Protein AF-A0A1H2ECU5-F1 (afdb_monomer)

Solvent-accessible surface area (backbone atoms only — not comparable to full-atom values): 37007 Å² total; per-residue (Å²): 142,79,72,76,72,62,63,66,62,56,58,60,58,54,51,55,52,51,52,49,53,51,48,54,66,55,61,69,63,60,72,66,75,79,54,65,67,27,40,42,68,57,74,74,51,46,44,54,81,42,39,74,17,26,77,71,38,53,72,56,41,82,29,71,22,31,43,32,40,62,42,49,86,51,71,43,67,41,26,45,33,47,90,32,25,88,60,22,19,24,17,19,42,37,40,35,34,55,68,22,41,36,36,39,34,51,31,79,77,41,73,38,37,34,35,29,55,62,21,39,37,32,43,59,38,61,36,54,33,35,38,32,34,26,38,34,42,80,36,46,24,48,32,35,26,20,53,63,14,34,41,33,34,60,22,81,25,38,39,35,50,73,85,25,34,45,32,35,29,39,61,8,33,39,32,50,33,36,88,50,55,43,49,23,39,35,52,36,38,63,31,32,37,64,43,70,46,84,85,67,99,54,104,76,81,50,71,74,51,73,36,95,52,68,52,51,54,48,57,79,49,76,45,65,68,84,69,72,61,44,44,66,40,82,52,54,34,44,46,50,39,58,59,34,71,75,81,94,58,97,63,84,70,76,61,48,58,28,59,32,33,39,34,70,85,24,40,47,35,43,31,34,50,50,50,80,81,80,77,87,55,94,81,65,82,75,54,64,30,66,37,64,62,74,98,56,99,67,84,64,51,43,82,48,22,42,49,37,54,38,29,49,44,61,61,56,54,70,75,27,47,41,56,41,46,33,22,49,38,40,45,41,58,54,37,44,42,32,84,77,32,30,44,34,39,33,41,42,31,89,61,73,81,74,90,51,61,29,31,48,33,46,31,45,66,29,51,43,45,21,42,34,38,36,41,42,43,39,65,61,53,85,64,66,47,41,43,34,40,46,32,78,35,62,29,42,34,51,18,33,38,36,43,30,75,34,98,68,50,94,72,51,54,38,40,35,43,30,4,28,66,85,6,32,31,35,34,50,22,32,44,30,58,51,75,100,64,95,65,44,35,28,39,37,36,27,44,33,10,32,32,34,26,29,14,53,16,57,17,53,14,38,27,36,26,21,56,53,7,31,42,24,24,55,8,92,51,66,13,26,54,13,29,17,31,34,34,28,22,41,60,62,44,76,39,61,66,20,38,37,37,51,78,30,36,58,29,41,39,77,66,57,81,77,66,56,72,60,36,44,41,41,39,83,41,44,51,88,88,21,22,31,68,34,72,26,75,91,74,21,33,34,30,38,73,49,47,20,72,34,64,46,73,34,57,34,42,32,50,55,28,28,10,32,42,28,11,53,13,28,42,33,26,32,46,73,24,24,35,38,30,34,51,67,8,36,42,23,22,26,49,92,59,92,59,64,24,45,23,34,41,34,28,78,52,30,77,37,48,41,36,37,39,36,61,62,13,34,39,42,35,37,43,40,80,90,46,36,32,14,25,40,37,34,18,28,50,55,86,69,27,67,42,45,62,56,20,32,41,29,43,38,67,68,63,69,42,56,28,53,40,36,40,32,9,57,33,94,68,78,46,74,30,72,62,86,58,86,75,37,68,36,88,52,52,50,51,86,67,42,48,75,46,81,44,68,51,60,40,35,35,32,40,38,30,43,67,51,78,68,79,48,66,62,59,57,45,50,53,50,47,47,52,51,49,54,56,49,51,58,57,52,57,61,54,57,66,65,69,77,76,76,84,86,88,131

Nearest PDB structures (foldseek):
  6bea-assembly1_A  TM=2.864E-01  e=2.144E+00  Escherichia coli CFT073

Sequence (746 aa):
MKTQRKTYRTMHRTGLRLSVLLALAVSTVLSSPGQAQTTWTGTASSGWSTASNWSNGVPLTDGSEAVTITGTTSAMTSTIDAAWSATGAVSGLTLNPSTAALTVTAGTGVTSFTIGAGGITVGASGVTTTLSAPLLLSASQTWNIGTGSTFAIGGASFSYGSGVTMTKSGSGTLTLNSSSPTMSGGVVLNQGTIGFGLTGGSAGQLIQQFGTAAFTWQNNGQTNLQLGAFGNINTNSTFSNNIQFYDQGSGGGLYSLLTGSIASGTTLTFGGTWSSANSTSATGAIAQQILLNTSGTVPNSFTSGTAVITGNNSGLTSTSKVVIREGLWVLGNANAFGTNNNLAVQIGETSSSAPGLAALLATNGNNVTGTLSTIFNNTAVAGAAEFGLSGTGSVTFSGNLGLQKGASNGMAPVVFLNAGTNGIANFTGVISDSGSNTLTSAVVARGGGKVGLGGANTYAGGTTVGGGTALVVTNTAGSGVGTGAVNVGTAAVTLTGAGTTASSVAVTVTSTAGLMIGQTVTGTGIPAGTTILSINTGTNTVNLSQKATATGTVTLSVAAETGILGGSGIIAPTGTNGITVLSGSSVYPGVGGTAVQTLTLNGGSTTGTLLTMQGGASFTFNLGAGNTSDAIKLFNYVSGDLALNGNALNFSNAQAGTFTLFQFYSDAGTTLTADSLSSGLVLGTGLTGYTATLNYDANDISLTLVAVPEPSRALLLLFAGGLFAVARERRSSSLSLSASNQNQTT

Secondary structure (DSSP, 8-state):
--STTTTHHHHHHHHHHHHHHHHHHHTT--------EEEE--SS-SBTT-GGGBBTBSPPTBS-SEEEEE--SS-EEEEE-GGGTTT-EESEEEEE-SSS-EEEEEPTT---EEE-TT-EEE-S-SSEEEE-S-EEE-S-EEEEE-TT-EEEE-SS-EEE-TT-EEEEESSSEEEE--SSEEE-SEEEE-SSEEEE---SS-TT-----B-SS--B--BSS--B--------B-S-EEEES--B----SSS---------PBPTT-EEEEES---------TT--------S--S-SS----SS-EEEEES--TT--TTPEEEE-SEEEEE-TT----TT---EEEES-SSSS----EEEEEPTT-EE-S-EEEEE--SS-----EEEEEESSEEEE-S-EEEEE-TT--S--EEEEEE-TT-EEEE-S-EEEESS-S---EEEEESSSEEEE-S-----SPEEE-TT-EEEE--SSS-TT-SS-EEESB--EEEEEEEE-TT-SEEE-S--TT--TT-BEEETT--TT-BEEEEETTTTEEEESS--SS-EEEEEEE--B--EEEESSEE---BT--EEE-TT-EEETTTT-SS--EEEEE-TTB-S-SEEEPTT-EEEEEEETTTEE-EEEEET--TTSEE-TTEEEEEES--SEEEEEEEEBSSSSSSB-----S--EEE-SS-TTEEEEEEE-SSEEEEEEEEPPP--HHHHHHHHHHHHHHHHHHHHHHHHTTGGGS----

Mean predicted aligned error: 14.37 Å

pLDDT: mean 76.77, std 21.21, range [29.47, 98.62]

Structure (mmCIF, N/CA/C/O backbone):
data_AF-A0A1H2ECU5-F1
#
_entry.id   AF-A0A1H2ECU5-F1
#
loop_
_atom_site.group_PDB
_atom_site.id
_atom_site.type_symbol
_atom_site.label_atom_id
_atom_site.label_alt_id
_atom_site.label_comp_id
_atom_site.label_asym_id
_atom_site.label_entity_id
_atom_site.label_seq_id
_atom_site.pdbx_PDB_ins_code
_atom_site.Cartn_x
_atom_site.Cartn_y
_atom_site.Cartn_z
_atom_site.occupancy
_atom_site.B_iso_or_equiv
_atom_site.auth_seq_id
_atom_site.auth_comp_id
_atom_site.auth_asym_id
_atom_site.auth_atom_id
_atom_site.pdbx_PDB_model_num
ATOM 1 N N . MET A 1 1 ? -65.274 -13.993 -26.482 1.00 51.34 1 MET A N 1
ATOM 2 C CA . MET A 1 1 ? -66.050 -14.211 -25.232 1.00 51.34 1 MET A CA 1
ATOM 3 C C . MET A 1 1 ? -65.525 -15.331 -24.301 1.00 51.34 1 MET A C 1
ATOM 5 O O . MET A 1 1 ? -66.204 -15.652 -23.335 1.00 51.34 1 MET A O 1
ATOM 9 N N . LYS A 1 2 ? -64.315 -15.897 -24.495 1.00 43.62 2 LYS A N 1
ATOM 10 C CA . LYS A 1 2 ? -63.732 -16.922 -23.587 1.00 43.62 2 LYS A CA 1
ATOM 11 C C . LYS A 1 2 ? -62.474 -16.484 -22.812 1.00 43.62 2 LYS A C 1
ATOM 13 O O . LYS A 1 2 ? -62.052 -17.200 -21.913 1.00 43.62 2 LYS A O 1
ATOM 18 N N . THR A 1 3 ? -61.931 -15.293 -23.070 1.00 44.69 3 THR A N 1
ATOM 19 C CA . THR A 1 3 ? -60.649 -14.853 -22.475 1.00 44.69 3 THR A CA 1
ATOM 20 C C . THR A 1 3 ? -60.803 -13.903 -21.279 1.00 44.69 3 THR A C 1
ATOM 22 O O . THR A 1 3 ? -59.902 -13.817 -20.456 1.00 44.69 3 THR A O 1
ATOM 25 N N . GLN A 1 4 ? -61.965 -13.265 -21.087 1.00 40.50 4 GLN A N 1
ATOM 26 C CA . GLN A 1 4 ? -62.192 -12.359 -19.945 1.00 40.50 4 GLN A CA 1
ATOM 27 C C . GLN A 1 4 ? -62.635 -13.045 -18.639 1.00 40.50 4 GLN A C 1
ATOM 29 O O . GLN A 1 4 ? -62.650 -12.418 -17.585 1.00 40.50 4 GLN A O 1
ATOM 34 N N . ARG A 1 5 ? -62.932 -14.352 -18.653 1.00 45.03 5 ARG A N 1
ATOM 35 C CA . ARG A 1 5 ? -63.323 -15.089 -17.433 1.00 45.03 5 ARG A CA 1
ATOM 36 C C . ARG A 1 5 ? -62.149 -15.626 -16.605 1.00 45.03 5 ARG A C 1
ATOM 38 O O . ARG A 1 5 ? -62.380 -16.128 -15.508 1.00 45.03 5 ARG A O 1
ATOM 45 N N . LYS A 1 6 ? -60.903 -15.525 -17.090 1.00 41.84 6 LYS A N 1
ATOM 46 C CA . LYS A 1 6 ? -59.727 -16.073 -16.384 1.00 41.84 6 LYS A CA 1
ATOM 47 C C . LYS A 1 6 ? -59.024 -15.053 -15.477 1.00 41.84 6 LYS A C 1
ATOM 49 O O . LYS A 1 6 ? -58.485 -15.454 -14.453 1.00 41.84 6 LYS A O 1
ATOM 54 N N . THR A 1 7 ? -59.122 -13.754 -15.765 1.00 44.81 7 THR A N 1
ATOM 55 C CA . THR A 1 7 ? -58.482 -12.698 -14.952 1.00 44.81 7 THR A CA 1
ATOM 56 C C . THR A 1 7 ? -59.263 -12.374 -13.671 1.00 44.81 7 THR A C 1
ATOM 58 O O . THR A 1 7 ? -58.664 -12.099 -12.635 1.00 44.81 7 THR A O 1
ATOM 61 N N . TYR A 1 8 ? -60.592 -12.532 -13.676 1.00 43.47 8 TYR A N 1
ATOM 62 C CA . TYR A 1 8 ? -61.426 -12.267 -12.492 1.00 43.47 8 TYR A CA 1
ATOM 63 C C . TYR A 1 8 ? -61.288 -13.307 -11.366 1.00 43.47 8 TYR A C 1
ATOM 65 O O . TYR A 1 8 ? -61.608 -13.020 -10.215 1.00 43.47 8 TYR A O 1
ATOM 73 N N . ARG A 1 9 ? -60.784 -14.516 -11.656 1.00 45.22 9 ARG A N 1
ATOM 74 C CA . ARG A 1 9 ? -60.607 -15.564 -10.632 1.00 45.22 9 ARG A CA 1
ATOM 75 C C . ARG A 1 9 ? -59.274 -15.492 -9.886 1.00 45.22 9 ARG A C 1
ATOM 77 O O . ARG A 1 9 ? -59.174 -16.069 -8.806 1.00 45.22 9 ARG A O 1
ATOM 84 N N . THR A 1 10 ? -58.285 -14.764 -10.402 1.00 44.06 10 THR A N 1
ATOM 85 C CA . THR A 1 10 ? -56.980 -14.627 -9.732 1.00 44.06 10 THR A CA 1
ATOM 86 C C . THR A 1 10 ? -56.968 -13.461 -8.740 1.00 44.06 10 THR A C 1
ATOM 88 O O . THR A 1 10 ? -56.399 -13.606 -7.664 1.00 44.06 10 THR A O 1
ATOM 91 N N . MET A 1 11 ? -57.690 -12.365 -9.012 1.00 43.78 11 MET A N 1
ATOM 92 C CA . MET A 1 11 ? -57.769 -11.221 -8.085 1.00 43.78 11 MET A CA 1
ATOM 93 C C . MET A 1 11 ? -58.594 -11.502 -6.814 1.00 43.78 11 MET A C 1
ATOM 95 O O . MET A 1 11 ? -58.296 -10.955 -5.756 1.00 43.78 11 MET A O 1
ATOM 99 N N . HIS A 1 12 ? -59.565 -12.423 -6.857 1.00 43.50 12 HIS A N 1
ATOM 100 C CA . HIS A 1 12 ? -60.332 -12.787 -5.657 1.00 43.50 12 HIS A CA 1
ATOM 101 C C . HIS A 1 12 ? -59.586 -13.714 -4.684 1.00 43.50 12 HIS A C 1
ATOM 103 O O . HIS A 1 12 ? -59.944 -13.777 -3.510 1.00 43.50 12 HIS A O 1
ATOM 109 N N . ARG A 1 13 ? -58.536 -14.419 -5.130 1.00 46.12 13 ARG A N 1
ATOM 110 C CA . ARG A 1 13 ? -57.742 -15.302 -4.256 1.00 46.12 13 ARG A CA 1
ATOM 111 C C . ARG A 1 13 ? -56.564 -14.594 -3.584 1.00 46.12 13 ARG A C 1
ATOM 113 O O . ARG A 1 13 ? -56.163 -15.018 -2.503 1.00 46.12 13 ARG A O 1
ATOM 120 N N . THR A 1 14 ? -56.051 -13.509 -4.163 1.00 44.81 14 THR A N 1
ATOM 121 C CA . THR A 1 14 ? -55.051 -12.643 -3.518 1.00 44.81 14 THR A CA 1
ATOM 122 C C . THR A 1 14 ? -55.685 -11.639 -2.555 1.00 44.81 14 THR A C 1
ATOM 124 O O . THR A 1 14 ? -55.136 -11.441 -1.475 1.00 44.81 14 THR A O 1
ATOM 127 N N . GLY A 1 15 ? -56.876 -11.105 -2.856 1.00 46.25 15 GLY A N 1
ATOM 128 C CA . GLY A 1 15 ? -57.612 -10.237 -1.924 1.00 46.25 15 GLY A CA 1
ATOM 129 C C . GLY A 1 15 ? -57.996 -10.942 -0.618 1.00 46.25 15 GLY A C 1
ATOM 130 O O . GLY A 1 15 ? -57.742 -10.420 0.460 1.00 46.25 15 GLY A O 1
ATOM 131 N N . LEU A 1 16 ? -58.505 -12.180 -0.689 1.00 44.50 16 LEU A N 1
ATOM 132 C CA . LEU A 1 16 ? -58.936 -12.914 0.509 1.00 44.50 16 LEU A CA 1
ATOM 133 C C . LEU A 1 16 ? -57.760 -13.361 1.399 1.00 44.50 16 LEU A C 1
ATOM 135 O O . LEU A 1 16 ? -57.891 -13.404 2.617 1.00 44.50 16 LEU A O 1
ATOM 139 N N . ARG A 1 17 ? -56.590 -13.663 0.816 1.00 47.06 17 ARG A N 1
ATOM 140 C CA . ARG A 1 17 ? -55.390 -14.013 1.597 1.00 47.06 17 ARG A CA 1
ATOM 141 C C . ARG A 1 17 ? -54.734 -12.791 2.232 1.00 47.06 17 ARG A C 1
ATOM 143 O O . ARG A 1 17 ? -54.233 -12.920 3.341 1.00 47.06 17 ARG A O 1
ATOM 150 N N . LEU A 1 18 ? -54.794 -11.621 1.591 1.00 47.09 18 LEU A N 1
ATOM 151 C CA . LEU A 1 18 ? -54.295 -10.377 2.180 1.00 47.09 18 LEU A CA 1
ATOM 152 C C . LEU A 1 18 ? -55.221 -9.869 3.296 1.00 47.09 18 LEU A C 1
ATOM 154 O O . LEU A 1 18 ? -54.725 -9.437 4.327 1.00 47.09 18 LEU A O 1
ATOM 158 N N . SER A 1 19 ? -56.544 -10.013 3.163 1.00 48.38 19 SER A N 1
ATOM 159 C CA . SER A 1 19 ? -57.491 -9.665 4.234 1.00 48.38 19 SER A CA 1
ATOM 160 C C . SER A 1 19 ? -57.434 -10.621 5.428 1.00 48.38 19 SER A C 1
ATOM 162 O O . SER A 1 19 ? -57.589 -10.169 6.554 1.00 48.38 19 SER A O 1
ATOM 164 N N . VAL A 1 20 ? -57.167 -11.918 5.220 1.00 51.19 20 VAL A N 1
ATOM 165 C CA . VAL A 1 20 ? -57.019 -12.882 6.328 1.00 51.19 20 VAL A CA 1
ATOM 166 C C . VAL A 1 20 ? -55.656 -12.761 7.011 1.00 51.19 20 VAL A C 1
ATOM 168 O O . VAL A 1 20 ? -55.604 -12.872 8.226 1.00 51.19 20 VAL A O 1
ATOM 171 N N . LEU A 1 21 ? -54.569 -12.451 6.293 1.00 46.41 21 LEU A N 1
ATOM 172 C CA . LEU A 1 21 ? -53.275 -12.145 6.926 1.00 46.41 21 LEU A CA 1
ATOM 173 C C . LEU A 1 21 ? -53.276 -10.789 7.644 1.00 46.41 21 LEU A C 1
ATOM 175 O O . LEU A 1 21 ? -52.677 -10.683 8.709 1.00 46.41 21 LEU A O 1
ATOM 179 N N . LEU A 1 22 ? -53.988 -9.782 7.125 1.00 44.22 22 LEU A N 1
ATOM 180 C CA . LEU A 1 22 ? -54.152 -8.500 7.816 1.00 44.22 22 LEU A CA 1
ATOM 181 C C . LEU A 1 22 ? -55.111 -8.625 9.012 1.00 44.22 22 LEU A C 1
ATOM 183 O O . LEU A 1 22 ? -54.865 -8.013 10.042 1.00 44.22 22 LEU A O 1
ATOM 187 N N . ALA A 1 23 ? -56.139 -9.478 8.937 1.00 44.69 23 ALA A N 1
ATOM 188 C CA . ALA A 1 23 ? -57.000 -9.782 10.080 1.00 44.69 23 ALA A CA 1
ATOM 189 C C . ALA A 1 23 ? -56.297 -10.645 11.144 1.00 44.69 23 ALA A C 1
ATOM 191 O O . ALA A 1 23 ? -56.518 -10.397 12.322 1.00 44.69 23 ALA A O 1
ATOM 192 N N . LEU A 1 24 ? -55.412 -11.585 10.772 1.00 42.28 24 LEU A N 1
ATOM 193 C CA . LEU A 1 24 ? -54.633 -12.370 11.744 1.00 42.28 24 LEU A CA 1
ATOM 194 C C . LEU A 1 24 ? -53.495 -11.561 12.390 1.00 42.28 24 LEU A C 1
ATOM 196 O O . LEU A 1 24 ? -53.195 -11.772 13.559 1.00 42.28 24 LEU A O 1
ATOM 200 N N . ALA A 1 25 ? -52.888 -10.617 11.659 1.00 43.62 25 ALA A N 1
ATOM 201 C CA . ALA A 1 25 ? -51.888 -9.698 12.212 1.00 43.62 25 ALA A CA 1
ATOM 202 C C . ALA A 1 25 ? -52.516 -8.593 13.085 1.00 43.62 25 ALA A C 1
ATOM 204 O O . ALA A 1 25 ? -51.863 -8.084 13.992 1.00 43.62 25 ALA A O 1
ATOM 205 N N . VAL A 1 26 ? -53.789 -8.249 12.854 1.00 41.75 26 VAL A N 1
ATOM 206 C CA . VAL A 1 26 ? -54.553 -7.324 13.710 1.00 41.75 26 VAL A CA 1
ATOM 207 C C . VAL A 1 26 ? -55.220 -8.055 14.888 1.00 41.75 26 VAL A C 1
ATOM 209 O O . VAL A 1 26 ? -55.407 -7.449 15.938 1.00 41.75 26 VAL A O 1
ATOM 212 N N . SER A 1 27 ? -55.499 -9.363 14.797 1.00 36.50 27 SER A N 1
ATOM 213 C CA . SER A 1 27 ? -56.121 -10.134 15.888 1.00 36.50 27 SER A CA 1
ATOM 214 C C . SER A 1 27 ? -55.150 -10.690 16.937 1.00 36.50 27 SER A C 1
ATOM 216 O O . SER A 1 27 ? -55.604 -11.278 17.914 1.00 36.50 27 SER A O 1
ATOM 218 N N . THR A 1 28 ? -53.833 -10.522 16.777 1.00 39.19 28 THR A N 1
ATOM 219 C CA . THR A 1 28 ? -52.864 -10.774 17.864 1.00 39.19 28 THR A CA 1
ATOM 220 C C . THR A 1 28 ? -52.483 -9.517 18.637 1.00 39.19 28 THR A C 1
ATOM 222 O O . THR A 1 28 ? -51.718 -9.614 19.593 1.00 39.19 28 THR A O 1
ATOM 225 N N . VAL A 1 29 ? -53.100 -8.365 18.343 1.00 40.91 29 VAL A N 1
ATOM 226 C CA . VAL A 1 29 ? -53.351 -7.362 19.387 1.00 40.91 29 VAL A CA 1
ATOM 227 C C . VAL A 1 29 ? -54.531 -7.878 20.212 1.00 40.91 29 VAL A C 1
ATOM 229 O O . VAL A 1 29 ? -55.614 -7.300 20.240 1.00 40.91 29 VAL A O 1
ATOM 232 N N . LEU A 1 30 ? -54.334 -9.026 20.866 1.00 39.72 30 LEU A N 1
ATOM 233 C CA . LEU A 1 30 ? -55.058 -9.292 22.093 1.00 39.72 30 LEU A CA 1
ATOM 234 C C . LEU A 1 30 ? -54.682 -8.107 22.970 1.00 39.72 30 LEU A C 1
ATOM 236 O O . LEU A 1 30 ? -53.529 -7.998 23.387 1.00 39.72 30 LEU A O 1
ATOM 240 N N . SER A 1 31 ? -55.614 -7.168 23.145 1.00 39.34 31 SER A N 1
ATOM 241 C CA . SER A 1 31 ? -55.543 -6.211 24.235 1.00 39.34 31 SER A CA 1
ATOM 242 C C . SER A 1 31 ? -55.158 -7.038 25.447 1.00 39.34 31 SER A C 1
ATOM 244 O O . SER A 1 31 ? -55.929 -7.920 25.845 1.00 39.34 31 SER A O 1
ATOM 246 N N . SER A 1 32 ? -53.938 -6.843 25.953 1.00 46.75 32 SER A N 1
ATOM 247 C CA . SER A 1 32 ? -53.572 -7.409 27.238 1.00 46.75 32 SER A CA 1
ATOM 248 C C . SER A 1 32 ? -54.732 -7.068 28.172 1.00 46.75 32 SER A C 1
ATOM 250 O O . SER A 1 32 ? -55.238 -5.941 28.084 1.00 46.75 32 SER A O 1
ATOM 252 N N . PRO A 1 33 ? -55.250 -8.030 28.961 1.00 47.06 33 PRO A N 1
ATOM 253 C CA . PRO A 1 33 ? -56.278 -7.718 29.945 1.00 47.06 33 PRO A CA 1
ATOM 254 C C . PRO A 1 33 ? -55.803 -6.459 30.654 1.00 47.06 33 PRO A C 1
ATOM 256 O O . PRO A 1 33 ? -54.654 -6.443 31.101 1.00 47.06 33 PRO A O 1
ATOM 259 N N . GLY A 1 34 ? -56.602 -5.385 30.577 1.00 50.97 34 GLY A N 1
ATOM 260 C CA . GLY A 1 34 ? -56.190 -4.066 31.037 1.00 50.97 34 GLY A CA 1
ATOM 261 C C . GLY A 1 34 ? -55.638 -4.245 32.436 1.00 50.97 34 GLY A C 1
ATOM 262 O O . GLY A 1 34 ? -56.391 -4.617 33.333 1.00 50.97 34 GLY A O 1
ATOM 263 N N . GLN A 1 35 ? -54.315 -4.137 32.572 1.00 58.75 35 GLN A N 1
ATOM 264 C CA . GLN A 1 35 ? -53.675 -4.424 33.844 1.00 58.75 35 GLN A CA 1
ATOM 265 C C . GLN A 1 35 ? -54.291 -3.469 34.849 1.00 58.75 35 GLN A C 1
ATOM 267 O O . GLN A 1 35 ? -54.488 -2.293 34.527 1.00 58.75 35 GLN A O 1
ATOM 272 N N . ALA A 1 36 ? -54.663 -3.984 36.018 1.00 62.09 36 ALA A N 1
ATOM 273 C CA . ALA A 1 36 ? -55.210 -3.146 37.064 1.00 62.09 36 ALA A CA 1
ATOM 274 C C . ALA A 1 36 ? -54.180 -2.046 37.350 1.00 62.09 36 ALA A C 1
ATOM 276 O O . ALA A 1 36 ? -53.067 -2.304 37.803 1.00 62.09 36 ALA A O 1
ATOM 277 N N . GLN A 1 37 ? -54.516 -0.823 36.948 1.00 77.12 37 GLN A N 1
ATOM 278 C CA . GLN A 1 37 ? -53.671 0.340 37.139 1.00 77.12 37 GLN A CA 1
ATOM 279 C C . GLN A 1 37 ? -54.053 0.928 38.488 1.00 77.12 37 GLN A C 1
ATOM 281 O O . GLN A 1 37 ? -55.201 1.328 38.715 1.00 77.12 37 GLN A O 1
ATOM 286 N N . THR A 1 38 ? -53.096 0.966 39.402 1.00 90.06 38 THR A N 1
ATOM 287 C CA . THR A 1 38 ? -53.277 1.617 40.696 1.00 90.06 38 THR A CA 1
ATOM 288 C C . THR A 1 38 ? -52.640 2.998 40.629 1.00 90.06 38 THR A C 1
ATOM 290 O O . THR A 1 38 ? -51.455 3.133 40.295 1.00 90.06 38 THR A O 1
ATOM 293 N N . THR A 1 39 ? -53.412 4.032 40.950 1.00 93.94 39 THR A N 1
ATOM 294 C CA . THR A 1 39 ? -52.909 5.406 40.973 1.00 93.94 39 THR A CA 1
ATOM 295 C C . THR A 1 39 ? -52.516 5.777 42.393 1.00 93.94 39 THR A C 1
ATOM 297 O O . THR A 1 39 ? -53.334 5.680 43.309 1.00 93.94 39 THR A O 1
ATOM 300 N N . TRP A 1 40 ? -51.272 6.212 42.574 1.00 93.38 40 TRP A N 1
ATOM 301 C CA . TRP A 1 40 ? -50.776 6.753 43.831 1.00 93.38 40 TRP A CA 1
ATOM 302 C C . TRP A 1 40 ? -51.344 8.160 44.040 1.00 93.38 40 TRP A C 1
ATOM 304 O O . TRP A 1 40 ? -51.099 9.065 43.239 1.00 93.38 40 TRP A O 1
ATOM 314 N N . THR A 1 41 ? -52.112 8.339 45.110 1.00 88.44 41 THR A N 1
ATOM 315 C CA . THR A 1 41 ? -52.733 9.607 45.517 1.00 88.44 41 THR A CA 1
ATOM 316 C C . THR A 1 41 ? -51.939 10.319 46.611 1.00 88.44 41 THR A C 1
ATOM 318 O O . THR A 1 41 ? -52.062 11.534 46.750 1.00 88.44 41 THR A O 1
ATOM 321 N N . GLY A 1 42 ? -51.139 9.581 47.393 1.00 86.25 42 GLY A N 1
ATOM 322 C CA . GLY A 1 42 ? -50.284 10.138 48.449 1.00 86.25 42 GLY A CA 1
ATOM 323 C C . GLY A 1 42 ? -51.026 10.796 49.610 1.00 86.25 42 GLY A C 1
ATOM 324 O O . GLY A 1 42 ? -50.482 11.679 50.267 1.00 86.25 42 GLY A O 1
ATOM 325 N N . THR A 1 43 ? -52.287 10.427 49.836 1.00 85.69 43 THR A N 1
ATOM 326 C CA . THR A 1 43 ? -53.195 11.145 50.742 1.00 85.69 43 THR A CA 1
ATOM 327 C C . THR A 1 43 ? -52.966 10.885 52.233 1.00 85.69 43 THR A C 1
ATOM 329 O O . THR A 1 43 ? -53.452 11.666 53.045 1.00 85.69 43 THR A O 1
ATOM 332 N N . ALA A 1 44 ? -52.251 9.821 52.617 1.00 88.38 44 ALA A N 1
ATOM 333 C CA . ALA A 1 44 ? -52.069 9.434 54.021 1.00 88.38 44 ALA A CA 1
ATOM 334 C C . ALA A 1 44 ? -50.603 9.404 54.484 1.00 88.38 44 ALA A C 1
ATOM 336 O O . ALA A 1 44 ? -50.312 9.756 55.625 1.00 88.38 44 ALA A O 1
ATOM 337 N N . SER A 1 45 ? -49.674 8.970 53.634 1.00 91.50 45 SER A N 1
ATOM 338 C CA . SER A 1 45 ? -48.238 8.902 53.939 1.00 91.50 45 SER A CA 1
ATOM 339 C C . SER A 1 45 ? -47.412 8.931 52.646 1.00 91.50 45 SER A C 1
ATOM 341 O O . SER A 1 45 ? -47.967 8.993 51.551 1.00 91.50 45 SER A O 1
ATOM 343 N N . SER A 1 46 ? -46.084 8.847 52.741 1.00 92.12 46 SER A N 1
ATOM 344 C CA . SER A 1 46 ? -45.224 8.666 51.563 1.00 92.12 46 SER A CA 1
ATOM 345 C C . SER A 1 46 ? -45.047 7.197 51.146 1.00 92.12 46 SER A C 1
ATOM 347 O O . SER A 1 46 ? -44.578 6.949 50.040 1.00 92.12 46 SER A O 1
ATOM 349 N N . GLY A 1 47 ? -45.411 6.223 51.990 1.00 94.12 47 GLY A N 1
ATOM 350 C CA . GLY A 1 47 ? -45.096 4.799 51.797 1.00 94.12 47 GLY A CA 1
ATOM 351 C C . GLY A 1 47 ? -46.004 4.068 50.802 1.00 94.12 47 GLY A C 1
ATOM 352 O O . GLY A 1 47 ? -47.225 4.253 50.809 1.00 94.12 47 GLY A O 1
ATOM 353 N N . TRP A 1 48 ? -45.423 3.196 49.973 1.00 94.31 48 TRP A N 1
ATOM 354 C CA . TRP A 1 48 ? -46.155 2.382 48.989 1.00 94.31 48 TRP A CA 1
ATOM 355 C C . TRP A 1 48 ? -46.979 1.249 49.620 1.00 94.31 48 TRP A C 1
ATOM 357 O O . TRP A 1 48 ? -47.977 0.843 49.041 1.00 94.31 48 TRP A O 1
ATOM 367 N N . SER A 1 49 ? -46.652 0.769 50.819 1.00 91.94 49 SER A N 1
ATOM 368 C CA . SER A 1 49 ? -47.444 -0.251 51.534 1.00 91.94 49 SER A CA 1
ATOM 369 C C . SER A 1 49 ? -48.734 0.280 52.173 1.00 91.94 49 SER A C 1
ATOM 371 O O . SER A 1 49 ? -49.551 -0.494 52.667 1.00 91.94 49 SER A O 1
ATOM 373 N N . THR A 1 50 ? -48.947 1.599 52.191 1.00 93.75 50 THR A N 1
ATOM 374 C CA . THR A 1 50 ? -50.137 2.202 52.804 1.00 93.75 50 THR A CA 1
ATOM 375 C C . THR A 1 50 ? -51.301 2.203 51.809 1.00 93.75 50 THR A C 1
ATOM 377 O O . THR A 1 50 ? -51.324 3.009 50.884 1.00 93.75 50 THR A O 1
ATOM 380 N N . ALA A 1 51 ? -52.296 1.331 52.009 1.00 93.12 51 ALA A N 1
ATOM 381 C CA . ALA A 1 51 ? -53.434 1.162 51.091 1.00 93.12 51 ALA A CA 1
ATOM 382 C C . ALA A 1 51 ? -54.197 2.461 50.777 1.00 93.12 51 ALA A C 1
ATOM 384 O O . ALA A 1 51 ? -54.634 2.653 49.648 1.00 93.12 51 ALA A O 1
ATOM 385 N N . SER A 1 52 ? -54.312 3.378 51.742 1.00 93.81 52 SER A N 1
ATOM 386 C CA . SER A 1 52 ? -54.985 4.672 51.564 1.00 93.81 52 SER A CA 1
ATOM 387 C C . SER A 1 52 ? -54.216 5.680 50.701 1.00 93.81 52 SER A C 1
ATOM 389 O O . SER A 1 52 ? -54.754 6.744 50.406 1.00 93.81 52 SER A O 1
ATOM 391 N N . ASN A 1 53 ? -52.985 5.368 50.282 1.00 93.06 53 ASN A N 1
ATOM 392 C CA . ASN A 1 53 ? -52.250 6.144 49.280 1.00 93.06 53 ASN A CA 1
ATOM 393 C C . ASN A 1 53 ? -52.572 5.718 47.845 1.00 93.06 53 ASN A C 1
ATOM 395 O O . ASN A 1 53 ? -51.965 6.256 46.922 1.00 93.06 53 ASN A O 1
ATOM 399 N N . TRP A 1 54 ? -53.473 4.755 47.645 1.00 94.19 54 TRP A N 1
ATOM 400 C CA . TRP A 1 54 ? -53.757 4.177 46.339 1.00 94.19 54 TRP A CA 1
ATOM 401 C C . TRP A 1 54 ? -55.247 4.192 46.029 1.00 94.19 54 TRP A C 1
ATOM 403 O O . TRP A 1 54 ? -56.078 3.869 46.875 1.00 94.19 54 TRP A O 1
ATOM 413 N N . SER A 1 55 ? -55.588 4.503 44.779 1.00 93.44 55 SER A N 1
ATOM 414 C CA . SER A 1 55 ? -56.980 4.534 44.317 1.00 93.44 55 SER A CA 1
ATOM 415 C C . SER A 1 55 ? -57.676 3.170 44.366 1.00 93.44 55 SER A C 1
ATOM 417 O O . SER A 1 55 ? -58.890 3.120 44.519 1.00 93.44 55 SER A O 1
ATOM 419 N N . ASN A 1 56 ? -56.913 2.079 44.231 1.00 90.94 56 ASN A N 1
ATOM 420 C CA . ASN A 1 56 ? -57.417 0.709 44.087 1.00 90.94 56 ASN A CA 1
ATOM 421 C C . ASN A 1 56 ? -56.736 -0.271 45.067 1.00 90.94 56 ASN A C 1
ATOM 423 O O . ASN A 1 56 ? -56.619 -1.456 44.777 1.00 90.94 56 ASN A O 1
ATOM 427 N N . GLY A 1 57 ? -56.284 0.220 46.227 1.00 91.81 57 GLY A N 1
ATOM 428 C CA . GLY A 1 57 ? -55.486 -0.568 47.174 1.00 91.81 57 GLY A CA 1
ATOM 429 C C . GLY A 1 57 ? -54.007 -0.659 46.784 1.00 91.81 57 GLY A C 1
ATOM 430 O O . GLY A 1 57 ? -53.594 -0.140 45.750 1.00 91.81 57 GLY A O 1
ATOM 431 N N . VAL A 1 58 ? -53.196 -1.262 47.661 1.00 92.56 58 VAL A N 1
ATOM 432 C CA . VAL A 1 58 ? -51.749 -1.420 47.432 1.00 92.56 58 VAL A CA 1
ATOM 433 C C . VAL A 1 58 ? -51.528 -2.280 46.187 1.00 92.56 58 VAL A C 1
ATOM 435 O O . VAL A 1 58 ? -52.086 -3.379 46.152 1.00 92.56 58 VAL A O 1
ATOM 438 N N . PRO A 1 59 ? -50.721 -1.830 45.209 1.00 92.25 59 PRO A N 1
ATOM 439 C CA . PRO A 1 59 ? -50.467 -2.627 44.027 1.00 92.25 59 PRO A CA 1
ATOM 440 C C . PRO A 1 59 ? -49.803 -3.964 44.349 1.00 92.25 59 PRO A C 1
ATOM 442 O O . PRO A 1 59 ? -48.996 -4.072 45.280 1.00 92.25 59 PRO A O 1
ATOM 445 N N . LEU A 1 60 ? -50.133 -4.977 43.554 1.00 91.31 60 LEU A N 1
ATOM 446 C CA . LEU A 1 60 ? -49.523 -6.295 43.633 1.00 91.31 60 LEU A CA 1
ATOM 447 C C . LEU A 1 60 ? -48.030 -6.199 43.316 1.00 91.31 60 LEU A C 1
ATOM 449 O O . LEU A 1 60 ? -47.604 -5.582 42.341 1.00 91.31 60 LEU A O 1
ATOM 453 N N . THR A 1 61 ? -47.229 -6.853 44.150 1.00 90.25 61 THR A N 1
ATOM 454 C CA . THR A 1 61 ? -45.770 -6.875 44.026 1.00 90.25 61 THR A CA 1
ATOM 455 C C . THR A 1 61 ? -45.269 -7.961 43.077 1.00 90.25 61 THR A C 1
ATOM 457 O O . THR A 1 61 ? -44.071 -8.169 42.994 1.00 90.25 61 THR A O 1
ATOM 460 N N . ASP A 1 62 ? -46.135 -8.668 42.352 1.00 89.81 62 ASP A N 1
ATOM 461 C CA . ASP A 1 62 ? -45.776 -9.814 41.502 1.00 89.81 62 ASP A CA 1
ATOM 462 C C . ASP A 1 62 ? -45.427 -9.439 40.046 1.00 89.81 62 ASP A C 1
ATOM 464 O O . ASP A 1 62 ? -45.187 -10.315 39.214 1.00 89.81 62 ASP A O 1
ATOM 468 N N . GLY A 1 63 ? -45.391 -8.143 39.722 1.00 89.12 63 GLY A N 1
ATOM 469 C CA . GLY A 1 63 ? -45.117 -7.643 38.375 1.00 89.12 63 GLY A CA 1
ATOM 470 C C . GLY A 1 63 ? -46.319 -7.659 37.435 1.00 89.12 63 GLY A C 1
ATOM 471 O O . GLY A 1 63 ? -46.146 -7.369 36.249 1.00 89.12 63 GLY A O 1
ATOM 472 N N . SER A 1 64 ? -47.521 -7.981 37.922 1.00 90.44 64 SER A N 1
ATOM 473 C CA . SER A 1 64 ? -48.741 -7.987 37.105 1.00 90.44 64 SER A CA 1
ATOM 474 C C . SER A 1 64 ? -49.390 -6.606 36.948 1.00 90.44 64 SER A C 1
ATOM 476 O O . SER A 1 64 ? -50.103 -6.384 35.966 1.00 90.44 64 SER A O 1
ATOM 478 N N . GLU A 1 65 ? -49.110 -5.670 37.859 1.00 92.88 65 GLU A N 1
ATOM 479 C CA . GLU A 1 65 ? -49.768 -4.361 37.914 1.00 92.88 65 GLU A CA 1
ATOM 480 C C . GLU A 1 65 ? -48.855 -3.196 37.525 1.00 92.88 65 GLU A C 1
ATOM 482 O O . GLU A 1 65 ? -47.659 -3.167 37.833 1.00 92.88 65 GLU A O 1
ATOM 487 N N . ALA A 1 66 ? -49.451 -2.207 36.855 1.00 92.44 66 ALA A N 1
ATOM 488 C CA . ALA A 1 66 ? -48.783 -0.972 36.472 1.00 92.44 66 ALA A CA 1
ATOM 489 C C . ALA A 1 66 ? -49.056 0.119 37.511 1.00 92.44 66 ALA A C 1
ATOM 491 O O . ALA A 1 66 ? -50.202 0.377 37.890 1.00 92.44 66 ALA A O 1
ATOM 492 N N . VAL A 1 67 ? -48.003 0.826 37.912 1.00 94.81 67 VAL A N 1
ATOM 493 C CA . VAL A 1 67 ? -48.096 1.919 38.882 1.00 94.81 67 VAL A CA 1
ATOM 494 C C . VAL A 1 67 ? -48.169 3.251 38.159 1.00 94.81 67 VAL A C 1
ATOM 496 O O . VAL A 1 67 ? -47.407 3.517 37.229 1.00 94.81 67 VAL A O 1
ATOM 499 N N . THR A 1 68 ? -49.079 4.120 38.595 1.00 95.25 68 THR A N 1
ATOM 500 C CA . THR A 1 68 ? -49.159 5.499 38.100 1.00 95.25 68 THR A CA 1
ATOM 501 C C . THR A 1 68 ? -49.078 6.494 39.233 1.00 95.25 68 THR A C 1
ATOM 503 O O . THR A 1 68 ? -49.846 6.421 40.183 1.00 95.25 68 THR A O 1
ATOM 506 N N . ILE A 1 69 ? -48.165 7.452 39.113 1.00 93.94 69 ILE A N 1
ATOM 507 C CA . ILE A 1 69 ? -48.009 8.553 40.055 1.00 93.94 69 ILE A CA 1
ATOM 508 C C . ILE A 1 69 ? -48.342 9.839 39.312 1.00 93.94 69 ILE A C 1
ATOM 510 O O . ILE A 1 69 ? -47.597 10.288 38.437 1.00 93.94 69 ILE A O 1
ATOM 514 N N . THR A 1 70 ? -49.487 10.423 39.643 1.00 88.75 70 THR A N 1
ATOM 515 C CA . THR A 1 70 ? -49.895 11.736 39.140 1.00 88.75 70 THR A CA 1
ATOM 516 C C . THR A 1 70 ? -49.443 12.801 40.127 1.00 88.75 70 THR A C 1
ATOM 518 O O . THR A 1 70 ? -49.837 12.774 41.291 1.00 88.75 70 THR A O 1
ATOM 521 N N . GLY A 1 71 ? -48.597 13.728 39.680 1.00 72.69 71 GLY A N 1
ATOM 522 C CA . GLY A 1 71 ? -48.072 14.783 40.541 1.00 72.69 71 GLY A CA 1
ATOM 523 C C . GLY A 1 71 ? -49.107 15.866 40.834 1.00 72.69 71 GLY A C 1
ATOM 524 O O . GLY A 1 71 ? -49.915 16.233 39.978 1.00 72.69 71 GLY A O 1
ATOM 525 N N . THR A 1 72 ? -49.036 16.428 42.036 1.00 75.56 72 THR A N 1
ATOM 526 C CA . THR A 1 72 ? -49.781 17.629 42.427 1.00 75.56 72 THR A CA 1
ATOM 527 C C . THR A 1 72 ? -49.019 18.891 42.011 1.00 75.56 72 THR A C 1
ATOM 529 O O . THR A 1 72 ? -47.920 18.829 41.459 1.00 75.56 72 THR A O 1
ATOM 532 N N . THR A 1 73 ? -49.587 20.061 42.295 1.00 80.69 73 THR A N 1
ATOM 533 C CA . THR A 1 73 ? -48.943 21.364 42.063 1.00 80.69 73 THR A CA 1
ATOM 534 C C . THR A 1 73 ? -47.738 21.630 42.977 1.00 80.69 73 THR A C 1
ATOM 536 O O . THR A 1 73 ? -47.100 22.674 42.855 1.00 80.69 73 THR A O 1
ATOM 539 N N . SER A 1 74 ? -47.418 20.725 43.908 1.00 86.06 74 SER A N 1
ATOM 540 C CA . SER A 1 74 ? -46.325 20.850 44.877 1.00 86.06 74 SER A CA 1
ATOM 541 C C . SER A 1 74 ? -45.358 19.674 44.768 1.00 86.06 74 SER A C 1
ATOM 543 O O . SER A 1 74 ? -45.735 18.590 44.329 1.00 86.06 74 SER A O 1
ATOM 545 N N . ALA A 1 75 ? -44.098 19.895 45.157 1.00 86.25 75 ALA A N 1
ATOM 546 C CA . ALA A 1 75 ? -43.082 18.851 45.099 1.00 86.25 75 ALA A CA 1
ATOM 547 C C . ALA A 1 75 ? -43.490 17.665 45.979 1.00 86.25 75 ALA A C 1
ATOM 549 O O . ALA A 1 75 ? -43.962 17.839 47.103 1.00 86.25 75 ALA A O 1
ATOM 550 N N . MET A 1 76 ? -43.304 16.460 45.455 1.00 90.19 76 MET A N 1
ATOM 551 C CA . MET A 1 76 ? -43.839 15.238 46.040 1.00 90.19 76 MET A CA 1
ATOM 552 C C . MET A 1 76 ? -42.730 14.205 46.182 1.00 90.19 76 MET A C 1
ATOM 554 O O . MET A 1 76 ? -41.941 14.003 45.260 1.00 90.19 76 MET A O 1
ATOM 558 N N . THR A 1 77 ? -42.687 13.538 47.337 1.00 92.00 77 THR A N 1
ATOM 559 C CA . THR A 1 77 ? -41.808 12.386 47.561 1.00 92.00 77 THR A CA 1
ATOM 560 C C . THR A 1 77 ? -42.648 11.155 47.858 1.00 92.00 77 THR A C 1
ATOM 562 O O . THR A 1 77 ? -43.442 11.150 48.797 1.00 92.00 77 THR A O 1
ATOM 565 N N . SER A 1 78 ? -42.455 10.119 47.053 1.00 93.19 78 SER A N 1
ATOM 566 C CA . SER A 1 78 ? -43.056 8.804 47.226 1.00 93.19 78 SER A CA 1
ATOM 567 C C . SER A 1 78 ? -41.961 7.810 47.612 1.00 93.19 78 SER A C 1
ATOM 569 O O . SER A 1 78 ? -40.884 7.814 47.018 1.00 93.19 78 SER A O 1
ATOM 571 N N . THR A 1 79 ? -42.207 6.988 48.625 1.00 94.25 79 THR A N 1
ATOM 572 C CA . THR A 1 79 ? -41.217 6.094 49.230 1.00 94.25 79 THR A CA 1
ATOM 573 C C . THR A 1 79 ? -41.615 4.644 48.991 1.00 94.25 79 THR A C 1
ATOM 575 O O . THR A 1 79 ? -42.607 4.166 49.543 1.00 94.25 79 THR A O 1
ATOM 578 N N . ILE A 1 80 ? -40.809 3.928 48.209 1.00 92.62 80 ILE A N 1
ATOM 579 C CA . ILE A 1 80 ? -40.883 2.469 48.095 1.00 92.62 80 ILE A CA 1
ATOM 580 C C . ILE A 1 80 ? -40.383 1.912 49.426 1.00 92.62 80 ILE A C 1
ATOM 582 O O . ILE A 1 80 ? -39.235 2.145 49.783 1.00 92.62 80 ILE A O 1
ATOM 586 N N . ASP A 1 81 ? -41.221 1.239 50.204 1.00 91.50 81 ASP A N 1
ATOM 587 C CA . ASP A 1 81 ? -40.835 0.718 51.521 1.00 91.50 81 ASP A CA 1
ATOM 588 C C . ASP A 1 81 ? -40.381 -0.750 51.466 1.00 91.50 81 ASP A C 1
ATOM 590 O O . ASP A 1 81 ? -40.415 -1.403 50.423 1.00 91.50 81 ASP A O 1
ATOM 594 N N . ALA A 1 82 ? -39.900 -1.276 52.598 1.00 84.12 82 ALA A N 1
ATOM 595 C CA . ALA A 1 82 ? -39.275 -2.597 52.677 1.00 84.12 82 ALA A CA 1
ATOM 596 C C . ALA A 1 82 ? -40.170 -3.754 52.196 1.00 84.12 82 ALA A C 1
ATOM 598 O O . ALA A 1 82 ? -39.640 -4.785 51.779 1.00 84.12 82 ALA A O 1
ATOM 599 N N . ALA A 1 83 ? -41.499 -3.586 52.191 1.00 80.88 83 ALA A N 1
ATOM 600 C CA . ALA A 1 83 ? -42.431 -4.591 51.677 1.00 80.88 83 ALA A CA 1
ATOM 601 C C . ALA A 1 83 ? -42.234 -4.876 50.173 1.00 80.88 83 ALA A C 1
ATOM 603 O O . ALA A 1 83 ? -42.655 -5.920 49.683 1.00 80.88 83 ALA A O 1
ATOM 604 N N . TRP A 1 84 ? -41.544 -3.983 49.459 1.00 83.56 84 TRP A N 1
ATOM 605 C CA . TRP A 1 84 ? -41.249 -4.082 48.030 1.00 83.56 84 TRP A CA 1
ATOM 606 C C . TRP A 1 84 ? -39.832 -4.596 47.720 1.00 83.56 84 TRP A C 1
ATOM 608 O O . TRP A 1 84 ? -39.511 -4.843 46.565 1.00 83.56 84 TRP A O 1
ATOM 618 N N . SER A 1 85 ? -38.985 -4.799 48.733 1.00 75.38 85 SER A N 1
ATOM 619 C CA . SER A 1 85 ? -37.547 -5.081 48.573 1.00 75.38 85 SER A CA 1
ATOM 620 C C . SER A 1 85 ? -37.213 -6.455 47.961 1.00 75.38 85 SER A C 1
ATOM 622 O O . SER A 1 85 ? -36.278 -6.567 47.169 1.00 75.38 85 SER A O 1
ATOM 624 N N . ALA A 1 86 ? -37.963 -7.504 48.331 1.00 65.00 86 ALA A N 1
ATOM 625 C CA . ALA A 1 86 ? -37.627 -8.898 48.008 1.00 65.00 86 ALA A CA 1
ATOM 626 C C . ALA A 1 86 ? -38.412 -9.484 46.823 1.00 65.00 86 ALA A C 1
ATOM 628 O O . ALA A 1 86 ? -37.932 -10.401 46.161 1.00 65.00 86 ALA A O 1
ATOM 629 N N . THR A 1 87 ? -39.618 -8.976 46.570 1.00 65.31 87 THR A N 1
ATOM 630 C CA . THR A 1 87 ? -40.499 -9.468 45.503 1.00 65.31 87 THR A CA 1
ATOM 631 C C . THR A 1 87 ? -41.050 -8.362 44.622 1.00 65.31 87 THR A C 1
ATOM 633 O O . THR A 1 87 ? -41.533 -8.691 43.552 1.00 65.31 87 THR A O 1
ATOM 636 N N . GLY A 1 88 ? -40.931 -7.085 45.020 1.00 72.50 88 GLY A N 1
ATOM 637 C CA . GLY A 1 88 ? -41.567 -5.934 44.382 1.00 72.50 88 GLY A CA 1
ATOM 638 C C . GLY A 1 88 ? -41.194 -5.749 42.923 1.00 72.50 88 GLY A C 1
ATOM 639 O O . GLY A 1 88 ? -40.242 -5.038 42.591 1.00 72.50 88 GLY A O 1
ATOM 640 N N . ALA A 1 89 ? -42.001 -6.351 42.059 1.00 88.00 89 ALA A N 1
ATOM 641 C CA . ALA A 1 89 ? -42.040 -6.071 40.645 1.00 88.00 89 ALA A CA 1
ATOM 642 C C . ALA A 1 89 ? -43.323 -5.306 40.319 1.00 88.00 89 ALA A C 1
ATOM 644 O O . ALA A 1 89 ? -44.403 -5.638 40.803 1.00 88.00 89 ALA A O 1
ATOM 645 N N . VAL A 1 90 ? -43.200 -4.299 39.460 1.00 93.88 90 VAL A N 1
ATOM 646 C CA . VAL A 1 90 ? -44.335 -3.694 38.750 1.00 93.88 90 VAL A CA 1
ATOM 647 C C . VAL A 1 90 ? -44.207 -4.025 37.275 1.00 93.88 90 VAL A C 1
ATOM 649 O O . VAL A 1 90 ? -43.097 -4.161 36.755 1.00 93.88 90 VAL A O 1
ATOM 652 N N . SER A 1 91 ? -45.325 -4.131 36.570 1.00 94.12 91 SER A N 1
ATOM 653 C CA . SER A 1 91 ? -45.293 -4.346 35.126 1.00 94.12 91 SER A CA 1
ATOM 654 C C . SER A 1 91 ? -44.712 -3.134 34.394 1.00 94.12 91 SER A C 1
ATOM 656 O O . SER A 1 91 ? -43.978 -3.309 33.425 1.00 94.12 91 SER A O 1
ATOM 658 N N . GLY A 1 92 ? -44.992 -1.921 34.882 1.00 95.44 92 GLY A N 1
ATOM 659 C CA . GLY A 1 92 ? -44.544 -0.645 34.335 1.00 95.44 92 GLY A CA 1
ATOM 660 C C . GLY A 1 92 ? -44.802 0.516 35.297 1.00 95.44 92 GLY A C 1
ATOM 661 O O . GLY A 1 92 ? -45.558 0.392 36.264 1.00 95.44 92 GLY A O 1
ATOM 662 N N . LEU A 1 93 ? -44.169 1.658 35.027 1.00 95.88 93 LEU A N 1
ATOM 663 C CA . LEU A 1 93 ? -44.240 2.857 35.863 1.00 95.88 93 LEU A CA 1
ATOM 664 C C . LEU A 1 93 ? -44.597 4.087 35.023 1.00 95.88 93 LEU A C 1
ATOM 666 O O . LEU A 1 93 ? -43.864 4.459 34.111 1.00 95.88 93 LEU A O 1
ATOM 670 N N . THR A 1 94 ? -45.697 4.758 35.353 1.00 96.31 94 THR A N 1
ATOM 671 C CA . THR A 1 94 ? -46.086 6.034 34.737 1.00 96.31 94 THR A CA 1
ATOM 672 C C . THR A 1 94 ? -45.945 7.171 35.742 1.00 96.31 94 THR A C 1
ATOM 674 O O . THR A 1 94 ? -46.567 7.159 36.799 1.00 96.31 94 THR A O 1
ATOM 677 N N . LEU A 1 95 ? -45.140 8.174 35.404 1.00 95.19 95 LEU A N 1
ATOM 678 C CA . LEU A 1 95 ? -44.843 9.348 36.217 1.00 95.19 95 LEU A CA 1
ATOM 679 C C . LEU A 1 95 ? -45.368 10.580 35.478 1.00 95.19 95 LEU A C 1
ATOM 681 O O . LEU A 1 95 ? -44.768 11.039 34.511 1.00 95.19 95 LEU A O 1
ATOM 685 N N . ASN A 1 96 ? -46.495 11.125 35.917 1.00 93.19 96 ASN A N 1
ATOM 686 C CA . ASN A 1 96 ? -47.127 12.286 35.291 1.00 93.19 96 ASN A CA 1
ATOM 687 C C . ASN A 1 96 ? -47.089 13.479 36.253 1.00 93.19 96 ASN A C 1
ATOM 689 O O . ASN A 1 96 ? -48.117 13.806 36.852 1.00 93.19 96 ASN A O 1
ATOM 693 N N . PRO A 1 97 ? -45.923 14.117 36.467 1.00 86.50 97 PRO A N 1
ATOM 694 C CA . PRO A 1 97 ? -45.873 15.348 37.244 1.00 86.50 97 PRO A CA 1
ATOM 695 C C . PRO A 1 97 ? -46.633 16.454 36.499 1.00 86.50 97 PRO A C 1
ATOM 697 O O . PRO A 1 97 ? -46.494 16.588 35.286 1.00 86.50 97 PRO A O 1
ATOM 700 N N . SER A 1 98 ? -47.443 17.242 37.206 1.00 85.06 98 SER A N 1
ATOM 701 C CA . SER A 1 98 ? -48.168 18.364 36.597 1.00 85.06 98 SER A CA 1
ATOM 702 C C . SER A 1 98 ? -47.260 19.585 36.437 1.00 85.06 98 SER A C 1
ATOM 704 O O . SER A 1 98 ? -46.999 20.003 35.313 1.00 85.06 98 SER A O 1
ATOM 706 N N . THR A 1 99 ? -46.740 20.132 37.543 1.00 85.44 99 THR A N 1
ATOM 707 C CA . THR A 1 99 ? -45.878 21.338 37.532 1.00 85.44 99 THR A CA 1
ATOM 708 C C . THR A 1 99 ? -44.741 21.329 38.554 1.00 85.44 99 THR A C 1
ATOM 710 O O . THR A 1 99 ? -43.973 22.287 38.617 1.00 85.44 99 THR A O 1
ATOM 713 N N . ALA A 1 100 ? -44.619 20.291 39.381 1.00 88.75 100 ALA A N 1
ATOM 714 C CA . ALA A 1 100 ? -43.617 20.217 40.440 1.00 88.75 100 ALA A CA 1
ATOM 715 C C . ALA A 1 100 ? -42.796 18.926 40.366 1.00 88.75 100 ALA A C 1
ATOM 717 O O . ALA A 1 100 ? -43.244 17.922 39.812 1.00 88.75 100 ALA A O 1
ATOM 718 N N . ALA A 1 101 ? -41.585 18.963 40.930 1.00 88.44 101 ALA A N 1
ATOM 719 C CA . ALA A 1 101 ? -40.683 17.818 40.943 1.00 88.44 101 ALA A CA 1
ATOM 720 C C . ALA A 1 101 ? -41.300 16.625 41.691 1.00 88.44 101 ALA A C 1
ATOM 722 O O . ALA A 1 101 ? -41.853 16.774 42.785 1.00 88.44 101 ALA A O 1
ATOM 723 N N . LEU A 1 102 ? -41.164 15.440 41.100 1.00 93.06 102 LEU A N 1
ATOM 724 C CA . LEU A 1 102 ? -41.571 14.172 41.692 1.00 93.06 102 LEU A CA 1
ATOM 725 C C . LEU A 1 102 ? -40.322 13.352 42.010 1.00 93.06 102 LEU A C 1
ATOM 727 O O . LEU A 1 102 ? -39.528 13.072 41.114 1.00 93.06 102 LEU A O 1
ATOM 731 N N . THR A 1 103 ? -40.175 12.934 43.262 1.00 93.62 103 THR A N 1
ATOM 732 C CA . THR A 1 103 ? -39.096 12.045 43.698 1.00 93.62 103 THR A CA 1
ATOM 733 C C . THR A 1 103 ? -39.679 10.716 44.159 1.00 93.62 103 THR A C 1
ATOM 735 O O . THR A 1 103 ? -40.483 10.675 45.086 1.00 93.62 103 THR A O 1
ATOM 738 N N . VAL A 1 104 ? -39.253 9.618 43.545 1.00 94.00 104 VAL A N 1
ATOM 739 C CA . VAL A 1 104 ? -39.501 8.256 44.025 1.00 94.00 104 VAL A CA 1
ATOM 740 C C . VAL A 1 104 ? -38.225 7.768 44.699 1.00 94.00 104 VAL A C 1
ATOM 742 O O . VAL A 1 104 ? -37.202 7.595 44.041 1.00 94.00 104 VAL A O 1
ATOM 745 N N . THR A 1 105 ? -38.256 7.581 46.015 1.00 94.38 105 THR A N 1
ATOM 746 C CA . THR A 1 105 ? -37.093 7.175 46.811 1.00 94.38 105 THR A CA 1
ATOM 747 C C . THR A 1 105 ? -37.251 5.760 47.351 1.00 94.38 105 THR A C 1
ATOM 749 O O . THR A 1 105 ? -38.362 5.302 47.613 1.00 94.38 105 THR A O 1
ATOM 752 N N . ALA A 1 106 ? -36.131 5.071 47.555 1.00 91.94 106 ALA A N 1
ATOM 753 C CA . ALA A 1 106 ? -36.103 3.864 48.368 1.00 91.94 106 ALA A CA 1
ATOM 754 C C . ALA A 1 106 ? -36.208 4.242 49.852 1.00 91.94 106 ALA A C 1
ATOM 756 O O . ALA A 1 106 ? -35.514 5.142 50.330 1.00 91.94 106 ALA A O 1
ATOM 757 N N . GLY A 1 107 ? -37.085 3.558 50.573 1.00 91.44 107 GLY A N 1
ATOM 758 C CA . GLY A 1 107 ? -37.126 3.534 52.025 1.00 91.44 107 GLY A CA 1
ATOM 759 C C . GLY A 1 107 ? -36.068 2.589 52.591 1.00 91.44 107 GLY A C 1
ATOM 760 O O . GLY A 1 107 ? -35.407 1.838 51.868 1.00 91.44 107 GLY A O 1
ATOM 761 N N . THR A 1 108 ? -35.910 2.613 53.912 1.00 89.94 108 THR A N 1
ATOM 762 C CA . THR A 1 108 ? -34.955 1.756 54.622 1.00 89.94 108 THR A CA 1
ATOM 763 C C . THR A 1 108 ? -35.203 0.279 54.306 1.00 89.94 108 THR A C 1
ATOM 765 O O . THR A 1 108 ? -36.315 -0.214 54.481 1.00 89.94 108 THR A O 1
ATOM 768 N N . GLY A 1 109 ? -34.161 -0.434 53.864 1.00 87.38 109 GLY A N 1
ATOM 769 C CA . GLY A 1 109 ? -34.211 -1.876 53.595 1.00 87.38 109 GLY A CA 1
ATOM 770 C C . GLY A 1 109 ? -34.608 -2.280 52.170 1.00 87.38 109 GLY A C 1
ATOM 771 O O . GLY A 1 109 ? -34.634 -3.476 51.884 1.00 87.38 109 GLY A O 1
ATOM 772 N N . VAL A 1 110 ? -34.882 -1.332 51.265 1.00 89.75 110 VAL A N 1
ATOM 773 C CA . VAL A 1 110 ? -35.109 -1.631 49.839 1.00 89.75 110 VAL A CA 1
ATOM 774 C C . VAL A 1 110 ? -33.781 -1.844 49.124 1.00 89.75 110 VAL A C 1
ATOM 776 O O . VAL A 1 110 ? -32.976 -0.922 49.004 1.00 89.75 110 VAL A O 1
ATOM 779 N N . THR A 1 111 ? -33.555 -3.065 48.642 1.00 88.25 111 THR A N 1
ATOM 780 C CA . THR A 1 111 ? -32.332 -3.444 47.916 1.00 88.25 111 THR A CA 1
ATOM 781 C C . THR A 1 111 ? -32.525 -3.464 46.401 1.00 88.25 111 THR A C 1
ATOM 783 O O . THR A 1 111 ? -31.555 -3.276 45.671 1.00 88.25 111 THR A O 1
ATOM 786 N N . SER A 1 112 ? -33.759 -3.654 45.922 1.00 89.00 112 SER A N 1
ATOM 787 C CA . SER A 1 112 ? -34.114 -3.632 44.500 1.00 89.00 112 SER A CA 1
ATOM 788 C C . SER A 1 112 ? -35.572 -3.215 44.287 1.00 89.00 112 SER A C 1
ATOM 790 O O . SER A 1 112 ? -36.428 -3.494 45.122 1.00 89.00 112 SER A O 1
ATOM 792 N N . PHE A 1 113 ? -35.845 -2.552 43.165 1.00 92.44 113 PHE A N 1
ATOM 793 C CA . PHE A 1 113 ? -37.173 -2.285 42.623 1.00 92.44 113 PHE A CA 1
ATOM 794 C C . PHE A 1 113 ? -37.195 -2.775 41.176 1.00 92.44 113 PHE A C 1
ATOM 796 O O . PHE A 1 113 ? -36.420 -2.289 40.348 1.00 92.44 113 PHE A O 1
ATOM 803 N N . THR A 1 114 ? -38.035 -3.766 40.875 1.00 92.94 114 THR A N 1
ATOM 804 C CA . THR A 1 114 ? -38.039 -4.413 39.558 1.00 92.94 114 THR A CA 1
ATOM 805 C C . THR A 1 114 ? -39.126 -3.827 38.663 1.00 92.94 114 THR A C 1
ATOM 807 O O . THR A 1 114 ? -40.287 -3.749 39.060 1.00 92.94 114 THR A O 1
ATOM 810 N N . ILE A 1 115 ? -38.772 -3.458 37.429 1.00 93.62 115 ILE A N 1
ATOM 811 C CA . ILE A 1 115 ? -39.747 -3.078 36.396 1.00 93.62 115 ILE A CA 1
ATOM 812 C C . ILE A 1 115 ? -39.755 -4.141 35.297 1.00 93.62 115 ILE A C 1
ATOM 814 O O . ILE A 1 115 ? -38.701 -4.520 34.772 1.00 93.62 115 ILE A O 1
ATOM 818 N N . GLY A 1 116 ? -40.957 -4.628 34.987 1.00 92.62 116 GLY A N 1
ATOM 819 C CA . GLY A 1 116 ? -41.240 -5.582 33.922 1.00 92.62 116 GLY A CA 1
ATOM 820 C C . GLY A 1 116 ? -41.203 -4.968 32.521 1.00 92.62 116 GLY A C 1
ATOM 821 O O . GLY A 1 116 ? -40.595 -3.934 32.271 1.00 92.62 116 GLY A O 1
ATOM 822 N N . ALA A 1 117 ? -41.865 -5.620 31.564 1.00 93.75 117 ALA A N 1
ATOM 823 C CA . ALA A 1 117 ? -41.814 -5.229 30.150 1.00 93.75 117 ALA A CA 1
ATOM 824 C C . ALA A 1 117 ? -42.574 -3.926 29.812 1.00 93.75 117 ALA A C 1
ATOM 826 O O . ALA A 1 117 ? -42.447 -3.409 28.702 1.00 93.75 117 ALA A O 1
ATOM 827 N N . GLY A 1 118 ? -43.378 -3.399 30.738 1.00 93.88 118 GLY A N 1
ATOM 828 C CA . GLY A 1 118 ? -44.227 -2.223 30.539 1.00 93.88 118 GLY A CA 1
ATOM 829 C C . GLY A 1 118 ? -43.472 -0.895 30.490 1.00 93.88 118 GLY A C 1
ATOM 830 O O . GLY A 1 118 ? -44.027 0.087 29.998 1.00 93.88 118 GLY A O 1
ATOM 831 N N . GLY A 1 119 ? -42.206 -0.843 30.918 1.00 95.62 119 GLY A N 1
ATOM 832 C CA . GLY A 1 119 ? -41.396 0.360 30.746 1.00 95.62 119 GLY A CA 1
ATOM 833 C C . GLY A 1 119 ? -41.647 1.464 31.762 1.00 95.62 119 GLY A C 1
ATOM 834 O O . GLY A 1 119 ? -42.325 1.293 32.777 1.00 95.62 119 GLY A O 1
ATOM 835 N N . ILE A 1 120 ? -41.072 2.628 31.458 1.00 96.81 120 ILE A N 1
ATOM 836 C CA . ILE A 1 120 ? -41.256 3.861 32.225 1.00 96.81 120 ILE A CA 1
ATOM 837 C C . ILE A 1 120 ? -41.824 4.927 31.295 1.00 96.81 120 ILE A C 1
ATOM 839 O O . ILE A 1 120 ? -41.227 5.245 30.272 1.00 96.81 120 ILE A O 1
ATOM 843 N N . THR A 1 121 ? -42.952 5.526 31.649 1.00 97.12 121 THR A N 1
ATOM 844 C CA . THR A 1 121 ? -43.483 6.695 30.942 1.00 97.12 121 THR A CA 1
ATOM 845 C C . THR A 1 121 ? -43.392 7.908 31.847 1.00 97.12 121 THR A C 1
ATOM 847 O O . THR A 1 121 ? -43.867 7.862 32.974 1.00 97.12 121 THR A O 1
ATOM 850 N N . VAL A 1 122 ? -42.805 9.000 31.361 1.00 96.56 122 VAL A N 1
ATOM 851 C CA . VAL A 1 122 ? -42.796 10.290 32.055 1.00 96.56 122 VAL A CA 1
ATOM 852 C C . VAL A 1 122 ? -43.571 11.298 31.223 1.00 96.56 122 VAL A C 1
ATOM 854 O O . VAL A 1 122 ? -43.183 11.594 30.094 1.00 96.56 122 VAL A O 1
ATOM 857 N N . GLY A 1 123 ? -44.675 11.810 31.763 1.00 95.44 123 GLY A N 1
ATOM 858 C CA . GLY A 1 123 ? -45.515 12.803 31.097 1.00 95.44 123 GLY A CA 1
ATOM 859 C C . GLY A 1 123 ? -44.762 14.100 30.790 1.00 95.44 123 GLY A C 1
ATOM 860 O O . GLY A 1 123 ? -43.788 14.443 31.463 1.00 95.44 123 GLY A O 1
ATOM 861 N N . ALA A 1 124 ? -45.208 14.825 29.763 1.00 93.94 124 ALA A N 1
ATOM 862 C CA . ALA A 1 124 ? -44.664 16.134 29.402 1.00 93.94 124 ALA A CA 1
ATOM 863 C C . ALA A 1 124 ? -45.037 17.182 30.465 1.00 93.94 124 ALA A C 1
ATOM 865 O O . ALA A 1 124 ? -46.221 17.398 30.716 1.00 93.94 124 ALA A O 1
ATOM 866 N N . SER A 1 125 ? -44.042 17.813 31.089 1.00 92.12 125 SER A N 1
ATOM 867 C CA . SER A 1 125 ? -44.266 18.682 32.256 1.00 92.12 125 SER A CA 1
ATOM 868 C C . SER A 1 125 ? -43.264 19.826 32.422 1.00 92.12 125 SER A C 1
ATOM 870 O O . SER A 1 125 ? -43.517 20.748 33.191 1.00 92.12 125 SER A O 1
ATOM 872 N N . GLY A 1 126 ? -42.114 19.787 31.742 1.00 91.06 126 GLY A N 1
ATOM 873 C CA . GLY A 1 126 ? -41.057 20.784 31.954 1.00 91.06 126 GLY A CA 1
ATOM 874 C C . GLY A 1 126 ? -40.252 20.592 33.247 1.00 91.06 126 GLY A C 1
ATOM 875 O O . GLY A 1 126 ? -39.363 21.396 33.520 1.00 91.06 126 GLY A O 1
ATOM 876 N N . VAL A 1 127 ? -40.548 19.566 34.058 1.00 92.94 127 VAL A N 1
ATOM 877 C CA . VAL A 1 127 ? -39.898 19.343 35.361 1.00 92.94 127 VAL A CA 1
ATOM 878 C C . VAL A 1 127 ? -39.022 18.092 35.392 1.00 92.94 127 VAL A C 1
ATOM 880 O O . VAL A 1 127 ? -39.157 17.176 34.574 1.00 92.94 127 VAL A O 1
ATOM 883 N N . THR A 1 128 ? -38.130 18.044 36.383 1.00 92.69 128 THR A N 1
ATOM 884 C CA . THR A 1 128 ? -37.315 16.866 36.688 1.00 92.69 128 THR A CA 1
ATOM 885 C C . THR A 1 128 ? -38.072 15.911 37.604 1.00 92.69 128 THR A C 1
ATOM 887 O O . THR A 1 128 ? -38.504 16.283 38.695 1.00 92.69 128 THR A O 1
ATOM 890 N N . THR A 1 129 ? -38.201 14.666 37.163 1.00 94.44 129 THR A N 1
ATOM 891 C CA . THR A 1 129 ? -38.653 13.531 37.968 1.00 94.44 129 THR A CA 1
ATOM 892 C C . THR A 1 129 ? -37.451 12.676 38.326 1.00 94.44 129 THR A C 1
ATOM 894 O O . THR A 1 129 ? -36.691 12.308 37.435 1.00 94.44 129 THR A O 1
ATOM 897 N N . THR A 1 130 ? -37.288 12.334 39.598 1.00 94.31 130 THR A N 1
ATOM 898 C CA . THR A 1 130 ? -36.137 11.572 40.087 1.00 94.31 130 THR A CA 1
ATOM 899 C C . THR A 1 130 ? -36.579 10.219 40.633 1.00 94.31 130 THR A C 1
ATOM 901 O O . THR A 1 130 ? -37.451 10.158 41.492 1.00 94.31 130 THR A O 1
ATOM 904 N N . LEU A 1 131 ? -35.954 9.134 40.179 1.00 94.25 131 LEU A N 1
ATOM 905 C CA . LEU A 1 131 ? -36.040 7.804 40.778 1.00 94.25 131 LEU A CA 1
ATOM 906 C C . LEU A 1 131 ? -34.716 7.495 41.486 1.00 94.25 131 LEU A C 1
ATOM 908 O O . LEU A 1 131 ? -33.704 7.224 40.847 1.00 94.25 131 LEU A O 1
ATOM 912 N N . SER A 1 132 ? -34.713 7.551 42.813 1.00 92.94 132 SER A N 1
ATOM 913 C CA . SER A 1 132 ? -33.533 7.296 43.652 1.00 92.94 132 SER A CA 1
ATOM 914 C C . SER A 1 132 ? -33.508 5.889 44.257 1.00 92.94 132 SER A C 1
ATOM 916 O O . SER A 1 132 ? -32.647 5.597 45.083 1.00 92.94 132 SER A O 1
ATOM 918 N N . ALA A 1 133 ? -34.462 5.028 43.898 1.00 90.56 133 ALA A N 1
ATOM 919 C CA . ALA A 1 133 ? -34.471 3.635 44.328 1.00 90.56 133 ALA A CA 1
ATOM 920 C C . ALA A 1 133 ? -33.561 2.763 43.438 1.00 90.56 133 ALA A C 1
ATOM 922 O O . ALA A 1 133 ? -33.501 3.016 42.231 1.00 90.56 133 ALA A O 1
ATOM 923 N N . PRO A 1 134 ? -32.910 1.719 43.996 1.00 89.50 134 PRO A N 1
ATOM 924 C CA . PRO A 1 134 ? -32.226 0.695 43.210 1.00 89.50 134 PRO A CA 1
ATOM 925 C C . PRO A 1 134 ? -33.153 0.116 42.136 1.00 89.50 134 PRO A C 1
ATOM 927 O O . PRO A 1 134 ? -34.181 -0.461 42.478 1.00 89.50 134 PRO A O 1
ATOM 930 N N . LEU A 1 135 ? -32.822 0.257 40.854 1.00 92.12 135 LEU A N 1
ATOM 931 C CA . LEU A 1 135 ? -33.692 -0.162 39.750 1.00 92.12 135 LEU A CA 1
ATOM 932 C C . LEU A 1 135 ? -33.124 -1.397 39.038 1.00 92.12 135 LEU A C 1
ATOM 934 O O . LEU A 1 135 ? -31.999 -1.354 38.539 1.00 92.12 135 LEU A O 1
ATOM 938 N N . LEU A 1 136 ? -33.924 -2.464 38.942 1.00 91.81 136 LEU A N 1
ATOM 939 C CA . LEU A 1 136 ? -33.627 -3.690 38.195 1.00 91.81 136 LEU A CA 1
ATOM 940 C C . LEU A 1 136 ? -34.594 -3.847 37.011 1.00 91.81 136 LEU A C 1
ATOM 942 O O . LEU A 1 136 ? -35.810 -3.780 37.190 1.00 91.81 136 LEU A O 1
ATOM 946 N N . LEU A 1 137 ? -34.081 -4.082 35.798 1.00 92.56 137 LEU A N 1
ATOM 947 C CA . LEU A 1 137 ? -34.933 -4.373 34.634 1.00 92.56 137 LEU A CA 1
ATOM 948 C C . LEU A 1 137 ? -34.961 -5.873 34.369 1.00 92.56 137 LEU A C 1
ATOM 950 O O . LEU A 1 137 ? -33.920 -6.470 34.086 1.00 92.56 137 LEU A O 1
ATOM 954 N N . SER A 1 138 ? -36.149 -6.472 34.436 1.00 90.12 138 SER A N 1
ATOM 955 C CA . SER A 1 138 ? -36.331 -7.914 34.222 1.00 90.12 138 SER A CA 1
ATOM 956 C C . SER A 1 138 ? -36.645 -8.281 32.771 1.00 90.12 138 SER A C 1
ATOM 958 O O . SER A 1 138 ? -36.543 -9.448 32.398 1.00 90.12 138 SER A O 1
ATOM 960 N N . ALA A 1 139 ? -36.997 -7.301 31.936 1.00 93.81 139 ALA A N 1
ATOM 961 C CA . ALA A 1 139 ? -37.324 -7.496 30.529 1.00 93.81 139 ALA A CA 1
ATOM 962 C C . ALA A 1 139 ? -36.915 -6.286 29.680 1.00 93.81 139 ALA A C 1
ATOM 964 O O . ALA A 1 139 ? -36.741 -5.174 30.184 1.00 93.81 139 ALA A O 1
ATOM 965 N N . SER A 1 140 ? -36.785 -6.504 28.369 1.00 93.75 140 SER A N 1
ATOM 966 C CA . SER A 1 140 ? -36.651 -5.413 27.401 1.00 93.75 140 SER A CA 1
ATOM 967 C C . SER A 1 140 ? -37.875 -4.507 27.456 1.00 93.75 140 SER A C 1
ATOM 969 O O . SER A 1 140 ? -39.003 -4.995 27.484 1.00 93.75 140 SER A O 1
ATOM 971 N N . GLN A 1 141 ? -37.658 -3.195 27.460 1.00 95.00 141 GLN A N 1
ATOM 972 C CA . GLN A 1 141 ? -38.724 -2.233 27.711 1.00 95.00 141 GLN A CA 1
ATOM 973 C C . GLN A 1 141 ? -38.453 -0.868 27.075 1.00 95.00 141 GLN A C 1
ATOM 975 O O . GLN A 1 141 ? -37.309 -0.500 26.807 1.00 95.00 141 GLN A O 1
ATOM 980 N N . THR A 1 142 ? -39.522 -0.097 26.864 1.00 95.50 142 THR A N 1
ATOM 981 C CA . THR A 1 142 ? -39.457 1.257 26.297 1.00 95.50 142 THR A CA 1
ATOM 982 C C . THR A 1 142 ? -39.684 2.311 27.371 1.00 95.50 142 THR A C 1
ATOM 984 O O . THR A 1 142 ? -40.631 2.231 28.145 1.00 95.50 142 THR A O 1
ATOM 987 N N . TRP A 1 143 ? -38.809 3.310 27.425 1.00 96.81 143 TRP A N 1
ATOM 988 C CA . TRP A 1 143 ? -38.907 4.454 28.318 1.00 96.81 143 TRP A CA 1
ATOM 989 C C . TRP A 1 143 ? -39.325 5.682 27.524 1.00 96.81 143 TRP A C 1
ATOM 991 O O . TRP A 1 143 ? -38.531 6.206 26.746 1.00 96.81 143 TRP A O 1
ATOM 1001 N N . ASN A 1 144 ? -40.566 6.128 27.671 1.00 96.69 144 ASN A N 1
ATOM 1002 C CA . ASN A 1 144 ? -41.100 7.272 26.942 1.00 96.69 144 ASN A CA 1
ATOM 1003 C C . ASN A 1 144 ? -41.050 8.530 27.810 1.00 96.69 144 ASN A C 1
ATOM 1005 O O . ASN A 1 144 ? -41.847 8.670 28.734 1.00 96.69 144 ASN A O 1
ATOM 1009 N N . ILE A 1 145 ? -40.121 9.443 27.523 1.00 96.94 145 ILE A N 1
ATOM 1010 C CA . ILE A 1 145 ? -39.970 10.693 28.280 1.00 96.94 145 ILE A CA 1
ATOM 1011 C C . ILE A 1 145 ? -40.540 11.843 27.452 1.00 96.94 145 ILE A C 1
ATOM 1013 O O . ILE A 1 145 ? -40.001 12.186 26.396 1.00 96.94 145 ILE A O 1
ATOM 1017 N N . GLY A 1 146 ? -41.644 12.414 27.927 1.00 95.62 146 GLY A N 1
ATOM 1018 C CA . GLY A 1 146 ? -42.387 13.480 27.268 1.00 95.62 146 GLY A CA 1
ATOM 1019 C C . GLY A 1 146 ? -41.584 14.768 27.098 1.00 95.62 146 GLY A C 1
ATOM 1020 O O . GLY A 1 146 ? -40.615 15.027 27.812 1.00 95.62 146 GLY A O 1
ATOM 1021 N N . THR A 1 147 ? -41.996 15.584 26.129 1.00 93.88 147 THR A N 1
ATOM 1022 C CA . THR A 1 147 ? -41.342 16.852 25.781 1.00 93.88 147 THR A CA 1
ATOM 1023 C C . THR A 1 147 ? -41.160 17.759 26.999 1.00 93.88 147 THR A C 1
ATOM 1025 O O . THR A 1 147 ? -42.082 17.938 27.791 1.00 93.88 147 THR A O 1
ATOM 1028 N N . GLY A 1 148 ? -39.971 18.354 27.131 1.00 92.12 148 GLY A N 1
ATOM 1029 C CA . GLY A 1 148 ? -39.629 19.281 28.215 1.00 92.12 148 GLY A CA 1
ATOM 1030 C C . GLY A 1 148 ? -39.329 18.616 29.563 1.00 92.12 148 GLY A C 1
ATOM 1031 O O . GLY A 1 148 ? -38.736 19.255 30.424 1.00 92.12 148 GLY A O 1
ATOM 1032 N N . SER A 1 149 ? -39.681 17.345 29.756 1.00 94.44 149 SER A N 1
ATOM 1033 C CA . SER A 1 149 ? -39.429 16.633 31.011 1.00 94.44 149 SER A CA 1
ATOM 1034 C C . SER A 1 149 ? -38.004 16.093 31.087 1.00 94.44 149 SER A C 1
ATOM 1036 O O . SER A 1 149 ? -37.414 15.697 30.077 1.00 94.44 149 SER A O 1
ATOM 1038 N N . THR A 1 150 ? -37.477 16.016 32.309 1.00 94.25 150 THR A N 1
ATOM 1039 C CA . THR A 1 150 ? -36.244 15.280 32.616 1.00 94.25 150 THR A CA 1
ATOM 1040 C C . THR A 1 150 ? -36.571 14.128 33.556 1.00 94.25 150 THR A C 1
ATOM 1042 O O . THR A 1 150 ? -37.212 14.334 34.581 1.00 94.25 150 THR A O 1
ATOM 1045 N N . PHE A 1 151 ? -36.132 12.916 33.238 1.00 95.38 151 PHE A N 1
ATOM 1046 C CA . PHE A 1 151 ? -36.215 11.766 34.130 1.00 95.38 151 PHE A CA 1
ATOM 1047 C C . PHE A 1 151 ? -34.815 11.387 34.595 1.00 95.38 151 PHE A C 1
ATOM 1049 O O . PHE A 1 151 ? -33.996 10.993 33.776 1.00 95.38 151 PHE A O 1
ATOM 1056 N N . ALA A 1 152 ? -34.528 11.530 35.883 1.00 93.81 152 ALA A N 1
ATOM 1057 C CA . ALA A 1 152 ? -33.228 11.261 36.476 1.00 93.81 152 ALA A CA 1
ATOM 1058 C C . ALA A 1 152 ? -33.266 9.994 37.341 1.00 93.81 152 ALA A C 1
ATOM 1060 O O . ALA A 1 152 ? -34.156 9.841 38.170 1.00 93.81 152 ALA A O 1
ATOM 1061 N N . ILE A 1 153 ? -32.277 9.112 37.212 1.00 92.62 153 ILE A N 1
ATOM 1062 C CA . ILE A 1 153 ? -32.067 7.982 38.129 1.00 92.62 153 ILE A CA 1
ATOM 1063 C C . ILE A 1 153 ? -30.926 8.337 39.075 1.00 92.62 153 ILE A C 1
ATOM 1065 O O . ILE A 1 153 ? -29.797 8.460 38.616 1.00 92.62 153 ILE A O 1
ATOM 1069 N N . GLY A 1 154 ? -31.216 8.556 40.361 1.00 80.12 154 GLY A N 1
ATOM 1070 C CA . GLY A 1 154 ? -30.352 9.329 41.266 1.00 80.12 154 GLY A CA 1
ATOM 1071 C C . GLY A 1 154 ? -29.806 8.621 42.511 1.00 80.12 154 GLY A C 1
ATOM 1072 O O . GLY A 1 154 ? -29.164 9.285 43.318 1.00 80.12 154 GLY A O 1
ATOM 1073 N N . GLY A 1 155 ? -30.036 7.318 42.720 1.00 66.75 155 GLY A N 1
ATOM 1074 C CA . GLY A 1 155 ? -29.664 6.675 43.987 1.00 66.75 155 GLY A CA 1
ATOM 1075 C C . GLY A 1 155 ? -29.398 5.171 43.906 1.00 66.75 155 GLY A C 1
ATOM 1076 O O . GLY A 1 155 ? -30.198 4.399 43.392 1.00 66.75 155 GLY A O 1
ATOM 1077 N N . ALA A 1 156 ? -28.255 4.773 44.462 1.00 64.25 156 ALA A N 1
ATOM 1078 C CA . ALA A 1 156 ? -27.844 3.421 44.851 1.00 64.25 156 ALA A CA 1
ATOM 1079 C C . ALA A 1 156 ? -27.478 2.394 43.754 1.00 64.25 156 ALA A C 1
ATOM 1081 O O . ALA A 1 156 ? -26.383 1.848 43.847 1.00 64.25 156 ALA A O 1
ATOM 1082 N N . SER A 1 157 ? -28.293 2.106 42.730 1.00 77.94 157 SER A N 1
ATOM 1083 C CA . SER A 1 157 ? -27.880 1.221 41.611 1.00 77.94 157 SER A CA 1
ATOM 1084 C C . SER A 1 157 ? -28.899 1.174 40.467 1.00 77.94 157 SER A C 1
ATOM 1086 O O . SER A 1 157 ? -30.102 1.298 40.677 1.00 77.94 157 SER A O 1
ATOM 1088 N N . PHE A 1 158 ? -28.415 0.979 39.241 1.00 85.50 158 PHE A N 1
ATOM 1089 C CA . PHE A 1 158 ? -29.237 0.689 38.064 1.00 85.50 158 PHE A CA 1
ATOM 1090 C C . PHE A 1 158 ? -28.674 -0.565 37.398 1.00 85.50 158 PHE A C 1
ATOM 1092 O O . PHE A 1 158 ? -27.514 -0.558 36.987 1.00 85.50 158 PHE A O 1
ATOM 1099 N N . SER A 1 159 ? -29.448 -1.646 37.334 1.00 83.75 159 SER A N 1
ATOM 1100 C CA . SER A 1 159 ? -28.991 -2.942 36.829 1.00 83.75 159 SER A CA 1
ATOM 1101 C C . SER A 1 159 ? -29.967 -3.545 35.829 1.00 83.75 159 SER A C 1
ATOM 1103 O O . SER A 1 159 ? -31.183 -3.427 35.977 1.00 83.75 159 SER A O 1
ATOM 1105 N N . TYR A 1 160 ? -29.447 -4.229 34.814 1.00 83.69 160 TYR A N 1
ATOM 1106 C CA . TYR A 1 160 ? -30.241 -5.146 34.001 1.00 83.69 160 TYR A CA 1
ATOM 1107 C C . TYR A 1 160 ? -29.378 -6.237 33.370 1.00 83.69 160 TYR A C 1
ATOM 1109 O O . TYR A 1 160 ? -28.207 -6.017 33.040 1.00 83.69 160 TYR A O 1
ATOM 1117 N N . GLY A 1 161 ? -29.973 -7.426 33.234 1.00 79.25 161 GLY A N 1
ATOM 1118 C CA . GLY A 1 161 ? -29.305 -8.650 32.792 1.00 79.25 161 GLY A CA 1
ATOM 1119 C C . GLY A 1 161 ? -28.989 -8.699 31.294 1.00 79.25 161 GLY A C 1
ATOM 1120 O O . GLY A 1 161 ? -29.493 -7.908 30.490 1.00 79.25 161 GLY A O 1
ATOM 1121 N N . SER A 1 162 ? -28.159 -9.669 30.908 1.00 77.69 162 SER A N 1
ATOM 1122 C CA . SER A 1 162 ? -27.827 -9.928 29.508 1.00 77.69 162 SER A CA 1
ATOM 1123 C C . SER A 1 162 ? -29.093 -10.256 28.716 1.00 77.69 162 SER A C 1
ATOM 1125 O O . SER A 1 162 ? -29.897 -11.075 29.155 1.00 77.69 162 SER A O 1
ATOM 1127 N N . GLY A 1 163 ? -29.260 -9.642 27.544 1.00 83.44 163 GLY A N 1
ATOM 1128 C CA . GLY A 1 163 ? -30.439 -9.836 26.689 1.00 83.44 163 GLY A CA 1
ATOM 1129 C C . GLY A 1 163 ? -31.601 -8.871 26.951 1.00 83.44 163 GLY A C 1
ATOM 1130 O O . GLY A 1 163 ? -32.561 -8.867 26.184 1.00 83.44 163 GLY A O 1
ATOM 1131 N N . VAL A 1 164 ? -31.509 -8.009 27.969 1.00 88.75 164 VAL A N 1
ATOM 1132 C CA . VAL A 1 164 ? -32.474 -6.923 28.195 1.00 88.75 164 VAL A CA 1
ATOM 1133 C C . VAL A 1 164 ? -32.071 -5.681 27.395 1.00 88.75 164 VAL A C 1
ATOM 1135 O O . VAL A 1 164 ? -30.918 -5.259 27.427 1.00 88.75 164 VAL A O 1
ATOM 1138 N N . THR A 1 165 ? -33.019 -5.089 26.668 1.00 88.44 165 THR A N 1
ATOM 1139 C CA . THR A 1 165 ? -32.827 -3.839 25.915 1.00 88.44 165 THR A CA 1
ATOM 1140 C C . THR A 1 165 ? -33.686 -2.720 26.495 1.00 88.44 165 THR A C 1
ATOM 1142 O O . THR A 1 165 ? -34.904 -2.859 26.582 1.00 88.44 165 THR A O 1
ATOM 1145 N N . MET A 1 166 ? -33.071 -1.590 26.848 1.00 93.44 166 MET A N 1
ATOM 1146 C CA . MET A 1 166 ? -33.785 -0.364 27.215 1.00 93.44 166 MET A CA 1
ATOM 1147 C C . MET A 1 166 ? -33.921 0.544 25.988 1.00 93.44 166 MET A C 1
ATOM 1149 O O . MET A 1 166 ? -32.922 1.017 25.451 1.00 93.44 166 MET A O 1
ATOM 1153 N N . THR A 1 167 ? -35.146 0.841 25.559 1.00 93.69 167 THR A N 1
ATOM 1154 C CA . THR A 1 167 ? -35.416 1.756 24.441 1.00 93.69 167 THR A CA 1
ATOM 1155 C C . THR A 1 167 ? -35.899 3.109 24.952 1.00 93.69 167 THR A C 1
ATOM 1157 O O . THR A 1 167 ? -37.045 3.244 25.359 1.00 93.69 167 THR A O 1
ATOM 1160 N N . LYS A 1 168 ? -35.074 4.154 24.894 1.00 92.88 168 LYS A N 1
ATOM 1161 C CA . LYS A 1 168 ? -35.495 5.532 25.178 1.00 92.88 168 LYS A CA 1
ATOM 1162 C C . LYS A 1 168 ? -36.271 6.106 23.986 1.00 92.88 168 LYS A C 1
ATOM 1164 O O . LYS A 1 168 ? -35.774 6.155 22.865 1.00 92.88 168 LYS A O 1
ATOM 1169 N N . SER A 1 169 ? -37.485 6.578 24.237 1.00 93.62 169 SER A N 1
ATOM 1170 C CA . SER A 1 169 ? -38.378 7.259 23.296 1.00 93.62 169 SER A CA 1
ATOM 1171 C C . SER A 1 169 ? -38.898 8.576 23.893 1.00 93.62 169 SER A C 1
ATOM 1173 O O . SER A 1 169 ? -38.585 8.918 25.040 1.00 93.62 169 SER A O 1
ATOM 1175 N N . GLY A 1 170 ? -39.637 9.351 23.098 1.00 93.44 170 GLY A N 1
ATOM 1176 C CA . GLY A 1 170 ? -40.064 10.705 23.457 1.00 93.44 170 GLY A CA 1
ATOM 1177 C C . GLY A 1 170 ? -38.922 11.727 23.405 1.00 93.44 170 GLY A C 1
ATOM 1178 O O . GLY A 1 170 ? -37.748 11.375 23.486 1.00 93.44 170 GLY A O 1
ATOM 1179 N N . SER A 1 171 ? -39.250 13.004 23.232 1.00 90.75 171 SER A N 1
ATOM 1180 C CA . SER A 1 171 ? -38.274 14.086 23.021 1.00 90.75 171 SER A CA 1
ATOM 1181 C C . SER A 1 171 ? -37.614 14.608 24.305 1.00 90.75 171 SER A C 1
ATOM 1183 O O . SER A 1 171 ? -36.668 15.386 24.215 1.00 90.75 171 SER A O 1
ATOM 1185 N N . GLY A 1 172 ? -38.081 14.199 25.490 1.00 92.75 172 GLY A N 1
ATOM 1186 C CA . GLY A 1 172 ? -37.511 14.607 26.775 1.00 92.75 172 GLY A CA 1
ATOM 1187 C C . GLY A 1 172 ? -36.152 13.972 27.087 1.00 92.75 172 GLY A C 1
ATOM 1188 O O . GLY A 1 172 ? -35.636 13.137 26.331 1.00 92.75 172 GLY A O 1
ATOM 1189 N N . THR A 1 173 ? -35.595 14.344 28.239 1.00 93.25 173 THR A N 1
ATOM 1190 C CA . THR A 1 173 ? -34.250 13.951 28.687 1.00 93.25 173 THR A CA 1
ATOM 1191 C C . THR A 1 173 ? -34.314 12.803 29.690 1.00 93.25 173 THR A C 1
ATOM 1193 O O . THR A 1 173 ? -35.029 12.884 30.682 1.00 93.25 173 THR A O 1
ATOM 1196 N N . LEU A 1 174 ? -33.547 11.739 29.469 1.00 93.56 174 LEU A N 1
ATOM 1197 C CA . LEU A 1 174 ? -33.256 10.706 30.466 1.00 93.56 174 LEU A CA 1
ATOM 1198 C C . LEU A 1 174 ? -31.846 10.936 31.016 1.00 93.56 174 LEU A C 1
ATOM 1200 O O . LEU A 1 174 ? -30.912 11.011 30.231 1.00 93.56 174 LEU A O 1
ATOM 1204 N N . THR A 1 175 ? -31.670 10.984 32.330 1.00 91.75 175 THR A N 1
ATOM 1205 C CA . THR A 1 175 ? -30.367 11.115 32.982 1.00 91.75 175 THR A CA 1
ATOM 1206 C C . THR A 1 175 ? -30.115 9.922 33.903 1.00 91.75 175 THR A C 1
ATOM 1208 O O . THR A 1 175 ? -30.852 9.693 34.856 1.00 91.75 175 THR A O 1
ATOM 1211 N N . LEU A 1 176 ? -29.067 9.148 33.642 1.00 90.44 176 LEU A N 1
ATOM 1212 C CA . LEU A 1 176 ? -28.652 8.008 34.455 1.00 90.44 176 LEU A CA 1
ATOM 1213 C C . LEU A 1 176 ? -27.511 8.451 35.386 1.00 90.44 176 LEU A C 1
ATOM 1215 O O . LEU A 1 176 ? -26.352 8.471 34.978 1.00 90.44 176 LEU A O 1
ATOM 1219 N N . ASN A 1 177 ? -27.851 8.820 36.625 1.00 84.69 177 ASN A N 1
ATOM 1220 C CA . ASN A 1 177 ? -26.936 9.326 37.662 1.00 84.69 177 ASN A CA 1
ATOM 1221 C C . ASN A 1 177 ? -26.739 8.311 38.800 1.00 84.69 177 ASN A C 1
ATOM 1223 O O . ASN A 1 177 ? -26.657 8.677 39.973 1.00 84.69 177 ASN A O 1
ATOM 1227 N N . SER A 1 178 ? -26.719 7.013 38.493 1.00 79.81 178 SER A N 1
ATOM 1228 C CA . SER A 1 178 ? -26.434 6.011 39.521 1.00 79.81 178 SER A CA 1
ATOM 1229 C C . SER A 1 178 ? -24.936 5.986 39.825 1.00 79.81 178 SER A C 1
ATOM 1231 O O . SER A 1 178 ? -24.128 5.999 38.899 1.00 79.81 178 SER A O 1
ATOM 1233 N N . SER A 1 179 ? -24.560 5.846 41.094 1.00 73.81 179 SER A N 1
ATOM 1234 C CA . SER A 1 179 ? -23.162 5.679 41.518 1.00 73.81 179 SER A CA 1
ATOM 1235 C C . SER A 1 179 ? -22.527 4.358 41.055 1.00 73.81 179 SER A C 1
ATOM 1237 O O . SER A 1 179 ? -21.311 4.207 41.110 1.00 73.81 179 SER A O 1
ATOM 1239 N N . SER A 1 180 ? -23.329 3.373 40.633 1.00 73.06 180 SER A N 1
ATOM 1240 C CA . SER A 1 180 ? -22.854 2.054 40.183 1.00 73.06 180 SER A CA 1
ATOM 1241 C C . SER A 1 180 ? -23.830 1.407 39.180 1.00 73.06 180 SER A C 1
ATOM 1243 O O . SER A 1 180 ? -24.550 0.472 39.541 1.00 73.06 180 SER A O 1
ATOM 1245 N N . PRO A 1 181 ? -23.921 1.903 37.930 1.00 75.69 181 PRO A N 1
ATOM 1246 C CA . PRO A 1 181 ? -24.738 1.257 36.909 1.00 75.69 181 PRO A CA 1
ATOM 1247 C C . PRO A 1 181 ? -24.076 -0.056 36.465 1.00 75.69 181 PRO A C 1
ATOM 1249 O O . PRO A 1 181 ? -22.900 -0.074 36.109 1.00 75.69 181 PRO A O 1
ATOM 1252 N N . THR A 1 182 ? -24.833 -1.152 36.443 1.00 78.31 182 THR A N 1
ATOM 1253 C CA . THR A 1 182 ? -24.423 -2.444 35.867 1.00 78.31 182 THR A CA 1
ATOM 1254 C C . THR A 1 182 ? -25.300 -2.747 34.652 1.00 78.31 182 THR A C 1
ATOM 1256 O O . THR A 1 182 ? -26.392 -3.301 34.753 1.00 78.31 182 THR A O 1
ATOM 1259 N N . MET A 1 183 ? -24.839 -2.332 33.473 1.00 80.69 183 MET A N 1
ATOM 1260 C CA . MET A 1 183 ? -25.597 -2.425 32.221 1.00 80.69 183 MET A CA 1
ATOM 1261 C C . MET A 1 183 ? -25.035 -3.569 31.369 1.00 80.69 183 MET A C 1
ATOM 1263 O O . MET A 1 183 ? -23.992 -3.421 30.732 1.00 80.69 183 MET A O 1
ATOM 1267 N N . SER A 1 184 ? -25.701 -4.729 31.369 1.00 74.69 184 SER A N 1
ATOM 1268 C CA . SER A 1 184 ? -25.221 -5.920 30.639 1.00 74.69 184 SER A CA 1
ATOM 1269 C C . SER A 1 184 ? -25.989 -6.248 29.349 1.00 74.69 184 SER A C 1
ATOM 1271 O O . SER A 1 184 ? -25.637 -7.200 28.653 1.00 74.69 184 SER A O 1
ATOM 1273 N N . GLY A 1 185 ? -26.989 -5.440 28.982 1.00 77.50 185 GLY A N 1
ATOM 1274 C CA . GLY A 1 185 ? -27.720 -5.544 27.711 1.00 77.50 185 GLY A CA 1
ATOM 1275 C C . GLY A 1 185 ? -27.747 -4.239 26.891 1.00 77.50 185 GLY A C 1
ATOM 1276 O O . GLY A 1 185 ? -27.006 -3.297 27.173 1.00 77.50 185 GLY A O 1
ATOM 1277 N N . GLY A 1 186 ? -28.623 -4.159 25.886 1.00 79.19 186 GLY A N 1
ATOM 1278 C CA . GLY A 1 186 ? -28.659 -3.057 24.912 1.00 79.19 186 GLY A CA 1
ATOM 1279 C C . GLY A 1 186 ? -29.332 -1.767 25.405 1.00 79.19 186 GLY A C 1
ATOM 1280 O O . GLY A 1 186 ? -30.241 -1.797 26.232 1.00 79.19 186 GLY A O 1
ATOM 1281 N N . VAL A 1 187 ? -28.929 -0.626 24.837 1.00 86.19 187 VAL A N 1
ATOM 1282 C CA . VAL A 1 187 ? -29.642 0.659 24.944 1.00 86.19 187 VAL A CA 1
ATOM 1283 C C . VAL A 1 187 ? -29.944 1.169 23.540 1.00 86.19 187 VAL A C 1
ATOM 1285 O O . VAL A 1 187 ? -29.035 1.295 22.727 1.00 86.19 187 VAL A O 1
ATOM 1288 N N . VAL A 1 188 ? -31.204 1.491 23.260 1.00 84.50 188 VAL A N 1
ATOM 1289 C CA . VAL A 1 188 ? -31.653 2.060 21.981 1.00 84.50 188 VAL A CA 1
ATOM 1290 C C . VAL A 1 188 ? -32.211 3.458 22.230 1.00 84.50 188 VAL A C 1
ATOM 1292 O O . VAL A 1 188 ? -33.036 3.631 23.123 1.00 84.50 188 VAL A O 1
ATOM 1295 N N . LEU A 1 189 ? -31.799 4.458 21.446 1.00 84.62 189 LEU A N 1
ATOM 1296 C CA . LEU A 1 189 ? -32.306 5.830 21.541 1.00 84.62 189 LEU A CA 1
ATOM 1297 C C . LEU A 1 189 ? -33.141 6.169 20.301 1.00 84.62 189 LEU A C 1
ATOM 1299 O O . LEU A 1 189 ? -32.620 6.568 19.264 1.00 84.62 189 LEU A O 1
ATOM 1303 N N . ASN A 1 190 ? -34.461 6.049 20.417 1.00 85.06 190 ASN A N 1
ATOM 1304 C CA . ASN A 1 190 ? -35.371 6.398 19.329 1.00 85.06 190 ASN A CA 1
ATOM 1305 C C . ASN A 1 190 ? -35.547 7.918 19.194 1.00 85.06 190 ASN A C 1
ATOM 1307 O O . ASN A 1 190 ? -35.602 8.413 18.071 1.00 85.06 190 ASN A O 1
ATOM 1311 N N . GLN A 1 191 ? -35.675 8.647 20.314 1.00 81.56 191 GLN A N 1
ATOM 1312 C CA . GLN A 1 191 ? -35.900 10.102 20.361 1.00 81.56 191 GLN A CA 1
ATOM 1313 C C . GLN A 1 191 ? -35.386 10.732 21.675 1.00 81.56 191 GLN A C 1
ATOM 1315 O O . GLN A 1 191 ? -35.269 10.053 22.703 1.00 81.56 191 GLN A O 1
ATOM 1320 N N . GLY A 1 192 ? -35.169 12.053 21.647 1.00 86.56 192 GLY A N 1
ATOM 1321 C CA . GLY A 1 192 ? -34.803 12.871 22.809 1.00 86.56 192 GLY A CA 1
ATOM 1322 C C . GLY A 1 192 ? -33.337 12.739 23.213 1.00 86.56 192 GLY A C 1
ATOM 1323 O O . GLY A 1 192 ? -32.497 12.360 22.402 1.00 86.56 192 GLY A O 1
ATOM 1324 N N . THR A 1 193 ? -33.049 13.036 24.479 1.00 83.00 193 THR A N 1
ATOM 1325 C CA . THR A 1 193 ? -31.682 13.031 25.021 1.00 83.00 193 THR A CA 1
ATOM 1326 C C . THR A 1 193 ? -31.525 11.926 26.060 1.00 83.00 193 THR A C 1
ATOM 1328 O O . THR A 1 193 ? -32.425 11.700 26.873 1.00 83.00 193 THR A O 1
ATOM 1331 N N . ILE A 1 194 ? -30.372 11.256 26.067 1.00 88.69 194 ILE A N 1
ATOM 1332 C CA . ILE A 1 194 ? -29.908 10.437 27.191 1.00 88.69 194 ILE A CA 1
ATOM 1333 C C . ILE A 1 194 ? -28.578 11.004 27.701 1.00 88.69 194 ILE A C 1
ATOM 1335 O O . ILE A 1 194 ? -27.671 11.252 26.913 1.00 88.69 194 ILE A O 1
ATOM 1339 N N . GLY A 1 195 ? -28.474 11.245 29.003 1.00 85.50 195 GLY A N 1
ATOM 1340 C CA . GLY A 1 195 ? -27.266 11.690 29.687 1.00 85.50 195 GLY A CA 1
ATOM 1341 C C . GLY A 1 195 ? -26.846 10.682 30.751 1.00 85.50 195 GLY A C 1
ATOM 1342 O O . GLY A 1 195 ? -27.690 10.069 31.399 1.00 85.50 195 GLY A O 1
ATOM 1343 N N . PHE A 1 196 ? -25.543 10.525 30.956 1.00 82.81 196 PHE A N 1
ATOM 1344 C CA . PHE A 1 196 ? -24.975 9.737 32.050 1.00 82.81 196 PHE A CA 1
ATOM 1345 C C . PHE A 1 196 ? -24.258 10.716 32.982 1.00 82.81 196 PHE A C 1
ATOM 1347 O O . PHE A 1 196 ? -23.159 11.171 32.671 1.00 82.81 196 PHE A O 1
ATOM 1354 N N . GLY A 1 197 ? -24.905 11.139 34.069 1.00 69.12 197 GLY A N 1
ATOM 1355 C CA . GLY A 1 197 ? -24.313 12.116 34.980 1.00 69.12 197 GLY A CA 1
ATOM 1356 C C . GLY A 1 197 ? -23.480 11.421 36.044 1.00 69.12 197 GLY A C 1
ATOM 1357 O O . GLY A 1 197 ? -23.997 10.850 36.999 1.00 69.12 197 GLY A O 1
ATOM 1358 N N . LEU A 1 198 ? -22.161 11.511 35.902 1.00 58.12 198 LEU A N 1
ATOM 1359 C CA . LEU A 1 198 ? -21.202 11.107 36.929 1.00 58.12 198 LEU A CA 1
ATOM 1360 C C . LEU A 1 198 ? -21.096 12.221 37.984 1.00 58.12 198 LEU A C 1
ATOM 1362 O O . LEU A 1 198 ? -20.117 12.963 38.042 1.00 58.12 198 LEU A O 1
ATOM 1366 N N . THR A 1 199 ? -22.131 12.401 38.802 1.00 49.31 199 THR A N 1
ATOM 1367 C CA . THR A 1 199 ? -22.112 13.390 39.888 1.00 49.31 199 THR A CA 1
ATOM 1368 C C . THR A 1 199 ? -21.385 12.813 41.104 1.00 49.31 199 THR A C 1
ATOM 1370 O O . THR A 1 199 ? -22.022 12.299 42.018 1.00 49.31 199 THR A O 1
ATOM 1373 N N . GLY A 1 200 ? -20.046 12.859 41.116 1.00 46.81 200 GLY A N 1
ATOM 1374 C CA . GLY A 1 200 ? -19.278 12.452 42.299 1.00 46.81 200 GLY A CA 1
ATOM 1375 C C . GLY A 1 200 ? -17.769 12.273 42.113 1.00 46.81 200 GLY A C 1
ATOM 1376 O O . GLY A 1 200 ? -17.291 11.148 42.098 1.00 46.81 200 GLY A O 1
ATOM 1377 N N . GLY A 1 201 ? -17.022 13.378 42.025 1.00 37.47 201 GLY A N 1
ATOM 1378 C CA . GLY A 1 201 ? -15.741 13.620 42.725 1.00 37.47 201 GLY A CA 1
ATOM 1379 C C . GLY A 1 201 ? -14.496 12.737 42.523 1.00 37.47 201 GLY A C 1
ATOM 1380 O O . GLY A 1 201 ? -13.415 13.185 42.891 1.00 37.47 201 GLY A O 1
ATOM 1381 N N . SER A 1 202 ? -14.576 11.551 41.928 1.00 41.84 202 SER A N 1
ATOM 1382 C CA . SER A 1 202 ? -13.418 10.672 41.727 1.00 41.84 202 SER A CA 1
ATOM 1383 C C . SER A 1 202 ? -13.352 10.278 40.261 1.00 41.84 202 SER A C 1
ATOM 1385 O O . SER A 1 202 ? -14.149 9.464 39.801 1.00 41.84 202 SER A O 1
ATOM 1387 N N . ALA A 1 203 ? -12.382 10.823 39.526 1.00 42.12 203 ALA A N 1
ATOM 1388 C CA . ALA A 1 203 ? -12.142 10.591 38.096 1.00 42.12 203 ALA A CA 1
ATOM 1389 C C . ALA A 1 203 ? -11.829 9.120 37.698 1.00 42.12 203 ALA A C 1
ATOM 1391 O O . ALA A 1 203 ? -11.298 8.875 36.621 1.00 42.12 203 ALA A O 1
ATOM 1392 N N . GLY A 1 204 ? -12.142 8.136 38.551 1.00 40.00 204 GLY A N 1
ATOM 1393 C CA . GLY A 1 204 ? -11.830 6.715 38.380 1.00 40.00 204 GLY A CA 1
ATOM 1394 C C . GLY A 1 204 ? -13.007 5.743 38.541 1.00 40.00 204 GLY A C 1
ATOM 1395 O O . GLY A 1 204 ? -12.793 4.540 38.419 1.00 40.00 204 GLY A O 1
ATOM 1396 N N . GLN A 1 205 ? -14.240 6.199 38.794 1.00 38.47 205 GLN A N 1
ATOM 1397 C CA . GLN A 1 205 ? -15.415 5.310 38.811 1.00 38.47 205 GLN A CA 1
ATOM 1398 C C . GLN A 1 205 ? -16.190 5.419 37.498 1.00 38.47 205 GLN A C 1
ATOM 1400 O O . GLN A 1 205 ? -17.243 6.039 37.396 1.00 38.47 205 GLN A O 1
ATOM 1405 N N . LEU A 1 206 ? -15.578 4.854 36.462 1.00 49.62 206 LEU A N 1
ATOM 1406 C CA . LEU A 1 206 ? -16.129 4.743 35.116 1.00 49.62 206 LEU A CA 1
ATOM 1407 C C . LEU A 1 206 ? -17.181 3.638 35.063 1.00 49.62 206 LEU A C 1
ATOM 1409 O O . LEU A 1 206 ? -17.233 2.789 35.947 1.00 49.62 206 LEU A O 1
ATOM 1413 N N . ILE A 1 207 ? -18.000 3.624 34.013 1.00 50.03 207 ILE A N 1
ATOM 1414 C CA . ILE A 1 207 ? -18.836 2.474 33.650 1.00 50.03 207 ILE A CA 1
ATOM 1415 C C . ILE A 1 207 ? -17.873 1.290 33.430 1.00 50.03 207 ILE A C 1
ATOM 1417 O O . ILE A 1 207 ? -17.325 1.123 32.344 1.00 50.03 207 ILE A O 1
ATOM 1421 N N . GLN A 1 208 ? -17.567 0.533 34.492 1.00 38.25 208 GLN A N 1
ATOM 1422 C CA . GLN A 1 208 ? -16.447 -0.420 34.503 1.00 38.25 208 GLN A CA 1
ATOM 1423 C C . GLN A 1 208 ? -16.724 -1.671 33.666 1.00 38.25 208 GLN A C 1
ATOM 1425 O O . GLN A 1 208 ? -15.813 -2.458 33.418 1.00 38.25 208 GLN A O 1
ATOM 1430 N N . GLN A 1 209 ? -17.965 -1.875 33.221 1.00 43.09 209 GLN A N 1
ATOM 1431 C CA . GLN A 1 209 ? -18.333 -3.091 32.519 1.00 43.09 209 GLN A CA 1
ATOM 1432 C C . GLN A 1 209 ? -19.555 -2.857 31.629 1.00 43.09 209 GLN A C 1
ATOM 1434 O O . GLN A 1 209 ? -20.693 -2.873 32.093 1.00 43.09 209 GLN A O 1
ATOM 1439 N N . PHE A 1 210 ? -19.321 -2.674 30.331 1.00 46.56 210 PHE A N 1
ATOM 1440 C CA . PHE A 1 210 ? -20.309 -3.113 29.352 1.00 46.56 210 PHE A CA 1
ATOM 1441 C C . PHE A 1 210 ? -20.230 -4.644 29.346 1.00 46.56 210 PHE A C 1
ATOM 1443 O O . PHE A 1 210 ? -19.136 -5.206 29.249 1.00 46.56 210 PHE A O 1
ATOM 1450 N N . GLY A 1 211 ? -21.357 -5.328 29.557 1.00 43.28 211 GLY A N 1
ATOM 1451 C CA . GLY A 1 211 ? -21.398 -6.794 29.501 1.00 43.28 211 GLY A CA 1
ATOM 1452 C C . GLY A 1 211 ? -20.877 -7.340 28.162 1.00 43.28 211 GLY A C 1
ATOM 1453 O O . GLY A 1 211 ? -20.682 -6.603 27.202 1.00 43.28 211 GLY A O 1
ATOM 1454 N N . THR A 1 212 ? -20.687 -8.655 28.055 1.00 41.47 212 THR A N 1
ATOM 1455 C CA . THR A 1 212 ? -20.182 -9.322 26.833 1.00 41.47 212 THR A CA 1
ATOM 1456 C C . THR A 1 212 ? -21.122 -9.236 25.616 1.00 41.47 212 THR A C 1
ATOM 1458 O O . THR A 1 212 ? -20.808 -9.780 24.560 1.00 41.47 212 THR A O 1
ATOM 1461 N N . ALA A 1 213 ? -22.275 -8.574 25.728 1.00 43.09 213 ALA A N 1
ATOM 1462 C CA . ALA A 1 213 ? -23.224 -8.391 24.636 1.00 43.09 213 ALA A CA 1
ATOM 1463 C C . ALA A 1 213 ? -22.826 -7.218 23.719 1.00 43.09 213 ALA A C 1
ATOM 1465 O O . ALA A 1 213 ? -22.227 -6.239 24.158 1.00 43.09 213 ALA A O 1
ATOM 1466 N N . ALA A 1 214 ? -23.183 -7.303 22.434 1.00 44.81 214 ALA A N 1
ATOM 1467 C CA . ALA A 1 214 ? -22.950 -6.227 21.473 1.00 44.81 214 ALA A CA 1
ATOM 1468 C C . ALA A 1 214 ? -23.702 -4.949 21.887 1.00 44.81 214 ALA A C 1
ATOM 1470 O O . ALA A 1 214 ? -24.929 -4.946 22.008 1.00 44.81 214 ALA A O 1
ATOM 1471 N N . PHE A 1 215 ? -22.971 -3.850 22.068 1.00 48.19 215 PHE A N 1
ATOM 1472 C CA . PHE A 1 215 ? -23.544 -2.529 22.307 1.00 48.19 215 PHE A CA 1
ATOM 1473 C C . PHE A 1 215 ? -23.788 -1.839 20.961 1.00 48.19 215 PHE A C 1
ATOM 1475 O O . PHE A 1 215 ? -22.847 -1.551 20.223 1.00 48.19 215 PHE A O 1
ATOM 1482 N N . THR A 1 216 ? -25.057 -1.608 20.618 1.00 45.41 216 THR A N 1
ATOM 1483 C CA . THR A 1 216 ? -25.451 -0.893 19.396 1.00 45.41 216 THR A CA 1
ATOM 1484 C C . THR A 1 216 ? -26.132 0.405 19.786 1.00 45.41 216 THR A C 1
ATOM 1486 O O . THR A 1 216 ? -27.258 0.388 20.274 1.00 45.41 216 THR A O 1
ATOM 1489 N N . TRP A 1 217 ? -25.475 1.534 19.530 1.00 52.88 217 TRP A N 1
ATOM 1490 C CA . TRP A 1 217 ? -26.115 2.834 19.665 1.00 52.88 217 TRP A CA 1
ATOM 1491 C C . TRP A 1 217 ? -26.746 3.251 18.337 1.00 52.88 217 TRP A C 1
ATOM 1493 O O . TRP A 1 217 ? -26.078 3.769 17.442 1.00 52.88 217 TRP A O 1
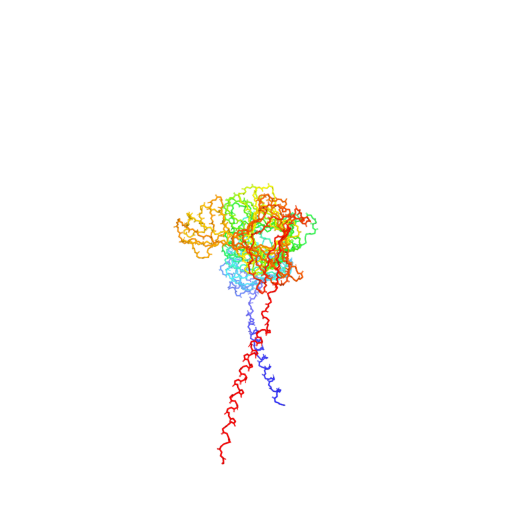ATOM 1503 N N . GLN A 1 218 ? -28.061 3.057 18.227 1.00 42.84 218 GLN A N 1
ATOM 1504 C CA . GLN A 1 218 ? -28.867 3.671 17.174 1.00 42.84 218 GLN A CA 1
ATOM 1505 C C . GLN A 1 218 ? -29.540 4.950 17.687 1.00 42.84 218 GLN A C 1
ATOM 1507 O O . GLN A 1 218 ? -30.197 4.918 18.723 1.00 42.84 218 GLN A O 1
ATOM 1512 N N . ASN A 1 219 ? -29.319 6.070 17.000 1.00 44.28 219 ASN A N 1
ATOM 1513 C CA . ASN A 1 219 ? -29.832 7.397 17.300 1.00 44.28 219 ASN A CA 1
ATOM 1514 C C . ASN A 1 219 ? -30.367 8.043 16.012 1.00 44.28 219 ASN A C 1
ATOM 1516 O O . ASN A 1 219 ? -29.594 8.317 15.095 1.00 44.28 219 ASN A O 1
ATOM 1520 N N . ASN A 1 220 ? -31.670 8.336 15.987 1.00 46.41 220 ASN A N 1
ATOM 1521 C CA . ASN A 1 220 ? -32.345 9.063 14.903 1.00 46.41 220 ASN A CA 1
ATOM 1522 C C . ASN A 1 220 ? -32.595 10.560 15.234 1.00 46.41 220 ASN A C 1
ATOM 1524 O O . ASN A 1 220 ? -33.325 11.229 14.505 1.00 46.41 220 ASN A O 1
ATOM 1528 N N . GLY A 1 221 ? -32.018 11.094 16.322 1.00 43.12 221 GLY A N 1
ATOM 1529 C CA . GLY A 1 221 ? -32.127 12.491 16.780 1.00 43.12 221 GLY A CA 1
ATOM 1530 C C . GLY A 1 221 ? -30.775 13.152 17.119 1.00 43.12 221 GLY A C 1
ATOM 1531 O O . GLY A 1 221 ? -29.712 12.613 16.818 1.00 43.12 221 GLY A O 1
ATOM 1532 N N . GLN A 1 222 ? -30.788 14.343 17.736 1.00 41.84 222 GLN A N 1
ATOM 1533 C CA . GLN A 1 222 ? -29.571 15.025 18.210 1.00 41.84 222 GLN A CA 1
ATOM 1534 C C . GLN A 1 222 ? -29.181 14.482 19.594 1.00 41.84 222 GLN A C 1
ATOM 1536 O O . GLN A 1 222 ? -29.974 14.577 20.526 1.00 41.84 222 GLN A O 1
ATOM 1541 N N . THR A 1 223 ? -27.972 13.929 19.740 1.00 46.59 223 THR A N 1
ATOM 1542 C CA . THR A 1 223 ? -27.471 13.442 21.036 1.00 46.59 223 THR A CA 1
ATOM 1543 C C . THR A 1 223 ? -26.177 14.142 21.412 1.00 46.59 223 THR A C 1
ATOM 1545 O O . THR A 1 223 ? -25.237 14.142 20.624 1.00 46.59 223 THR A O 1
ATOM 1548 N N . ASN A 1 224 ? -26.117 14.648 22.645 1.00 45.84 224 ASN A N 1
ATOM 1549 C CA . ASN A 1 224 ? -24.877 15.029 23.308 1.00 45.84 224 ASN A CA 1
ATOM 1550 C C . ASN A 1 224 ? -24.347 13.835 24.103 1.00 45.84 224 ASN A C 1
ATOM 1552 O O . ASN A 1 224 ? -24.954 13.423 25.091 1.00 45.84 224 ASN A O 1
ATOM 1556 N N . LEU A 1 225 ? -23.215 13.287 23.676 1.00 52.12 225 LEU A N 1
ATOM 1557 C CA . LEU A 1 225 ? -22.542 12.193 24.360 1.00 52.12 225 LEU A CA 1
ATOM 1558 C C . LEU A 1 225 ? -21.248 12.693 25.012 1.00 52.12 225 LEU A C 1
ATOM 1560 O O . LEU A 1 225 ? -20.305 13.065 24.319 1.00 52.12 225 LEU A O 1
ATOM 1564 N N . GLN A 1 226 ? -21.190 12.654 26.343 1.00 47.66 226 GLN A N 1
ATOM 1565 C CA . GLN A 1 226 ? -19.971 12.894 27.114 1.00 47.66 226 GLN A CA 1
ATOM 1566 C C . GLN A 1 226 ? -19.454 11.548 27.634 1.00 47.66 226 GLN A C 1
ATOM 1568 O O . GLN A 1 226 ? -20.037 10.961 28.542 1.00 47.66 226 GLN A O 1
ATOM 1573 N N . LEU A 1 227 ? -18.395 11.022 27.015 1.00 49.34 227 LEU A N 1
ATOM 1574 C CA . LEU A 1 227 ? -17.783 9.750 27.404 1.00 49.34 227 LEU A CA 1
ATOM 1575 C C . LEU A 1 227 ? -16.572 10.013 28.297 1.00 49.34 227 LEU A C 1
ATOM 1577 O O . LEU A 1 227 ? -15.642 10.706 27.893 1.00 49.34 227 LEU A O 1
ATOM 1581 N N . GLY A 1 228 ? -16.582 9.447 29.503 1.00 48.47 228 GLY A N 1
ATOM 1582 C CA . GLY A 1 228 ? -15.353 9.209 30.260 1.00 48.47 228 GLY A CA 1
ATOM 1583 C C . GLY A 1 228 ? -14.564 8.032 29.667 1.00 48.47 228 GLY A C 1
ATOM 1584 O O . GLY A 1 228 ? -15.038 7.358 28.755 1.00 48.47 228 GLY A O 1
ATOM 1585 N N . ALA A 1 229 ? -13.360 7.769 30.180 1.00 46.72 229 ALA A N 1
ATOM 1586 C CA . ALA A 1 229 ? -12.510 6.677 29.704 1.00 46.72 229 ALA A CA 1
ATOM 1587 C C . ALA A 1 229 ? -13.197 5.292 29.749 1.00 46.72 229 ALA A C 1
ATOM 1589 O O . ALA A 1 229 ? -13.728 4.868 30.768 1.00 46.72 229 ALA A O 1
ATOM 1590 N N . PHE A 1 230 ? -13.191 4.552 28.648 1.00 47.91 230 PHE A N 1
ATOM 1591 C CA . PHE A 1 230 ? -13.765 3.211 28.597 1.00 47.91 230 PHE A CA 1
ATOM 1592 C C . PHE A 1 230 ? -12.860 2.189 29.297 1.00 47.91 230 PHE A C 1
ATOM 1594 O O . PHE A 1 230 ? -11.633 2.294 29.267 1.00 47.91 230 PHE A O 1
ATOM 1601 N N . GLY A 1 231 ? -13.475 1.141 29.855 1.00 51.97 231 GLY A N 1
ATOM 1602 C CA . GLY A 1 231 ? -12.792 -0.129 30.120 1.00 51.97 231 GLY A CA 1
ATOM 1603 C C . GLY A 1 231 ? -12.397 -0.865 28.825 1.00 51.97 231 GLY A C 1
ATOM 1604 O O . GLY A 1 231 ? -12.590 -0.360 27.717 1.00 51.97 231 GLY A O 1
ATOM 1605 N N . ASN A 1 232 ? -11.828 -2.068 28.953 1.00 48.88 232 ASN A N 1
ATOM 1606 C CA . ASN A 1 232 ? -11.430 -2.908 27.812 1.00 48.88 232 ASN A CA 1
ATOM 1607 C C . ASN A 1 232 ? -12.633 -3.269 26.915 1.00 48.88 232 ASN A C 1
ATOM 1609 O O . ASN A 1 232 ? -13.697 -3.634 27.418 1.00 48.88 232 ASN A O 1
ATOM 1613 N N . ILE A 1 233 ? -12.458 -3.177 25.591 1.00 54.38 233 ILE A N 1
ATOM 1614 C CA . ILE A 1 233 ? -13.452 -3.593 24.592 1.00 54.38 233 ILE A CA 1
ATOM 1615 C C . ILE A 1 233 ? -13.145 -5.043 24.204 1.00 54.38 233 ILE A C 1
ATOM 1617 O O . ILE A 1 233 ? -12.188 -5.324 23.484 1.00 54.38 233 ILE A O 1
ATOM 1621 N N . ASN A 1 234 ? -13.977 -5.969 24.679 1.00 53.47 234 ASN A N 1
ATOM 1622 C CA . ASN A 1 234 ? -13.748 -7.412 24.530 1.00 53.47 234 ASN A CA 1
ATOM 1623 C C . ASN A 1 234 ? -14.557 -8.035 23.376 1.00 53.47 234 ASN A C 1
ATOM 1625 O O . ASN A 1 234 ? -14.454 -9.235 23.130 1.00 53.47 234 ASN A O 1
ATOM 1629 N N . THR A 1 235 ? -15.400 -7.247 22.702 1.00 54.84 235 THR A N 1
ATOM 1630 C CA . THR A 1 235 ? -16.331 -7.689 21.654 1.00 54.84 235 THR A CA 1
ATOM 1631 C C . THR A 1 235 ? -16.461 -6.640 20.550 1.00 54.84 235 THR A C 1
ATOM 1633 O O . THR A 1 235 ? -16.139 -5.467 20.743 1.00 54.84 235 THR A O 1
ATOM 1636 N N . ASN A 1 236 ? -16.951 -7.052 19.376 1.00 52.84 236 ASN A N 1
ATOM 1637 C CA . ASN A 1 236 ? -17.228 -6.128 18.275 1.00 52.84 236 ASN A CA 1
ATOM 1638 C C . ASN A 1 236 ? -18.201 -5.033 18.731 1.00 52.84 236 ASN A C 1
ATOM 1640 O O . ASN A 1 236 ? -19.324 -5.326 19.143 1.00 52.84 236 ASN A O 1
ATOM 1644 N N . SER A 1 237 ? -17.772 -3.778 18.623 1.00 56.97 237 SER A N 1
ATOM 1645 C CA . SER A 1 237 ? -18.555 -2.605 19.013 1.00 56.97 237 SER A CA 1
ATOM 1646 C C . SER A 1 237 ? -18.723 -1.694 17.804 1.00 56.97 237 SER A C 1
ATOM 1648 O O . SER A 1 237 ? -17.756 -1.364 17.117 1.00 56.97 237 SER A O 1
ATOM 1650 N N . THR A 1 238 ? -19.963 -1.302 17.515 1.00 51.97 238 THR A N 1
ATOM 1651 C CA . THR A 1 238 ? -20.278 -0.438 16.371 1.00 51.97 238 THR A CA 1
ATOM 1652 C C . THR A 1 238 ? -20.962 0.827 16.863 1.00 51.97 238 THR A C 1
ATOM 1654 O O . THR A 1 238 ? -22.075 0.787 17.385 1.00 51.97 238 THR A O 1
ATOM 1657 N N . PHE A 1 239 ? -20.298 1.959 16.657 1.00 61.47 239 PHE A N 1
ATOM 1658 C CA . PHE A 1 239 ? -20.864 3.292 16.812 1.00 61.47 239 PHE A CA 1
ATOM 1659 C C . PHE A 1 239 ? -21.248 3.795 15.425 1.00 61.47 239 PHE A C 1
ATOM 1661 O O . PHE A 1 239 ? -20.465 4.472 14.772 1.00 61.47 239 PHE A O 1
ATOM 1668 N N . SER A 1 240 ? -22.423 3.419 14.932 1.00 45.47 240 SER A N 1
ATOM 1669 C CA . SER A 1 240 ? -22.927 3.873 13.634 1.00 45.47 240 SER A CA 1
ATOM 1670 C C . SER A 1 240 ? -23.980 4.948 13.872 1.00 45.47 240 SER A C 1
ATOM 1672 O O . SER A 1 240 ? -25.059 4.528 14.257 1.00 45.47 240 SER A O 1
ATOM 1674 N N . ASN A 1 241 ? -23.693 6.259 13.726 1.00 50.88 241 ASN A N 1
ATOM 1675 C CA . ASN A 1 241 ? -24.655 7.380 13.542 1.00 50.88 241 ASN A CA 1
ATOM 1676 C C . ASN A 1 241 ? -23.989 8.778 13.535 1.00 50.88 241 ASN A C 1
ATOM 1678 O O . ASN A 1 241 ? -22.803 8.911 13.820 1.00 50.88 241 ASN A O 1
ATOM 1682 N N . ASN A 1 242 ? -24.769 9.835 13.245 1.00 45.72 242 ASN A N 1
ATOM 1683 C CA . ASN A 1 242 ? -24.399 11.249 13.453 1.00 45.72 242 ASN A CA 1
ATOM 1684 C C . ASN A 1 242 ? -24.166 11.536 14.950 1.00 45.72 242 ASN A C 1
ATOM 1686 O O . ASN A 1 242 ? -25.043 12.047 15.649 1.00 45.72 242 ASN A O 1
ATOM 1690 N N . ILE A 1 243 ? -22.994 11.170 15.460 1.00 49.38 243 ILE A N 1
ATOM 1691 C CA . ILE A 1 243 ? -22.554 11.529 16.806 1.00 49.38 243 ILE A CA 1
ATOM 1692 C C . ILE A 1 243 ? -22.038 12.967 16.736 1.00 49.38 243 ILE A C 1
ATOM 1694 O O . ILE A 1 243 ? -21.042 13.247 16.070 1.00 49.38 243 ILE A O 1
ATOM 1698 N N . GLN A 1 244 ? -22.736 13.887 17.402 1.00 48.22 244 GLN A N 1
ATOM 1699 C CA . GLN A 1 244 ? -22.261 15.253 17.602 1.00 48.22 244 GLN A CA 1
ATOM 1700 C C . GLN A 1 244 ? -21.645 15.357 18.998 1.00 48.22 244 GLN A C 1
ATOM 1702 O O . GLN A 1 244 ? -22.300 15.092 20.004 1.00 48.22 244 GLN A O 1
ATOM 1707 N N . PHE A 1 245 ? -20.372 15.741 19.062 1.00 54.38 245 PHE A N 1
ATOM 1708 C CA . PHE A 1 245 ? -19.724 16.132 20.310 1.00 54.38 245 PHE A CA 1
ATOM 1709 C C . PHE A 1 245 ? -19.940 17.640 20.495 1.00 54.38 245 PHE A C 1
ATOM 1711 O O . PHE A 1 245 ? -19.572 18.418 19.614 1.00 54.38 245 PHE A O 1
ATOM 1718 N N . TYR A 1 246 ? -20.568 18.052 21.600 1.00 42.53 246 TYR A N 1
ATOM 1719 C CA . TYR A 1 246 ? -20.848 19.460 21.902 1.00 42.53 246 TYR A CA 1
ATOM 1720 C C . TYR A 1 246 ? -20.042 19.925 23.117 1.00 42.53 246 TYR A C 1
ATOM 1722 O O . TYR A 1 246 ? -20.132 19.298 24.179 1.00 42.53 246 TYR A O 1
ATOM 1730 N N . ASP A 1 247 ? -19.296 21.025 22.961 1.00 41.47 247 ASP A N 1
ATOM 1731 C CA . ASP A 1 247 ? -18.591 21.723 24.044 1.00 41.47 247 ASP A CA 1
ATOM 1732 C C . ASP A 1 247 ? -19.506 22.746 24.701 1.00 41.47 247 ASP A C 1
ATOM 1734 O O . ASP A 1 247 ? -19.924 23.726 24.091 1.00 41.47 247 ASP A O 1
ATOM 1738 N N . GLN A 1 248 ? -19.865 22.471 25.955 1.00 36.81 248 GLN A N 1
ATOM 1739 C CA . GLN A 1 248 ? -20.625 23.394 26.798 1.00 36.81 248 GLN A CA 1
ATOM 1740 C C . GLN A 1 248 ? -19.703 24.440 27.460 1.00 36.81 248 GLN A C 1
ATOM 1742 O O . GLN A 1 248 ? -20.196 25.321 28.161 1.00 36.81 248 GLN A O 1
ATOM 1747 N N . GLY A 1 249 ? -18.377 24.348 27.289 1.00 41.16 249 GLY A N 1
ATOM 1748 C CA . GLY A 1 249 ? -17.391 25.217 27.923 1.00 41.16 249 GLY A CA 1
ATOM 1749 C C . GLY A 1 249 ? -16.734 26.212 26.964 1.00 41.16 249 GLY A C 1
ATOM 1750 O O . GLY A 1 249 ? -16.459 25.924 25.807 1.00 41.16 249 GLY A O 1
ATOM 1751 N N . SER A 1 250 ? -16.410 27.404 27.469 1.00 38.81 250 SER A N 1
ATOM 1752 C CA . SER A 1 250 ? -15.592 28.410 26.770 1.00 38.81 250 SER A CA 1
ATOM 1753 C C . SER A 1 250 ? -14.088 28.088 26.758 1.00 38.81 250 SER A C 1
ATOM 1755 O O . SER A 1 250 ? -13.303 28.839 26.181 1.00 38.81 250 SER A O 1
ATOM 1757 N N . GLY A 1 251 ? -13.669 26.991 27.395 1.00 39.38 251 GLY A N 1
ATOM 1758 C CA . GLY A 1 251 ? -12.285 26.529 27.422 1.00 39.38 251 GLY A CA 1
ATOM 1759 C C . GLY A 1 251 ? -12.164 25.250 26.613 1.00 39.38 251 GLY A C 1
ATOM 1760 O O . GLY A 1 251 ? -12.522 24.206 27.136 1.00 39.38 251 GLY A O 1
ATOM 1761 N N . GLY A 1 252 ? -11.681 25.352 25.369 1.00 40.03 252 GLY A N 1
ATOM 1762 C CA . GLY A 1 252 ? -11.635 24.261 24.389 1.00 40.03 252 GLY A CA 1
ATOM 1763 C C . GLY A 1 252 ? -11.236 22.908 24.981 1.00 40.03 252 GLY A C 1
ATOM 1764 O O . GLY A 1 252 ? -10.049 22.617 25.155 1.00 40.03 252 GLY A O 1
ATOM 1765 N N . GLY A 1 253 ? -12.243 22.091 25.288 1.00 39.59 253 GLY A N 1
ATOM 1766 C CA . GLY A 1 253 ? -12.055 20.781 25.887 1.00 39.59 253 GLY A CA 1
ATOM 1767 C C . GLY A 1 253 ? -11.535 19.786 24.854 1.00 39.59 253 GLY A C 1
ATOM 1768 O O . GLY A 1 253 ? -12.057 19.684 23.745 1.00 39.59 253 GLY A O 1
ATOM 1769 N N . LEU A 1 254 ? -10.509 19.013 25.215 1.00 41.72 254 LEU A N 1
ATOM 1770 C CA . LEU A 1 254 ? -10.130 17.822 24.457 1.00 41.72 254 LEU A CA 1
ATOM 1771 C C . LEU A 1 254 ? -11.191 16.737 24.679 1.00 41.72 254 LEU A C 1
ATOM 1773 O O . LEU A 1 254 ? -11.324 16.206 25.782 1.00 41.72 254 LEU A O 1
ATOM 1777 N N . TYR A 1 255 ? -11.912 16.369 23.621 1.00 45.56 255 TYR A N 1
ATOM 1778 C CA . TYR A 1 255 ? -12.752 15.171 23.610 1.00 45.56 255 TYR A CA 1
ATOM 1779 C C . TYR A 1 255 ? -11.875 13.956 23.354 1.00 45.56 255 TYR A C 1
ATOM 1781 O O . TYR A 1 255 ? -11.561 13.645 22.210 1.00 45.56 255 TYR A O 1
ATOM 1789 N N . SER A 1 256 ? -11.462 13.270 24.417 1.00 44.19 256 SER A N 1
ATOM 1790 C CA . SER A 1 256 ? -10.709 12.027 24.283 1.00 44.19 256 SER A CA 1
ATOM 1791 C C . SER A 1 256 ? -11.646 10.829 24.399 1.00 44.19 256 SER A C 1
ATOM 1793 O O . SER A 1 256 ? -12.262 10.602 25.440 1.00 44.19 256 SER A O 1
ATOM 1795 N N . LEU A 1 257 ? -11.737 10.040 23.332 1.00 53.31 257 LEU A N 1
ATOM 1796 C CA . LEU A 1 257 ? -12.329 8.712 23.384 1.00 53.31 257 LEU A CA 1
ATOM 1797 C C . LEU A 1 257 ? -11.247 7.721 23.831 1.00 53.31 257 LEU A C 1
ATOM 1799 O O . LEU A 1 257 ? -10.604 7.078 23.003 1.00 53.31 257 LEU A O 1
ATOM 1803 N N . LEU A 1 258 ? -11.014 7.607 25.140 1.00 48.56 258 LEU A N 1
ATOM 1804 C CA . LEU A 1 258 ? -10.073 6.606 25.642 1.00 48.56 258 LEU A CA 1
ATOM 1805 C C . LEU A 1 258 ? -10.747 5.240 25.592 1.00 48.56 258 LEU A C 1
ATOM 1807 O O . LEU A 1 258 ? -11.470 4.890 26.515 1.00 48.56 258 LEU A O 1
ATOM 1811 N N . THR A 1 259 ? -10.527 4.453 24.549 1.00 48.66 259 THR A N 1
ATOM 1812 C CA . THR A 1 259 ? -10.860 3.030 24.621 1.00 48.66 259 THR A CA 1
ATOM 1813 C C . THR A 1 259 ? -9.842 2.325 25.519 1.00 48.66 259 THR A C 1
ATOM 1815 O O . THR A 1 259 ? -8.652 2.649 25.469 1.00 48.66 259 THR A O 1
ATOM 1818 N N . GLY A 1 260 ? -10.271 1.348 26.322 1.00 52.38 260 GLY A N 1
ATOM 1819 C CA . GLY A 1 260 ? -9.340 0.361 26.873 1.00 52.38 260 GLY A CA 1
ATOM 1820 C C . GLY A 1 260 ? -8.659 -0.449 25.758 1.00 52.38 260 GLY A C 1
ATOM 1821 O O . GLY A 1 260 ? -8.769 -0.122 24.572 1.00 52.38 260 GLY A O 1
ATOM 1822 N N . SER A 1 261 ? -7.974 -1.538 26.110 1.00 51.19 261 SER A N 1
ATOM 1823 C CA . SER A 1 261 ? -7.476 -2.474 25.089 1.00 51.19 261 SER A CA 1
ATOM 1824 C C . SER A 1 261 ? -8.638 -3.020 24.244 1.00 51.19 261 SER A C 1
ATOM 1826 O O . SER A 1 261 ? -9.711 -3.323 24.772 1.00 51.19 261 SER A O 1
ATOM 1828 N N . ILE A 1 262 ? -8.440 -3.106 22.926 1.00 52.66 262 ILE A N 1
ATOM 1829 C CA . ILE A 1 262 ? -9.357 -3.783 22.001 1.00 52.66 262 ILE A CA 1
ATOM 1830 C C . ILE A 1 262 ? -8.847 -5.214 21.847 1.00 52.66 262 ILE A C 1
ATOM 1832 O O . ILE A 1 262 ? -7.721 -5.418 21.388 1.00 52.66 262 ILE A O 1
ATOM 1836 N N . ALA A 1 263 ? -9.649 -6.201 22.246 1.00 53.72 263 ALA A N 1
ATOM 1837 C CA . ALA A 1 263 ? -9.245 -7.601 22.187 1.00 53.72 263 ALA A CA 1
ATOM 1838 C C . ALA A 1 263 ? -8.935 -8.050 20.745 1.00 53.72 263 ALA A C 1
ATOM 1840 O O . ALA A 1 263 ? -9.538 -7.575 19.776 1.00 53.72 263 ALA A O 1
ATOM 1841 N N . SER A 1 264 ? -8.010 -9.001 20.603 1.00 49.72 264 SER A N 1
ATOM 1842 C CA . SER A 1 264 ? -7.672 -9.617 19.314 1.00 49.72 264 SER A CA 1
ATOM 1843 C C . SER A 1 264 ? -8.920 -10.093 18.564 1.00 49.72 264 SER A C 1
ATOM 1845 O O . SER A 1 264 ? -9.812 -10.696 19.160 1.00 49.72 264 SER A O 1
ATOM 1847 N N . GLY A 1 265 ? -8.990 -9.818 17.259 1.00 53.31 265 GLY A N 1
ATOM 1848 C CA . GLY A 1 265 ? -10.117 -10.228 16.415 1.00 53.31 265 GLY A CA 1
ATOM 1849 C C . GLY A 1 265 ? -11.405 -9.424 16.619 1.00 53.31 265 GLY A C 1
ATOM 1850 O O . GLY A 1 265 ? -12.406 -9.731 15.973 1.00 53.31 265 GLY A O 1
ATOM 1851 N N . THR A 1 266 ? -11.395 -8.393 17.472 1.00 50.09 266 THR A N 1
ATOM 1852 C CA . THR A 1 266 ? -12.540 -7.491 17.627 1.00 50.09 266 THR A CA 1
ATOM 1853 C C . THR A 1 266 ? -12.401 -6.237 16.762 1.00 50.09 266 THR A C 1
ATOM 1855 O O . THR A 1 266 ? -11.301 -5.747 16.490 1.00 50.09 266 THR A O 1
ATOM 1858 N N . THR A 1 267 ? -13.540 -5.745 16.275 1.00 54.81 267 THR A N 1
ATOM 1859 C CA . THR A 1 267 ? -13.643 -4.547 15.438 1.00 54.81 267 THR A CA 1
ATOM 1860 C C . THR A 1 267 ? -14.357 -3.448 16.206 1.00 54.81 267 THR A C 1
ATOM 1862 O O . THR A 1 267 ? -15.480 -3.642 16.679 1.00 54.81 267 THR A O 1
ATOM 1865 N N . LEU A 1 268 ? -13.724 -2.280 16.278 1.00 65.69 268 LEU A N 1
ATOM 1866 C CA . LEU A 1 268 ? -14.374 -1.041 16.680 1.00 65.69 268 LEU A CA 1
ATOM 1867 C C . LEU A 1 268 ? -14.666 -0.233 15.420 1.00 65.69 268 LEU A C 1
ATOM 1869 O O . LEU A 1 268 ? -13.748 0.236 14.743 1.00 65.69 268 LEU A O 1
ATOM 1873 N N . THR A 1 269 ? -15.949 -0.114 15.093 1.00 59.22 269 THR A N 1
ATOM 1874 C CA . THR A 1 269 ? -16.391 0.638 13.917 1.00 59.22 269 THR A CA 1
ATOM 1875 C C . THR A 1 269 ? -16.945 1.982 14.354 1.00 59.22 269 THR A C 1
ATOM 1877 O O . THR A 1 269 ? -17.920 2.031 15.107 1.00 59.22 269 THR A O 1
ATOM 1880 N N . PHE A 1 270 ? -16.359 3.062 13.844 1.00 65.06 270 PHE A N 1
ATOM 1881 C CA . PHE A 1 270 ? -16.950 4.396 13.891 1.00 65.06 270 PHE A CA 1
ATOM 1882 C C . PHE A 1 270 ? -17.601 4.674 12.537 1.00 65.06 270 PHE A C 1
ATOM 1884 O O . PHE A 1 270 ? -16.927 4.670 11.510 1.00 65.06 270 PHE A O 1
ATOM 1891 N N . GLY A 1 271 ? -18.912 4.875 12.522 1.00 53.06 271 GLY A N 1
ATOM 1892 C CA . GLY A 1 271 ? -19.709 5.188 11.341 1.00 53.06 271 GLY A CA 1
ATOM 1893 C C . GLY A 1 271 ? -20.535 6.452 11.557 1.00 53.06 271 GLY A C 1
ATOM 1894 O O . GLY A 1 271 ? -21.086 6.632 12.638 1.00 53.06 271 GLY A O 1
ATOM 1895 N N . GLY A 1 272 ? -20.669 7.307 10.540 1.00 53.47 272 GLY A N 1
ATOM 1896 C CA . GLY A 1 272 ? -21.568 8.474 10.562 1.00 53.47 272 GLY A CA 1
ATOM 1897 C C . GLY A 1 272 ? -20.939 9.762 10.030 1.00 53.47 272 GLY A C 1
ATOM 1898 O O . GLY A 1 272 ? -19.780 9.769 9.623 1.00 53.47 272 GLY A O 1
ATOM 1899 N N . THR A 1 273 ? -21.704 10.860 10.012 1.00 48.19 273 THR A N 1
ATOM 1900 C CA . THR A 1 273 ? -21.166 12.190 9.677 1.00 48.19 273 THR A CA 1
ATOM 1901 C C . THR A 1 273 ? -20.648 12.847 10.948 1.00 48.19 273 THR A C 1
ATOM 1903 O O . THR A 1 273 ? -21.417 13.081 11.882 1.00 48.19 273 THR A O 1
ATOM 1906 N N . TRP A 1 274 ? -19.357 13.165 10.980 1.00 51.00 274 TRP A N 1
ATOM 1907 C CA . TRP A 1 274 ? -18.736 13.890 12.085 1.00 51.00 274 TRP A CA 1
ATOM 1908 C C . TRP A 1 274 ? -18.762 15.379 11.744 1.00 51.00 274 TRP A C 1
ATOM 1910 O O . TRP A 1 274 ? -17.967 15.864 10.941 1.00 51.00 274 TRP A O 1
ATOM 1920 N N . SER A 1 275 ? -19.726 16.111 12.303 1.00 48.78 275 SER A N 1
ATOM 1921 C CA . SER A 1 275 ? -19.856 17.556 12.097 1.00 48.78 275 SER A CA 1
ATOM 1922 C C . SER A 1 275 ? -19.665 18.296 13.418 1.00 48.78 275 SER A C 1
ATOM 1924 O O . SER A 1 275 ? -20.436 18.067 14.352 1.00 48.78 275 SER A O 1
ATOM 1926 N N . SER A 1 276 ? -18.723 19.239 13.488 1.00 48.31 276 SER A N 1
ATOM 1927 C CA . SER A 1 276 ? -18.749 20.272 14.529 1.00 48.31 276 SER A CA 1
ATOM 1928 C C . SER A 1 276 ? -19.825 21.291 14.164 1.00 48.31 276 SER A C 1
ATOM 1930 O O . SER A 1 276 ? -19.574 22.237 13.416 1.00 48.31 276 SER A O 1
ATOM 1932 N N . ALA A 1 277 ? -21.052 21.081 14.630 1.00 41.16 277 ALA A N 1
ATOM 1933 C CA . ALA A 1 277 ? -22.087 22.086 14.473 1.00 41.16 277 ALA A CA 1
ATOM 1934 C C . ALA A 1 277 ? -21.836 23.218 15.484 1.00 41.16 277 ALA A C 1
ATOM 1936 O O . ALA A 1 277 ? -22.003 23.031 16.683 1.00 41.16 277 ALA A O 1
ATOM 1937 N N . ASN A 1 278 ? -21.487 24.398 14.963 1.00 40.19 278 ASN A N 1
ATOM 1938 C CA . ASN A 1 278 ? -21.684 25.696 15.611 1.00 40.19 278 ASN A CA 1
ATOM 1939 C C . ASN A 1 278 ? -20.734 26.071 16.775 1.00 40.19 278 ASN A C 1
ATOM 1941 O O . ASN A 1 278 ? -21.167 26.273 17.904 1.00 40.19 278 ASN A O 1
ATOM 1945 N N . SER A 1 279 ? -19.447 26.288 16.481 1.00 41.03 279 SER A N 1
ATOM 1946 C CA . SER A 1 279 ? -18.658 27.274 17.237 1.00 41.03 279 SER A CA 1
ATOM 1947 C C . SER A 1 279 ? -18.625 28.570 16.429 1.00 41.03 279 SER A C 1
ATOM 1949 O O . SER A 1 279 ? -17.825 28.724 15.511 1.00 41.03 279 SER A O 1
ATOM 1951 N N . THR A 1 280 ? -19.512 29.515 16.740 1.00 43.09 280 THR A N 1
ATOM 1952 C CA . THR A 1 280 ? -19.444 30.897 16.223 1.00 43.09 280 THR A CA 1
ATOM 1953 C C . THR A 1 280 ? -18.323 31.714 16.882 1.00 43.09 280 THR A C 1
ATOM 1955 O O . THR A 1 280 ? -18.187 32.906 16.619 1.00 43.09 280 THR A O 1
ATOM 1958 N N . SER A 1 281 ? -17.506 31.097 17.742 1.00 41.22 281 SER A N 1
ATOM 1959 C CA . SER A 1 281 ? -16.318 31.710 18.328 1.00 41.22 281 SER A CA 1
ATOM 1960 C C . SER A 1 281 ? -15.148 31.572 17.352 1.00 41.22 281 SER A C 1
ATOM 1962 O O . SER A 1 281 ? -14.495 30.532 17.267 1.00 41.22 281 SER A O 1
ATOM 1964 N N . ALA A 1 282 ? -14.892 32.641 16.598 1.00 34.03 282 ALA A N 1
ATOM 1965 C CA . ALA A 1 282 ? -13.896 32.734 15.527 1.00 34.03 282 ALA A CA 1
ATOM 1966 C C . ALA A 1 282 ? -12.417 32.550 15.958 1.00 34.03 282 ALA A C 1
ATOM 1968 O O . ALA A 1 282 ? -11.518 32.791 15.157 1.00 34.03 282 ALA A O 1
ATOM 1969 N N . THR A 1 283 ? -12.131 32.125 17.191 1.00 36.50 283 THR A N 1
ATOM 1970 C CA . THR A 1 283 ? -10.759 31.974 17.715 1.00 36.50 283 THR A CA 1
ATOM 1971 C C . THR A 1 283 ? -10.483 30.649 18.430 1.00 36.50 283 THR A C 1
ATOM 1973 O O . THR A 1 283 ? -9.339 30.389 18.794 1.00 36.50 283 THR A O 1
ATOM 1976 N N . GLY A 1 284 ? -11.477 29.769 18.586 1.00 35.78 284 GLY A N 1
ATOM 1977 C CA . GLY A 1 284 ? -11.295 28.447 19.190 1.00 35.78 284 GLY A CA 1
ATOM 1978 C C . GLY A 1 284 ? -11.391 27.341 18.148 1.00 35.78 284 GLY A C 1
ATOM 1979 O O . GLY A 1 284 ? -12.469 26.788 17.945 1.00 35.78 284 GLY A O 1
ATOM 1980 N N . ALA A 1 285 ? -10.284 27.000 17.482 1.00 37.53 285 ALA A N 1
ATOM 1981 C CA . ALA A 1 285 ? -10.232 25.772 16.696 1.00 37.53 285 ALA A CA 1
ATOM 1982 C C . ALA A 1 285 ? -10.428 24.591 17.655 1.00 37.53 285 ALA A C 1
ATOM 1984 O O . ALA A 1 285 ? -9.540 24.281 18.448 1.00 37.53 285 ALA A O 1
ATOM 1985 N N . ILE A 1 286 ? -11.598 23.952 17.611 1.00 38.78 286 ILE A N 1
ATOM 1986 C CA . ILE A 1 286 ? -11.838 22.709 18.341 1.00 38.78 286 ILE A CA 1
ATOM 1987 C C . ILE A 1 286 ? -10.881 21.681 17.734 1.00 38.78 286 ILE A C 1
ATOM 1989 O O . ILE A 1 286 ? -11.103 21.197 16.624 1.00 38.78 286 ILE A O 1
ATOM 1993 N N . ALA A 1 287 ? -9.785 21.384 18.432 1.00 39.53 287 ALA A N 1
ATOM 1994 C CA . ALA A 1 287 ? -8.918 20.276 18.078 1.00 39.53 287 ALA A CA 1
ATOM 1995 C C . ALA A 1 287 ? -9.692 18.988 18.377 1.00 39.53 287 ALA A C 1
ATOM 1997 O O . ALA A 1 287 ? -9.658 18.465 19.489 1.00 39.53 287 ALA A O 1
ATOM 1998 N N . GLN A 1 288 ? -10.438 18.492 17.389 1.00 43.69 288 GLN A N 1
ATOM 1999 C CA . GLN A 1 288 ? -11.007 17.154 17.459 1.00 43.69 288 GLN A CA 1
ATOM 2000 C C . GLN A 1 288 ? -9.852 16.170 17.339 1.00 43.69 288 GLN A C 1
ATOM 2002 O O . GLN A 1 288 ? -9.392 15.840 16.245 1.00 43.69 288 GLN A O 1
ATOM 2007 N N . GLN A 1 289 ? -9.327 15.754 18.482 1.00 40.28 289 GLN A N 1
ATOM 2008 C CA . GLN A 1 289 ? -8.350 14.692 18.552 1.00 40.28 289 GLN A CA 1
ATOM 2009 C C . GLN A 1 289 ? -9.103 13.417 18.913 1.00 40.28 289 GLN A C 1
ATOM 2011 O O . GLN A 1 289 ? -9.507 13.246 20.057 1.00 40.28 289 GLN A O 1
ATOM 2016 N N . ILE A 1 290 ? -9.273 12.498 17.959 1.00 50.09 290 ILE A N 1
ATOM 2017 C CA . ILE A 1 290 ? -9.564 11.105 18.316 1.00 50.09 290 ILE A CA 1
ATOM 2018 C C . ILE A 1 290 ? -8.265 10.557 18.906 1.00 50.09 290 ILE A C 1
ATOM 2020 O O . ILE A 1 290 ? -7.428 9.968 18.221 1.00 50.09 290 ILE A O 1
ATOM 2024 N N . LEU A 1 291 ? -8.046 10.871 20.179 1.00 43.88 291 LEU A N 1
ATOM 2025 C CA . LEU A 1 291 ? -6.873 10.460 20.914 1.00 43.88 291 LEU A CA 1
ATOM 2026 C C . LEU A 1 291 ? -7.129 9.050 21.444 1.00 43.88 291 LEU A C 1
ATOM 2028 O O . LEU A 1 291 ? -7.602 8.853 22.559 1.00 43.88 291 LEU A O 1
ATOM 2032 N N . LEU A 1 292 ? -6.830 8.053 20.614 1.00 49.00 292 LEU A N 1
ATOM 2033 C CA . LEU A 1 292 ? -6.759 6.669 21.064 1.00 49.00 292 LEU A CA 1
ATOM 2034 C C . LEU A 1 292 ? -5.512 6.557 21.955 1.00 49.00 292 LEU A C 1
ATOM 2036 O O . LEU A 1 292 ? -4.409 6.381 21.440 1.00 49.00 292 LEU A O 1
ATOM 2040 N N . ASN A 1 293 ? -5.705 6.685 23.274 1.00 40.34 293 ASN A N 1
ATOM 2041 C CA . ASN A 1 293 ? -4.713 6.554 24.355 1.00 40.34 293 ASN A CA 1
ATOM 2042 C C . ASN A 1 293 ? -4.027 7.867 24.820 1.00 40.34 293 ASN A C 1
ATOM 2044 O O . ASN A 1 293 ? -3.284 8.518 24.080 1.00 40.34 293 ASN A O 1
ATOM 2048 N N . THR A 1 294 ? -4.222 8.212 26.100 1.00 31.36 294 THR A N 1
ATOM 2049 C CA . THR A 1 294 ? -3.425 9.207 26.842 1.00 31.36 294 THR A CA 1
ATOM 2050 C C . THR A 1 294 ? -2.331 8.509 27.645 1.00 31.36 294 THR A C 1
ATOM 2052 O O . THR A 1 294 ? -2.573 7.453 28.210 1.00 31.36 294 THR A O 1
ATOM 2055 N N . SER A 1 295 ? -1.176 9.156 27.773 1.00 32.72 295 SER A N 1
ATOM 2056 C CA . SER A 1 295 ? 0.091 8.743 28.406 1.00 32.72 295 SER A CA 1
ATOM 2057 C C . SER A 1 295 ? 0.071 8.290 29.888 1.00 32.72 295 SER A C 1
ATOM 2059 O O . SER A 1 295 ? 0.961 8.661 30.652 1.00 32.72 295 SER A O 1
ATOM 2061 N N . GLY A 1 296 ? -0.906 7.500 30.327 1.00 33.84 296 GLY A N 1
ATOM 2062 C CA . GLY A 1 296 ? -0.884 6.811 31.615 1.00 33.84 296 GLY A CA 1
ATOM 2063 C C . GLY A 1 296 ? -0.018 5.552 31.550 1.00 33.84 296 GLY A C 1
ATOM 2064 O O . GLY A 1 296 ? 0.026 4.871 30.532 1.00 33.84 296 GLY A O 1
ATOM 2065 N N . THR A 1 297 ? 0.650 5.222 32.652 1.00 30.38 297 THR A N 1
ATOM 2066 C CA . THR A 1 297 ? 1.568 4.082 32.865 1.00 30.38 297 THR A CA 1
ATOM 2067 C C . THR A 1 297 ? 0.957 2.682 32.684 1.00 30.38 297 THR A C 1
ATOM 2069 O O . THR A 1 297 ? 1.604 1.688 33.006 1.00 30.38 297 THR A O 1
ATOM 2072 N N . VAL A 1 298 ? -0.262 2.576 32.151 1.00 29.47 298 VAL A N 1
ATOM 2073 C CA . VAL A 1 298 ? -0.899 1.309 31.787 1.00 29.47 298 VAL A CA 1
ATOM 2074 C C . VAL A 1 298 ? -1.000 1.265 30.259 1.00 29.47 298 VAL A C 1
ATOM 2076 O O . VAL A 1 298 ? -1.836 1.966 29.686 1.00 29.47 298 VAL A O 1
ATOM 2079 N N . PRO A 1 299 ? -0.134 0.503 29.569 1.00 31.17 299 PRO A N 1
ATOM 2080 C CA . PRO A 1 299 ? -0.150 0.425 28.118 1.00 31.17 299 PRO A CA 1
ATOM 2081 C C . PRO A 1 299 ? -1.413 -0.311 27.666 1.00 31.17 299 PRO A C 1
ATOM 2083 O O . PRO A 1 299 ? -1.481 -1.536 27.705 1.00 31.17 299 PRO A O 1
ATOM 2086 N N . ASN A 1 300 ? -2.422 0.432 27.216 1.00 34.50 300 ASN A N 1
ATOM 2087 C CA . ASN A 1 300 ? -3.484 -0.145 26.401 1.00 34.50 300 ASN A CA 1
ATOM 2088 C C . ASN A 1 300 ? -2.948 -0.275 24.973 1.00 34.50 300 ASN A C 1
ATOM 2090 O O . ASN A 1 300 ? -3.003 0.666 24.177 1.00 34.50 300 ASN A O 1
ATOM 2094 N N . SER A 1 301 ? -2.358 -1.438 24.705 1.00 34.78 301 SER A N 1
ATOM 2095 C CA . SER A 1 301 ? -1.867 -1.865 23.399 1.00 34.78 301 SER A CA 1
ATOM 2096 C C . SER A 1 301 ? -3.030 -2.268 22.492 1.00 34.78 301 SER A C 1
ATOM 2098 O O . SER A 1 301 ? -3.988 -2.922 22.916 1.00 34.78 301 SER A O 1
ATOM 2100 N N . PHE A 1 302 ? -2.939 -1.907 21.213 1.00 40.69 302 PHE A N 1
ATOM 2101 C CA . PHE A 1 302 ? -3.739 -2.539 20.167 1.00 40.69 302 PHE A CA 1
ATOM 2102 C C . PHE A 1 302 ? -3.033 -3.839 19.802 1.00 40.69 302 PHE A C 1
ATOM 2104 O O . PHE A 1 302 ? -2.255 -3.905 18.857 1.00 40.69 302 PHE A O 1
ATOM 2111 N N . THR A 1 303 ? -3.284 -4.896 20.571 1.00 41.12 303 THR A N 1
ATOM 2112 C CA . THR A 1 303 ? -2.526 -6.143 20.421 1.00 41.12 303 THR A CA 1
ATOM 2113 C C . THR A 1 303 ? -2.887 -6.922 19.148 1.00 41.12 303 THR A C 1
ATOM 2115 O O . THR A 1 303 ? -2.181 -7.874 18.832 1.00 41.12 303 THR A O 1
ATOM 2118 N N . SER A 1 304 ? -3.978 -6.576 18.433 1.00 45.03 304 SER A N 1
ATOM 2119 C CA . SER A 1 304 ? -4.347 -7.088 17.078 1.00 45.03 304 SER A CA 1
ATOM 2120 C C . SER A 1 304 ? -5.776 -6.724 16.596 1.00 45.03 304 SER A C 1
ATOM 2122 O O . SER A 1 304 ? -6.352 -7.428 15.766 1.00 45.03 304 SER A O 1
ATOM 2124 N N . GLY A 1 305 ? -6.402 -5.660 17.111 1.00 42.69 305 GLY A N 1
ATOM 2125 C CA . GLY A 1 305 ? -7.739 -5.224 16.669 1.00 42.69 305 GLY A CA 1
ATOM 2126 C C . GLY A 1 305 ? -7.713 -4.411 15.366 1.00 42.69 305 GLY A C 1
ATOM 2127 O O . GLY A 1 305 ? -6.695 -3.808 15.029 1.00 42.69 305 GLY A O 1
ATOM 2128 N N . THR A 1 306 ? -8.838 -4.360 14.643 1.00 50.62 306 THR A N 1
ATOM 2129 C CA . THR A 1 306 ? -9.015 -3.450 13.490 1.00 50.62 306 THR A CA 1
ATOM 2130 C C . THR A 1 306 ? -9.880 -2.263 13.912 1.00 50.62 306 THR A C 1
ATOM 2132 O O . THR A 1 306 ? -11.016 -2.447 14.357 1.00 50.62 306 THR A O 1
ATOM 2135 N N . ALA A 1 307 ? -9.364 -1.043 13.761 1.00 58.84 307 ALA A N 1
ATOM 2136 C CA . ALA A 1 307 ? -10.160 0.176 13.888 1.00 58.84 307 ALA A CA 1
ATOM 2137 C C . ALA A 1 307 ? -10.606 0.616 12.491 1.00 58.84 307 ALA A C 1
ATOM 2139 O O . ALA A 1 307 ? -9.772 0.973 11.654 1.00 58.84 307 ALA A O 1
ATOM 2140 N N . VAL A 1 308 ? -11.915 0.585 12.238 1.00 57.94 308 VAL A N 1
ATOM 2141 C CA . VAL A 1 308 ? -12.488 1.022 10.960 1.00 57.94 308 VAL A CA 1
ATOM 2142 C C . VAL A 1 308 ? -13.220 2.336 11.191 1.00 57.94 308 VAL A C 1
ATOM 2144 O O . VAL A 1 308 ? -14.215 2.389 11.915 1.00 57.94 308 VAL A O 1
ATOM 2147 N N . ILE A 1 309 ? -12.736 3.405 10.565 1.00 60.28 309 ILE A N 1
ATOM 2148 C CA . ILE A 1 309 ? -13.495 4.652 10.447 1.00 60.28 309 ILE A CA 1
ATOM 2149 C C . ILE A 1 309 ? -14.228 4.586 9.112 1.00 60.28 309 ILE A C 1
ATOM 2151 O O . ILE A 1 309 ? -13.632 4.253 8.090 1.00 60.28 309 ILE A O 1
ATOM 2155 N N . THR A 1 310 ? -15.526 4.855 9.118 1.00 48.88 310 THR A N 1
ATOM 2156 C CA . THR A 1 310 ? -16.373 4.942 7.928 1.00 48.88 310 THR A CA 1
ATOM 2157 C C . THR A 1 310 ? -17.207 6.219 8.004 1.00 48.88 310 THR A C 1
ATOM 2159 O O . THR A 1 310 ? -17.758 6.536 9.055 1.00 48.88 310 THR A O 1
ATOM 2162 N N . GLY A 1 311 ? -17.325 6.958 6.902 1.00 50.38 311 GLY A N 1
ATOM 2163 C CA . GLY A 1 311 ? -18.193 8.137 6.819 1.00 50.38 311 GLY A CA 1
ATOM 2164 C C . GLY A 1 311 ? -17.521 9.361 6.202 1.00 50.38 311 GLY A C 1
ATOM 2165 O O . GLY A 1 311 ? -16.331 9.358 5.889 1.00 50.38 311 GLY A O 1
ATOM 2166 N N . ASN A 1 312 ? -18.307 10.422 6.009 1.00 52.72 312 ASN A N 1
ATOM 2167 C CA . ASN A 1 312 ? -17.794 11.692 5.508 1.00 52.72 312 ASN A CA 1
ATOM 2168 C C . ASN A 1 312 ? -17.063 12.444 6.634 1.00 52.72 312 ASN A C 1
ATOM 2170 O O . ASN A 1 312 ? -17.698 12.950 7.560 1.00 52.72 312 ASN A O 1
ATOM 2174 N N . ASN A 1 313 ? -15.739 12.546 6.515 1.00 52.38 313 ASN A N 1
ATOM 2175 C CA . ASN A 1 313 ? -14.865 13.239 7.465 1.00 52.38 313 ASN A CA 1
ATOM 2176 C C . ASN A 1 313 ? -14.468 14.644 6.981 1.00 52.38 313 ASN A C 1
ATOM 2178 O O . ASN A 1 313 ? -13.470 15.200 7.440 1.00 52.38 313 ASN A O 1
ATOM 2182 N N . SER A 1 314 ? -15.218 15.238 6.044 1.00 53.88 314 SER A N 1
ATOM 2183 C CA . SER A 1 314 ? -14.880 16.535 5.448 1.00 53.88 314 SER A CA 1
ATOM 2184 C C . SER A 1 314 ? -14.808 17.701 6.447 1.00 53.88 314 SER A C 1
ATOM 2186 O O . SER A 1 314 ? -14.313 18.758 6.072 1.00 53.88 314 SER A O 1
ATOM 2188 N N . GLY A 1 315 ? -15.296 17.530 7.682 1.00 52.75 315 GLY A N 1
ATOM 2189 C CA . GLY A 1 315 ? -15.265 18.534 8.752 1.00 52.75 315 GLY A CA 1
ATOM 2190 C C . GLY A 1 315 ? -14.057 18.480 9.701 1.00 52.75 315 GLY A C 1
ATOM 2191 O O . GLY A 1 315 ? -13.981 19.321 10.594 1.00 52.75 315 GLY A O 1
ATOM 2192 N N . LEU A 1 316 ? -13.130 17.521 9.555 1.00 50.25 316 LEU A N 1
ATOM 2193 C CA . LEU A 1 316 ? -11.908 17.478 10.371 1.00 50.25 316 LEU A CA 1
ATOM 2194 C C . LEU A 1 316 ? -10.929 18.563 9.894 1.00 50.25 316 LEU A C 1
ATOM 2196 O O . LEU A 1 316 ? -10.438 18.512 8.768 1.00 50.25 316 LEU A O 1
ATOM 2200 N N . THR A 1 317 ? -10.663 19.558 10.740 1.00 51.00 317 THR A N 1
ATOM 2201 C CA . THR A 1 317 ? -9.747 20.666 10.434 1.00 51.00 317 THR A CA 1
ATOM 2202 C C . THR A 1 317 ? -8.277 20.227 10.531 1.00 51.00 317 THR A C 1
ATOM 2204 O O . THR A 1 317 ? -7.944 19.209 11.137 1.00 51.00 317 THR A O 1
ATOM 2207 N N . SER A 1 318 ? -7.369 21.010 9.935 1.00 46.19 318 SER A N 1
ATOM 2208 C CA . SER A 1 318 ? -5.938 20.696 9.740 1.00 46.19 318 SER A CA 1
ATOM 2209 C C . SER A 1 318 ? -5.099 20.461 11.008 1.00 46.19 318 SER A C 1
ATOM 2211 O O . SER A 1 318 ? -3.914 20.141 10.904 1.00 46.19 318 SER A O 1
ATOM 2213 N N . THR A 1 319 ? -5.667 20.635 12.202 1.00 49.69 319 THR A N 1
ATOM 2214 C CA . THR A 1 319 ? -4.982 20.423 13.486 1.00 49.69 319 THR A CA 1
ATOM 2215 C C . THR A 1 319 ? -5.240 19.041 14.090 1.00 49.69 319 THR A C 1
ATOM 2217 O O . THR A 1 319 ? -4.553 18.658 15.040 1.00 49.69 319 THR A O 1
ATOM 2220 N N . SER A 1 320 ? -6.182 18.267 13.546 1.00 50.59 320 SER A N 1
ATOM 2221 C CA . SER A 1 320 ? -6.491 16.920 14.026 1.00 50.59 320 SER A CA 1
ATOM 2222 C C . SER A 1 320 ? -5.355 15.942 13.702 1.00 50.59 320 SER A C 1
ATOM 2224 O O . SER A 1 320 ? -5.057 15.663 12.540 1.00 50.59 320 SER A O 1
ATOM 2226 N N . LYS A 1 321 ? -4.719 15.400 14.750 1.00 57.50 321 LYS A N 1
ATOM 2227 C CA . LYS A 1 321 ? -3.728 14.318 14.652 1.00 57.50 321 LYS A CA 1
ATOM 2228 C C . LYS A 1 321 ? -4.384 12.979 14.972 1.00 57.50 321 LYS A C 1
ATOM 2230 O O . LYS A 1 321 ? -4.937 12.827 16.061 1.00 57.50 321 LYS A O 1
ATOM 2235 N N . VAL A 1 322 ? -4.262 12.003 14.077 1.00 65.00 322 VAL A N 1
ATOM 2236 C CA . VAL A 1 322 ? -4.560 10.593 14.375 1.00 65.00 322 VAL A CA 1
ATOM 2237 C C . VAL A 1 322 ? -3.247 9.921 14.754 1.00 65.00 322 VAL A C 1
ATOM 2239 O O . VAL A 1 322 ? -2.287 9.991 13.995 1.00 65.00 322 VAL A O 1
ATOM 2242 N N . VAL A 1 323 ? -3.172 9.304 15.931 1.00 63.66 323 VAL A N 1
ATOM 2243 C CA . VAL A 1 323 ? -1.971 8.580 16.376 1.00 63.66 323 VAL A CA 1
ATOM 2244 C C . VAL A 1 323 ? -2.276 7.087 16.363 1.00 63.66 323 VAL A C 1
ATOM 2246 O O . VAL A 1 323 ? -3.128 6.627 17.118 1.00 63.66 323 VAL A O 1
ATOM 2249 N N . ILE A 1 324 ? -1.581 6.333 15.517 1.00 64.38 324 ILE A N 1
ATOM 2250 C CA . ILE A 1 324 ? -1.674 4.873 15.432 1.00 64.38 324 ILE A CA 1
ATOM 2251 C C . ILE A 1 324 ? -0.423 4.312 16.090 1.00 64.38 324 ILE A C 1
ATOM 2253 O O . ILE A 1 324 ? 0.661 4.424 15.533 1.00 64.38 324 ILE A O 1
ATOM 2257 N N . ARG A 1 325 ? -0.551 3.738 17.285 1.00 60.94 325 ARG A N 1
ATOM 2258 C CA . ARG A 1 325 ? 0.596 3.192 18.029 1.00 60.94 325 ARG A CA 1
ATOM 2259 C C . ARG A 1 325 ? 0.972 1.792 17.550 1.00 60.94 325 ARG A C 1
ATOM 2261 O O . ARG A 1 325 ? 2.135 1.552 17.246 1.00 60.94 325 ARG A O 1
ATOM 2268 N N . GLU A 1 326 ? -0.032 0.927 17.417 1.00 58.31 326 GLU A N 1
ATOM 2269 C CA . GLU A 1 326 ? 0.072 -0.462 16.961 1.00 58.31 326 GLU A CA 1
ATOM 2270 C C . GLU A 1 326 ? -1.213 -0.850 16.205 1.00 58.31 326 GLU A C 1
ATOM 2272 O O . GLU A 1 326 ? -2.282 -0.305 16.490 1.00 58.31 326 GLU A O 1
ATOM 2277 N N . GLY A 1 327 ? -1.125 -1.781 15.250 1.00 58.59 327 GLY A N 1
ATOM 2278 C CA . GLY A 1 327 ? -2.286 -2.352 14.561 1.00 58.59 327 GLY A CA 1
ATOM 2279 C C . GLY A 1 327 ? -2.516 -1.857 13.129 1.00 58.59 327 GLY A C 1
ATOM 2280 O O . GLY A 1 327 ? -1.804 -1.006 12.594 1.00 58.59 327 GLY A O 1
ATOM 2281 N N . LEU A 1 328 ? -3.527 -2.439 12.482 1.00 62.03 328 LEU A N 1
ATOM 2282 C CA . LEU A 1 328 ? -3.917 -2.111 11.113 1.00 62.03 328 LEU A CA 1
ATOM 2283 C C . LEU A 1 328 ? -5.033 -1.063 11.130 1.00 62.03 328 LEU A C 1
ATOM 2285 O O . LEU A 1 328 ? -6.143 -1.324 11.601 1.00 62.03 328 LEU A O 1
ATOM 2289 N N . TRP A 1 329 ? -4.753 0.109 10.572 1.00 68.25 329 TRP A N 1
ATOM 2290 C CA . TRP A 1 329 ? -5.754 1.129 10.308 1.00 68.25 329 TRP A CA 1
ATOM 2291 C C . TRP A 1 329 ? -6.207 1.035 8.856 1.00 68.25 329 TRP A C 1
ATOM 2293 O O . TRP A 1 329 ? -5.406 1.192 7.935 1.00 68.25 329 TRP A O 1
ATOM 2303 N N . VAL A 1 330 ? -7.495 0.766 8.647 1.00 65.00 330 VAL A N 1
ATOM 2304 C CA . VAL A 1 330 ? -8.069 0.632 7.305 1.00 65.00 330 VAL A CA 1
ATOM 2305 C C . VAL A 1 330 ? -8.972 1.822 7.017 1.00 65.00 330 VAL A C 1
ATOM 2307 O O . VAL A 1 330 ? -9.987 2.029 7.686 1.00 65.00 330 VAL A O 1
ATOM 2310 N N . LEU A 1 331 ? -8.637 2.580 5.974 1.00 65.88 331 LEU A N 1
ATOM 2311 C CA . LEU A 1 331 ? -9.540 3.571 5.401 1.00 65.88 331 LEU A CA 1
ATOM 2312 C C . LEU A 1 331 ? -10.519 2.846 4.478 1.00 65.88 331 LEU A C 1
ATOM 2314 O O . LEU A 1 331 ? -10.164 2.445 3.365 1.00 65.88 331 LEU A O 1
ATOM 2318 N N . GLY A 1 332 ? -11.744 2.645 4.967 1.00 56.62 332 GLY A N 1
ATOM 2319 C CA . GLY A 1 332 ? -12.843 2.068 4.191 1.00 56.62 332 GLY A CA 1
ATOM 2320 C C . GLY A 1 332 ? -13.319 2.987 3.060 1.00 56.62 332 GLY A C 1
ATOM 2321 O O . GLY A 1 332 ? -13.078 4.190 3.090 1.00 56.62 332 GLY A O 1
ATOM 2322 N N . ASN A 1 333 ? -14.025 2.413 2.085 1.00 51.25 333 ASN A N 1
ATOM 2323 C CA . ASN A 1 333 ? -14.407 2.989 0.780 1.00 51.25 333 ASN A CA 1
ATOM 2324 C C . ASN A 1 333 ? -15.282 4.266 0.825 1.00 51.25 333 ASN A C 1
ATOM 2326 O O . ASN A 1 333 ? -15.572 4.844 -0.217 1.00 51.25 333 ASN A O 1
ATOM 2330 N N . ALA A 1 334 ? -15.781 4.662 2.002 1.00 52.03 334 ALA A N 1
ATOM 2331 C CA . ALA A 1 334 ? -16.677 5.810 2.183 1.00 52.03 334 ALA A CA 1
ATOM 2332 C C . ALA A 1 334 ? -15.972 7.047 2.772 1.00 52.03 334 ALA A C 1
ATOM 2334 O O . ALA A 1 334 ? -16.632 8.048 3.050 1.00 52.03 334 ALA A O 1
ATOM 2335 N N . ASN A 1 335 ? -14.654 6.986 2.995 1.00 50.97 335 ASN A N 1
ATOM 2336 C CA . ASN A 1 335 ? -13.904 8.070 3.624 1.00 50.97 335 ASN A CA 1
ATOM 2337 C C . ASN A 1 335 ? -13.338 9.021 2.570 1.00 50.97 335 ASN A C 1
ATOM 2339 O O . ASN A 1 335 ? -12.162 8.959 2.212 1.00 50.97 335 ASN A O 1
ATOM 2343 N N . ALA A 1 336 ? -14.161 9.960 2.112 1.00 49.84 336 ALA A N 1
ATOM 2344 C CA . ALA A 1 336 ? -13.632 11.166 1.496 1.00 49.84 336 ALA A CA 1
ATOM 2345 C C . ALA A 1 336 ? -13.108 12.076 2.618 1.00 49.84 336 ALA A C 1
ATOM 2347 O O . ALA A 1 336 ? -13.874 12.806 3.252 1.00 49.84 336 ALA A O 1
ATOM 2348 N N . PHE A 1 337 ? -11.799 12.055 2.888 1.00 56.78 337 PHE A N 1
ATOM 2349 C CA . PHE A 1 337 ? -11.175 13.245 3.465 1.00 56.78 337 PHE A CA 1
ATOM 2350 C C . PHE A 1 337 ? -11.289 14.305 2.376 1.00 56.78 337 PHE A C 1
ATOM 2352 O O . PHE A 1 337 ? -10.570 14.229 1.385 1.00 56.78 337 PHE A O 1
ATOM 2359 N N . GLY A 1 338 ? -12.284 15.191 2.485 1.00 47.84 338 GLY A N 1
ATOM 2360 C CA . GLY A 1 338 ? -12.565 16.196 1.457 1.00 47.84 338 GLY A CA 1
ATOM 2361 C C . GLY A 1 338 ? -11.304 16.927 0.973 1.00 47.84 338 GLY A C 1
ATOM 2362 O O . GLY A 1 338 ? -10.291 16.999 1.674 1.00 47.84 338 GLY A O 1
ATOM 2363 N N . THR A 1 339 ? -11.367 17.484 -0.236 1.00 47.50 339 THR A N 1
ATOM 2364 C CA . THR A 1 339 ? -10.291 18.313 -0.798 1.00 47.50 339 THR A CA 1
ATOM 2365 C C . THR A 1 339 ? -9.852 19.370 0.219 1.00 47.50 339 THR A C 1
ATOM 2367 O O . THR A 1 339 ? -10.704 20.092 0.733 1.00 47.50 339 THR A O 1
ATOM 2370 N N . ASN A 1 340 ? -8.542 19.473 0.481 1.00 47.97 340 ASN A N 1
ATOM 2371 C CA . ASN A 1 340 ? -7.892 20.410 1.420 1.00 47.97 340 ASN A CA 1
ATOM 2372 C C . ASN A 1 340 ? -7.882 20.047 2.919 1.00 47.97 340 ASN A C 1
ATOM 2374 O O . ASN A 1 340 ? -7.374 20.835 3.717 1.00 47.97 340 ASN A O 1
ATOM 2378 N N . ASN A 1 341 ? -8.347 18.864 3.328 1.00 52.62 341 ASN A N 1
ATOM 2379 C CA . ASN A 1 341 ? -8.175 18.420 4.716 1.00 52.62 341 ASN A CA 1
ATOM 2380 C C . ASN A 1 341 ? -6.813 17.744 4.908 1.00 52.62 341 ASN A C 1
ATOM 2382 O O . ASN A 1 341 ? -6.615 16.606 4.490 1.00 52.62 341 ASN A O 1
ATOM 2386 N N . ASN A 1 342 ? -5.862 18.438 5.541 1.00 52.66 342 ASN A N 1
ATOM 2387 C CA . ASN A 1 342 ? -4.586 17.844 5.946 1.00 52.66 342 ASN A CA 1
ATOM 2388 C C . ASN A 1 342 ? -4.811 16.918 7.143 1.00 52.66 342 ASN A C 1
ATOM 2390 O O . ASN A 1 342 ? -5.097 17.391 8.241 1.00 52.66 342 ASN A O 1
ATOM 2394 N N . LEU A 1 343 ? -4.665 15.611 6.934 1.00 60.00 343 LEU A N 1
ATOM 2395 C CA . LEU A 1 343 ? -4.695 14.629 8.008 1.00 60.00 343 LEU A CA 1
ATOM 2396 C C . LEU A 1 343 ? -3.261 14.313 8.437 1.00 60.00 343 LEU A C 1
ATOM 2398 O O . LEU A 1 343 ? -2.533 13.592 7.755 1.00 60.00 343 LEU A O 1
ATOM 2402 N N . ALA A 1 344 ? -2.859 14.805 9.604 1.00 56.75 344 ALA A N 1
ATOM 2403 C CA . ALA A 1 344 ? -1.616 14.361 10.218 1.00 56.75 344 ALA A CA 1
ATOM 2404 C C . ALA A 1 344 ? -1.848 12.993 10.882 1.00 56.75 344 ALA A C 1
ATOM 2406 O O . ALA A 1 344 ? -2.513 12.912 11.916 1.00 56.75 344 ALA A O 1
ATOM 2407 N N . VAL A 1 345 ? -1.306 11.916 10.305 1.00 63.50 345 VAL A N 1
ATOM 2408 C CA . VAL A 1 345 ? -1.346 10.579 10.917 1.00 63.50 345 VAL A CA 1
ATOM 2409 C C . VAL A 1 345 ? 0.033 10.244 11.456 1.00 63.50 345 VAL A C 1
ATOM 2411 O O . VAL A 1 345 ? 0.936 9.879 10.715 1.00 63.50 345 VAL A O 1
ATOM 2414 N N . GLN A 1 346 ? 0.203 10.322 12.765 1.00 64.62 346 GLN A N 1
ATOM 2415 C CA . GLN A 1 346 ? 1.409 9.825 13.408 1.00 64.62 346 GLN A CA 1
ATOM 2416 C C . GLN A 1 346 ? 1.323 8.300 13.537 1.00 64.62 346 GLN A C 1
ATOM 2418 O O . GLN A 1 346 ? 0.358 7.785 14.095 1.00 64.62 346 GLN A O 1
ATOM 2423 N N . ILE A 1 347 ? 2.333 7.584 13.045 1.00 61.62 347 ILE A N 1
ATOM 2424 C CA . ILE A 1 347 ? 2.402 6.119 13.086 1.00 61.62 347 ILE A CA 1
ATOM 2425 C C . ILE A 1 347 ? 3.584 5.714 13.980 1.00 61.62 347 ILE A C 1
ATOM 2427 O O . ILE A 1 347 ? 4.733 6.038 13.689 1.00 61.62 347 ILE A O 1
ATOM 2431 N N . GLY A 1 348 ? 3.305 4.996 15.067 1.00 54.81 348 GLY A N 1
ATOM 2432 C CA . GLY A 1 348 ? 4.271 4.450 16.022 1.00 54.81 348 GLY A CA 1
ATOM 2433 C C . GLY A 1 348 ? 4.126 4.978 17.456 1.00 54.81 348 GLY A C 1
ATOM 2434 O O . GLY A 1 348 ? 3.519 6.020 17.718 1.00 54.81 348 GLY A O 1
ATOM 2435 N N . GLU A 1 349 ? 4.706 4.238 18.404 1.00 50.31 349 GLU A N 1
ATOM 2436 C CA . GLU A 1 349 ? 4.762 4.613 19.820 1.00 50.31 349 GLU A CA 1
ATOM 2437 C C . GLU A 1 349 ? 5.788 5.722 20.109 1.00 50.31 349 GLU A C 1
ATOM 2439 O O . GLU A 1 349 ? 6.801 5.859 19.427 1.00 50.31 349 GLU A O 1
ATOM 2444 N N . THR A 1 350 ? 5.552 6.478 21.185 1.00 51.19 350 THR A N 1
ATOM 2445 C CA . THR A 1 350 ? 6.572 7.297 21.871 1.00 51.19 350 THR A CA 1
ATOM 2446 C C . THR A 1 350 ? 7.195 6.572 23.075 1.00 51.19 350 THR A C 1
ATOM 2448 O O . THR A 1 3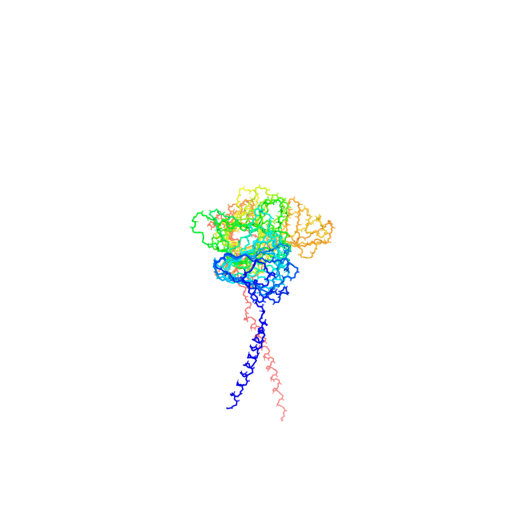50 ? 8.055 7.135 23.745 1.00 51.19 350 THR A O 1
ATOM 2451 N N . SER A 1 351 ? 6.722 5.363 23.397 1.00 51.03 351 SER A N 1
ATOM 2452 C CA . SER A 1 351 ? 7.119 4.549 24.552 1.00 51.03 351 SER A CA 1
ATOM 2453 C C . SER A 1 351 ? 7.815 3.263 24.103 1.00 51.03 351 SER A C 1
ATOM 2455 O O . SER A 1 351 ? 7.551 2.735 23.033 1.00 51.03 351 SER A O 1
ATOM 2457 N N . SER A 1 352 ? 8.763 2.785 24.902 1.00 47.00 352 SER A N 1
ATOM 2458 C CA . SER A 1 352 ? 9.858 1.908 24.478 1.00 47.00 352 SER A CA 1
ATOM 2459 C C . SER A 1 352 ? 9.595 0.395 24.572 1.00 47.00 352 SER A C 1
ATOM 2461 O O . SER A 1 352 ? 10.564 -0.351 24.700 1.00 47.00 352 SER A O 1
ATOM 2463 N N . SER A 1 353 ? 8.348 -0.095 24.600 1.00 46.69 353 SER A N 1
ATOM 2464 C CA . SER A 1 353 ? 8.101 -1.458 25.122 1.00 46.69 353 SER A CA 1
ATOM 2465 C C . SER A 1 353 ? 7.276 -2.438 24.286 1.00 46.69 353 SER A C 1
ATOM 2467 O O . SER A 1 353 ? 7.194 -3.589 24.711 1.00 46.69 353 SER A O 1
ATOM 2469 N N . ALA A 1 354 ? 6.704 -2.084 23.129 1.00 48.88 354 ALA A N 1
ATOM 2470 C CA . ALA A 1 354 ? 5.888 -3.042 22.370 1.00 48.88 354 ALA A CA 1
ATOM 2471 C C . ALA A 1 354 ? 6.197 -3.064 20.852 1.00 48.88 354 ALA A C 1
ATOM 2473 O O . ALA A 1 354 ? 6.198 -2.015 20.202 1.00 48.88 354 ALA A O 1
ATOM 2474 N N . PRO A 1 355 ? 6.538 -4.242 20.279 1.00 45.62 355 PRO A N 1
ATOM 2475 C CA . PRO A 1 355 ? 6.832 -4.402 18.862 1.00 45.62 355 PRO A CA 1
ATOM 2476 C C . PRO A 1 355 ? 5.563 -4.599 18.024 1.00 45.62 355 PRO A C 1
ATOM 2478 O O . PRO A 1 355 ? 5.244 -5.714 17.614 1.00 45.62 355 PRO A O 1
ATOM 2481 N N . GLY A 1 356 ? 4.843 -3.517 17.741 1.00 50.94 356 GLY A N 1
ATOM 2482 C CA . GLY A 1 356 ? 3.704 -3.526 16.822 1.00 50.94 356 GLY A CA 1
ATOM 2483 C C . GLY A 1 356 ? 4.055 -3.039 15.413 1.00 50.94 356 GLY A C 1
ATOM 2484 O O . GLY A 1 356 ? 4.649 -1.975 15.241 1.00 50.94 356 GLY A O 1
ATOM 2485 N N . LEU A 1 357 ? 3.631 -3.785 14.387 1.00 54.66 357 LEU A N 1
ATOM 2486 C CA . LEU A 1 357 ? 3.459 -3.250 13.033 1.00 54.66 357 LEU A CA 1
ATOM 2487 C C . LEU A 1 357 ? 2.254 -2.307 13.061 1.00 54.66 357 LEU A C 1
ATOM 2489 O O . LEU A 1 357 ? 1.143 -2.724 13.393 1.00 54.66 357 LEU A O 1
ATOM 2493 N N . ALA A 1 358 ? 2.476 -1.041 12.727 1.00 54.19 358 ALA A N 1
ATOM 2494 C CA . ALA A 1 358 ? 1.403 -0.098 12.468 1.00 54.19 358 ALA A CA 1
ATOM 2495 C C . ALA A 1 358 ? 1.332 0.136 10.959 1.00 54.19 358 ALA A C 1
ATOM 2497 O O . ALA A 1 358 ? 2.331 0.523 10.347 1.00 54.19 358 ALA A O 1
ATOM 2498 N N . ALA A 1 359 ? 0.170 -0.138 10.369 1.00 57.00 359 ALA A N 1
ATOM 2499 C CA . ALA A 1 359 ? -0.051 0.028 8.940 1.00 57.00 359 ALA A CA 1
ATOM 2500 C C . ALA A 1 359 ? -1.288 0.877 8.677 1.00 57.00 359 ALA A C 1
ATOM 2502 O O . ALA A 1 359 ? -2.327 0.688 9.304 1.00 57.00 359 ALA A O 1
ATOM 2503 N N . LEU A 1 360 ? -1.170 1.805 7.733 1.00 65.38 360 LEU A N 1
ATOM 2504 C CA . LEU A 1 360 ? -2.304 2.523 7.168 1.00 65.38 360 LEU A CA 1
ATOM 2505 C C . LEU A 1 360 ? -2.585 1.929 5.796 1.00 65.38 360 LEU A C 1
ATOM 2507 O O . LEU A 1 360 ? -1.717 1.992 4.931 1.00 65.38 360 LEU A O 1
ATOM 2511 N N . LEU A 1 361 ? -3.776 1.353 5.633 1.00 65.88 361 LEU A N 1
ATOM 2512 C CA . LEU A 1 361 ? -4.231 0.695 4.418 1.00 65.88 361 LEU A CA 1
ATOM 2513 C C . LEU A 1 361 ? -5.429 1.441 3.835 1.00 65.88 361 LEU A C 1
ATOM 2515 O O . LEU A 1 361 ? -6.532 1.398 4.383 1.00 65.88 361 LEU A O 1
ATOM 2519 N N . ALA A 1 362 ? -5.229 2.131 2.714 1.00 61.62 362 ALA A N 1
ATOM 2520 C CA . ALA A 1 362 ? -6.349 2.676 1.952 1.00 61.62 362 ALA A CA 1
ATOM 2521 C C . ALA A 1 362 ? -6.910 1.603 1.016 1.00 61.62 362 ALA A C 1
ATOM 2523 O O . ALA A 1 362 ? -6.171 1.030 0.216 1.00 61.62 362 ALA A O 1
ATOM 2524 N N . THR A 1 363 ? -8.212 1.335 1.128 1.00 54.50 363 THR A N 1
ATOM 2525 C CA . THR A 1 363 ? -8.919 0.366 0.278 1.00 54.50 363 THR A CA 1
ATOM 2526 C C . THR A 1 363 ? -9.574 1.046 -0.931 1.00 54.50 363 THR A C 1
ATOM 2528 O O . THR A 1 363 ? -9.584 2.273 -1.048 1.00 54.50 363 THR A O 1
ATOM 2531 N N . ASN A 1 364 ? -10.056 0.233 -1.872 1.00 52.28 364 ASN A N 1
ATOM 2532 C CA . ASN A 1 364 ? -10.574 0.613 -3.191 1.00 52.28 364 ASN A CA 1
ATOM 2533 C C . ASN A 1 364 ? -11.555 1.812 -3.159 1.00 52.28 364 ASN A C 1
ATOM 2535 O O . ASN A 1 364 ? -12.473 1.834 -2.341 1.00 52.28 364 ASN A O 1
ATOM 2539 N N . GLY A 1 365 ? -11.407 2.769 -4.086 1.00 48.53 365 GLY A N 1
ATOM 2540 C CA . GLY A 1 365 ? -12.361 3.877 -4.275 1.00 48.53 365 GLY A CA 1
ATOM 2541 C C . GLY A 1 365 ? -12.155 5.135 -3.416 1.00 48.53 365 GLY A C 1
ATOM 2542 O O . GLY A 1 365 ? -12.984 6.039 -3.483 1.00 48.53 365 GLY A O 1
ATOM 2543 N N . ASN A 1 366 ? -11.068 5.234 -2.644 1.00 54.03 366 ASN A N 1
ATOM 2544 C CA . ASN A 1 366 ? -10.762 6.425 -1.846 1.00 54.03 366 ASN A CA 1
ATOM 2545 C C . ASN A 1 366 ? -9.767 7.351 -2.562 1.00 54.03 366 ASN A C 1
ATOM 2547 O O . ASN A 1 366 ? -8.698 6.898 -2.970 1.00 54.03 366 ASN A O 1
ATOM 2551 N N . ASN A 1 367 ? -10.093 8.646 -2.641 1.00 57.09 367 ASN A N 1
ATOM 2552 C CA . ASN A 1 367 ? -9.145 9.707 -2.985 1.00 57.09 367 ASN A CA 1
ATOM 2553 C C . ASN A 1 367 ? -8.660 10.369 -1.693 1.00 57.09 367 ASN A C 1
ATOM 2555 O O . ASN A 1 367 ? -9.432 11.059 -1.028 1.00 57.09 367 ASN A O 1
ATOM 2559 N N . VAL A 1 368 ? -7.390 10.188 -1.336 1.00 63.78 368 VAL A N 1
ATOM 2560 C CA . VAL A 1 368 ? -6.774 10.986 -0.266 1.00 63.78 368 VAL A CA 1
ATOM 2561 C C . VAL A 1 368 ? -6.147 12.215 -0.909 1.00 63.78 368 VAL A C 1
ATOM 2563 O O . VAL A 1 368 ? -5.124 12.112 -1.580 1.00 63.78 368 VAL A O 1
ATOM 2566 N N . THR A 1 369 ? -6.783 13.371 -0.740 1.00 58.28 369 THR A N 1
ATOM 2567 C CA . THR A 1 369 ? -6.354 14.648 -1.339 1.00 58.28 369 THR A CA 1
ATOM 2568 C C . THR A 1 369 ? -5.528 15.530 -0.399 1.00 58.28 369 THR A C 1
ATOM 2570 O O . THR A 1 369 ? -5.021 16.563 -0.824 1.00 58.28 369 THR A O 1
ATOM 2573 N N . GLY A 1 370 ? -5.418 15.162 0.880 1.00 61.88 370 GLY A N 1
ATOM 2574 C CA . GLY A 1 370 ? -4.712 15.929 1.910 1.00 61.88 370 GLY A CA 1
ATOM 2575 C C . GLY A 1 370 ? -3.272 15.483 2.139 1.00 61.88 370 GLY A C 1
ATOM 2576 O O . GLY A 1 370 ? -2.914 14.353 1.822 1.00 61.88 370 GLY A O 1
ATOM 2577 N N . THR A 1 371 ? -2.447 16.346 2.739 1.00 60.94 371 THR A N 1
ATOM 2578 C CA . THR A 1 371 ? -1.092 15.945 3.152 1.00 60.94 371 THR A CA 1
ATOM 2579 C C . THR A 1 371 ? -1.178 14.933 4.287 1.00 60.94 371 THR A C 1
ATOM 2581 O O . THR A 1 371 ? -1.748 15.234 5.336 1.00 60.94 371 THR A O 1
ATOM 2584 N N . LEU A 1 372 ? -0.577 13.766 4.083 1.00 70.12 372 LEU A N 1
ATOM 2585 C CA . LEU A 1 372 ? -0.329 12.764 5.101 1.00 70.12 372 LEU A CA 1
ATOM 2586 C C . LEU A 1 372 ? 1.102 12.941 5.612 1.00 70.12 372 LEU A C 1
ATOM 2588 O O . LEU A 1 372 ? 2.060 12.677 4.894 1.00 70.12 372 LEU A O 1
ATOM 2592 N N . SER A 1 373 ? 1.259 13.407 6.848 1.00 66.44 373 SER A N 1
ATOM 2593 C CA . SER A 1 373 ? 2.567 13.423 7.517 1.00 66.44 373 SER A CA 1
ATOM 2594 C C . SER A 1 373 ? 2.653 12.237 8.461 1.00 66.44 373 SER A C 1
ATOM 2596 O O . SER A 1 373 ? 1.875 12.179 9.414 1.00 66.44 373 SER A O 1
ATOM 2598 N N . THR A 1 374 ? 3.575 11.311 8.196 1.00 63.56 374 THR A N 1
ATOM 2599 C CA . THR A 1 374 ? 3.857 10.162 9.062 1.00 63.56 374 THR A CA 1
ATOM 2600 C C . THR A 1 374 ? 5.100 10.440 9.886 1.00 63.56 374 THR A C 1
ATOM 2602 O O . THR A 1 374 ? 6.194 10.569 9.338 1.00 63.56 374 THR A O 1
ATOM 2605 N N . ILE A 1 375 ? 4.936 10.518 11.205 1.00 63.66 375 ILE A N 1
ATOM 2606 C CA . ILE A 1 375 ? 6.045 10.695 12.146 1.00 63.66 375 ILE A CA 1
ATOM 2607 C C . ILE A 1 375 ? 6.357 9.353 12.799 1.00 63.66 375 ILE A C 1
ATOM 2609 O O . ILE A 1 375 ? 5.524 8.841 13.546 1.00 63.66 375 ILE A O 1
ATOM 2613 N N . PHE A 1 376 ? 7.558 8.823 12.572 1.00 62.69 376 PHE A N 1
ATOM 2614 C CA . PHE A 1 376 ? 8.027 7.577 13.184 1.00 62.69 376 PHE A CA 1
ATOM 2615 C C . PHE A 1 376 ? 8.853 7.878 14.439 1.00 62.69 376 PHE A C 1
ATOM 2617 O O . PHE A 1 376 ? 10.020 8.249 14.333 1.00 62.69 376 PHE A O 1
ATOM 2624 N N . ASN A 1 377 ? 8.266 7.716 15.631 1.00 54.88 377 ASN A N 1
ATOM 2625 C CA . ASN A 1 377 ? 8.891 8.086 16.917 1.00 54.88 377 ASN A CA 1
ATOM 2626 C C . ASN A 1 377 ? 9.374 6.902 17.785 1.00 54.88 377 ASN A C 1
ATOM 2628 O O . ASN A 1 377 ? 9.769 7.113 18.929 1.00 54.88 377 ASN A O 1
ATOM 2632 N N . ASN A 1 378 ? 9.386 5.670 17.262 1.00 55.31 378 ASN A N 1
ATOM 2633 C CA . ASN A 1 378 ? 9.700 4.482 18.066 1.00 5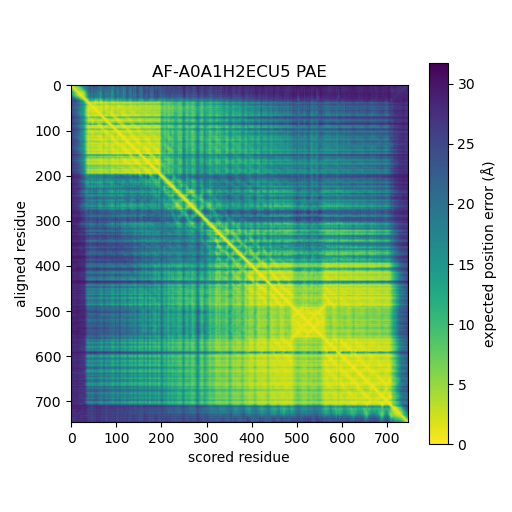5.31 378 ASN A CA 1
ATOM 2634 C C . ASN A 1 378 ? 11.206 4.264 18.333 1.00 55.31 378 ASN A C 1
ATOM 2636 O O . ASN A 1 378 ? 11.921 3.732 17.486 1.00 55.31 378 ASN A O 1
ATOM 2640 N N . THR A 1 379 ? 11.652 4.596 19.543 1.00 53.16 379 THR A N 1
ATOM 2641 C CA . THR A 1 379 ? 13.046 4.488 20.005 1.00 53.16 379 THR A CA 1
ATOM 2642 C C . THR A 1 379 ? 13.546 3.072 20.292 1.00 53.16 379 THR A C 1
ATOM 2644 O O . THR A 1 379 ? 14.742 2.912 20.529 1.00 53.16 379 THR A O 1
ATOM 2647 N N . ALA A 1 380 ? 12.685 2.049 20.291 1.00 47.72 380 ALA A N 1
ATOM 2648 C CA . ALA A 1 380 ? 13.037 0.740 20.850 1.00 47.72 380 ALA A CA 1
ATOM 2649 C C . ALA A 1 380 ? 12.734 -0.475 19.961 1.00 47.72 380 ALA A C 1
ATOM 2651 O O . ALA A 1 380 ? 13.152 -1.579 20.308 1.00 47.72 380 ALA A O 1
ATOM 2652 N N . VAL A 1 381 ? 12.049 -0.320 18.823 1.00 45.75 381 VAL A N 1
ATOM 2653 C CA . VAL A 1 381 ? 11.654 -1.479 18.006 1.00 45.75 381 VAL A CA 1
ATOM 2654 C C . VAL A 1 381 ? 12.199 -1.404 16.590 1.00 45.75 381 VAL A C 1
ATOM 2656 O O . VAL A 1 381 ? 11.902 -0.496 15.818 1.00 45.75 381 VAL A O 1
ATOM 2659 N N . ALA A 1 382 ? 12.938 -2.447 16.229 1.00 50.03 382 ALA A N 1
ATOM 2660 C CA . ALA A 1 382 ? 13.475 -2.684 14.900 1.00 50.03 382 ALA A CA 1
ATOM 2661 C C . ALA A 1 382 ? 12.442 -3.323 13.937 1.00 50.03 382 ALA A C 1
ATOM 2663 O O . ALA A 1 382 ? 12.700 -4.361 13.327 1.00 50.03 382 ALA A O 1
ATOM 2664 N N . GLY A 1 383 ? 11.245 -2.732 13.846 1.00 52.38 383 GLY A N 1
ATOM 2665 C CA . GLY A 1 383 ? 10.146 -3.185 12.982 1.00 52.38 383 GLY A CA 1
ATOM 2666 C C . GLY A 1 383 ? 9.831 -2.166 11.887 1.00 52.38 383 GLY A C 1
ATOM 2667 O O . GLY A 1 383 ? 9.683 -0.980 12.176 1.00 52.38 383 GLY A O 1
ATOM 2668 N N . ALA A 1 384 ? 9.807 -2.599 10.622 1.00 52.91 384 ALA A N 1
ATOM 2669 C CA . ALA A 1 384 ? 9.515 -1.717 9.494 1.00 52.91 384 ALA A CA 1
ATOM 2670 C C . ALA A 1 384 ? 8.067 -1.235 9.621 1.00 52.91 384 ALA A C 1
ATOM 2672 O O . ALA A 1 384 ? 7.157 -2.057 9.657 1.00 52.91 384 ALA A O 1
ATOM 2673 N N . ALA A 1 385 ? 7.840 0.071 9.725 1.00 54.34 385 ALA A N 1
ATOM 2674 C CA . ALA A 1 385 ? 6.487 0.597 9.645 1.00 54.34 385 ALA A CA 1
ATOM 2675 C C . ALA A 1 385 ? 6.058 0.595 8.173 1.00 54.34 385 ALA A C 1
ATOM 2677 O O . ALA A 1 385 ? 6.750 1.164 7.330 1.00 54.34 385 ALA A O 1
ATOM 2678 N N . GLU A 1 386 ? 4.954 -0.082 7.869 1.00 62.25 386 GLU A N 1
ATOM 2679 C CA . GLU A 1 386 ? 4.446 -0.245 6.509 1.00 62.25 386 GLU A CA 1
ATOM 2680 C C . GLU A 1 386 ? 3.324 0.767 6.264 1.00 62.25 386 GLU A C 1
ATOM 2682 O O . GLU A 1 386 ? 2.213 0.623 6.765 1.00 62.25 386 GLU A O 1
ATOM 2687 N N . PHE A 1 387 ? 3.588 1.801 5.467 1.00 65.44 387 PHE A N 1
ATOM 2688 C CA . PHE A 1 387 ? 2.495 2.534 4.830 1.00 65.44 387 PHE A CA 1
ATOM 2689 C C . PHE A 1 387 ? 2.097 1.776 3.567 1.00 65.44 387 PHE A C 1
ATOM 2691 O O . PHE A 1 387 ? 2.931 1.644 2.678 1.00 65.44 387 PHE A O 1
ATOM 2698 N N . GLY A 1 388 ? 0.866 1.267 3.501 1.00 63.44 388 GLY A N 1
ATOM 2699 C CA . GLY A 1 388 ? 0.391 0.419 2.413 1.00 63.44 388 GLY A CA 1
ATOM 2700 C C . GLY A 1 388 ? -0.767 1.060 1.653 1.00 63.44 388 GLY A C 1
ATOM 2701 O O . GLY A 1 388 ? -1.814 1.347 2.219 1.00 63.44 388 GLY A O 1
ATOM 2702 N N . LEU A 1 389 ? -0.667 1.211 0.339 1.00 65.38 389 LEU A N 1
ATOM 2703 C CA . LEU A 1 389 ? -1.877 1.268 -0.494 1.00 65.38 389 LEU A CA 1
ATOM 2704 C C . LEU A 1 389 ? -2.128 -0.155 -0.974 1.00 65.38 389 LEU A C 1
ATOM 2706 O O . LEU A 1 389 ? -1.217 -0.721 -1.563 1.00 65.38 389 LEU A O 1
ATOM 2710 N N . SER A 1 390 ? -3.290 -0.757 -0.698 1.00 58.91 390 SER A N 1
ATOM 2711 C CA . SER A 1 390 ? -3.608 -2.093 -1.222 1.00 58.91 390 SER A CA 1
ATOM 2712 C C . SER A 1 390 ? -5.074 -2.217 -1.616 1.00 58.91 390 SER A C 1
ATOM 2714 O O . SER A 1 390 ? -5.972 -1.841 -0.863 1.00 58.91 390 SER A O 1
ATOM 2716 N N . GLY A 1 391 ? -5.325 -2.779 -2.795 1.00 55.91 391 GLY A N 1
ATOM 2717 C CA . GLY A 1 391 ? -6.671 -3.056 -3.276 1.00 55.91 391 GLY A CA 1
ATOM 2718 C C . GLY A 1 391 ? -6.658 -3.771 -4.622 1.00 55.91 391 GLY A C 1
ATOM 2719 O O . GLY A 1 391 ? -5.712 -3.655 -5.397 1.00 55.91 391 GLY A O 1
ATOM 2720 N N . THR A 1 392 ? -7.725 -4.515 -4.904 1.00 56.94 392 THR A N 1
ATOM 2721 C CA . THR A 1 392 ? -7.947 -5.238 -6.169 1.00 56.94 392 THR A CA 1
ATOM 2722 C C . THR A 1 392 ? -8.560 -4.358 -7.272 1.00 56.94 392 THR A C 1
ATOM 2724 O O . THR A 1 392 ? -9.038 -4.874 -8.276 1.00 56.94 392 THR A O 1
ATOM 2727 N N . GLY A 1 393 ? -8.567 -3.029 -7.110 1.00 68.69 393 GLY A N 1
ATOM 2728 C CA . GLY A 1 393 ? -9.053 -2.075 -8.116 1.00 68.69 393 GLY A CA 1
ATOM 2729 C C . GLY A 1 393 ? -8.198 -0.815 -8.185 1.00 68.69 393 GLY A C 1
ATOM 2730 O O . GLY A 1 393 ? -7.001 -0.887 -7.926 1.00 68.69 393 GLY A O 1
ATOM 2731 N N . SER A 1 394 ? -8.798 0.310 -8.586 1.00 75.81 394 SER A N 1
ATOM 2732 C CA . SER A 1 394 ? -8.095 1.587 -8.730 1.00 75.81 394 SER A CA 1
ATOM 2733 C C . SER A 1 394 ? -8.151 2.390 -7.428 1.00 75.81 394 SER A C 1
ATOM 2735 O O . SER A 1 394 ? -9.218 2.851 -7.022 1.00 75.81 394 SER A O 1
ATOM 2737 N N . VAL A 1 395 ? -7.001 2.606 -6.794 1.00 74.69 395 VAL A N 1
ATOM 2738 C CA . VAL A 1 395 ? -6.830 3.532 -5.662 1.00 74.69 395 VAL A CA 1
ATOM 2739 C C . VAL A 1 395 ? -6.032 4.734 -6.152 1.00 74.69 395 VAL A C 1
ATOM 2741 O O . VAL A 1 395 ? -5.023 4.543 -6.825 1.00 74.69 395 VAL A O 1
ATOM 2744 N N . THR A 1 396 ? -6.463 5.959 -5.834 1.00 82.25 396 THR A N 1
ATOM 2745 C CA . THR A 1 396 ? -5.699 7.175 -6.157 1.00 82.25 396 THR A CA 1
ATOM 2746 C C . THR A 1 396 ? -5.395 7.964 -4.888 1.00 82.25 396 THR A C 1
ATOM 2748 O O . THR A 1 396 ? -6.289 8.349 -4.144 1.00 82.25 396 THR A O 1
ATOM 2751 N N . PHE A 1 397 ? -4.123 8.239 -4.641 1.00 82.31 397 PHE A N 1
ATOM 2752 C CA . PHE A 1 397 ? -3.652 9.118 -3.582 1.00 82.31 397 PHE A CA 1
ATOM 2753 C C . PHE A 1 397 ? -3.063 10.369 -4.227 1.00 82.31 397 PHE A C 1
ATOM 2755 O O . PHE A 1 397 ? -2.062 10.284 -4.931 1.00 82.31 397 PHE A O 1
ATOM 2762 N N . SER A 1 398 ? -3.676 11.529 -4.018 1.00 84.19 398 SER A N 1
ATOM 2763 C CA . SER A 1 398 ? -3.215 12.787 -4.620 1.00 84.19 398 SER A CA 1
ATOM 2764 C C . SER A 1 398 ? -2.609 13.763 -3.615 1.00 84.19 398 SER A C 1
ATOM 2766 O O . SER A 1 398 ? -2.076 14.794 -4.014 1.00 84.19 398 SER A O 1
ATOM 2768 N N . GLY A 1 399 ? -2.696 13.453 -2.323 1.00 82.44 399 GLY A N 1
ATOM 2769 C CA . GLY A 1 399 ? -2.029 14.182 -1.256 1.00 82.44 399 GLY A CA 1
ATOM 2770 C C . GLY A 1 399 ? -0.510 14.019 -1.272 1.00 82.44 399 GLY A C 1
ATOM 2771 O O . GLY A 1 399 ? 0.023 13.107 -1.897 1.00 82.44 399 GLY A O 1
ATOM 2772 N N . ASN A 1 400 ? 0.202 14.880 -0.547 1.00 86.00 400 ASN A N 1
ATOM 2773 C CA . ASN A 1 400 ? 1.629 14.676 -0.288 1.00 86.00 400 ASN A CA 1
ATOM 2774 C C . ASN A 1 400 ? 1.816 13.681 0.866 1.00 86.00 400 ASN A C 1
ATOM 2776 O O . ASN A 1 400 ? 1.053 13.713 1.829 1.00 86.00 400 ASN A O 1
ATOM 2780 N N . LEU A 1 401 ? 2.838 12.832 0.794 1.00 87.31 401 LEU A N 1
ATOM 2781 C CA . LEU A 1 401 ? 3.277 11.949 1.872 1.00 87.31 401 LEU A CA 1
ATOM 2782 C C . LEU A 1 401 ? 4.615 12.457 2.418 1.00 87.31 401 LEU A C 1
ATOM 2784 O O . LEU A 1 401 ? 5.661 12.265 1.803 1.00 87.31 401 LEU A O 1
ATOM 2788 N N . GLY A 1 402 ? 4.571 13.115 3.574 1.00 86.81 402 GLY A N 1
ATOM 2789 C CA . GLY A 1 402 ? 5.764 13.552 4.292 1.00 86.81 402 GLY A CA 1
ATOM 2790 C C . GLY A 1 402 ? 6.241 12.469 5.253 1.00 86.81 402 GLY A C 1
ATOM 2791 O O . GLY A 1 402 ? 5.528 12.108 6.190 1.00 86.81 402 GLY A O 1
ATOM 2792 N N . LEU A 1 403 ? 7.455 11.975 5.044 1.00 83.88 403 LEU A N 1
ATOM 2793 C CA . LEU A 1 403 ? 8.108 10.989 5.895 1.00 83.88 403 LEU A CA 1
ATOM 2794 C C . LEU A 1 403 ? 8.968 11.742 6.916 1.00 83.88 403 LEU A C 1
ATOM 2796 O O . LEU A 1 403 ? 9.961 12.378 6.561 1.00 83.88 403 LEU A O 1
ATOM 2800 N N . GLN A 1 404 ? 8.544 11.742 8.181 1.00 76.94 404 GLN A N 1
ATOM 2801 C CA . GLN A 1 404 ? 9.252 12.393 9.285 1.00 76.94 404 GLN A CA 1
ATOM 2802 C C . GLN A 1 404 ? 9.885 11.353 10.201 1.00 76.94 404 GLN A C 1
ATOM 2804 O O . GLN A 1 404 ? 9.234 10.420 10.677 1.00 76.94 404 GLN A O 1
ATOM 2809 N N . LYS A 1 405 ? 11.163 11.562 10.511 1.00 69.44 405 LYS A N 1
ATOM 2810 C CA . LYS A 1 405 ? 11.903 10.761 11.485 1.00 69.44 405 LYS A CA 1
ATOM 2811 C C . LYS A 1 405 ? 11.835 11.395 12.882 1.00 69.44 405 LYS A C 1
ATOM 2813 O O . LYS A 1 405 ? 12.143 12.574 13.043 1.00 69.44 405 LYS A O 1
ATOM 2818 N N . GLY A 1 406 ? 11.559 10.581 13.901 1.00 65.00 406 GLY A N 1
ATOM 2819 C CA . GLY A 1 406 ? 11.855 10.891 15.302 1.00 65.00 406 GLY A CA 1
ATOM 2820 C C . GLY A 1 406 ? 13.358 10.810 15.591 1.00 65.00 406 GLY A C 1
ATOM 2821 O O . GLY A 1 406 ? 14.055 9.942 15.063 1.00 65.00 406 GLY A O 1
ATOM 2822 N N . ALA A 1 407 ? 13.876 11.719 16.421 1.00 61.25 407 ALA A N 1
ATOM 2823 C CA . ALA A 1 407 ? 15.310 11.999 16.599 1.00 61.25 407 ALA A CA 1
ATOM 2824 C C . ALA A 1 407 ? 16.216 10.793 16.955 1.00 61.25 407 ALA A C 1
ATOM 2826 O O . ALA A 1 407 ? 17.433 10.895 16.836 1.00 61.25 407 ALA A O 1
ATOM 2827 N N . SER A 1 408 ? 15.655 9.651 17.347 1.00 62.88 408 SER A N 1
ATOM 2828 C CA . SER A 1 408 ? 16.363 8.559 18.026 1.00 62.88 408 SER A CA 1
ATOM 2829 C C . SER A 1 408 ? 16.284 7.191 17.327 1.00 62.88 408 SER A C 1
ATOM 2831 O O . SER A 1 408 ? 16.793 6.211 17.863 1.00 62.88 408 SER A O 1
ATOM 2833 N N . ASN A 1 409 ? 15.714 7.098 16.120 1.00 57.81 409 ASN A N 1
ATOM 2834 C CA . ASN A 1 409 ? 15.473 5.794 15.481 1.00 57.81 409 ASN A CA 1
ATOM 2835 C C . ASN A 1 409 ? 16.582 5.401 14.497 1.00 57.81 409 ASN A C 1
ATOM 2837 O O . ASN A 1 409 ? 17.011 6.219 13.678 1.00 57.81 409 ASN A O 1
ATOM 2841 N N . GLY A 1 410 ? 17.021 4.141 14.562 1.00 61.47 410 GLY A N 1
ATOM 2842 C CA . GLY A 1 410 ? 18.035 3.555 13.676 1.00 61.47 410 GLY A CA 1
ATOM 2843 C C . GLY A 1 410 ? 17.499 2.992 12.355 1.00 61.47 410 GLY A C 1
ATOM 2844 O O . GLY A 1 410 ? 18.295 2.552 11.534 1.00 61.47 410 GLY A O 1
ATOM 2845 N N . MET A 1 411 ? 16.181 3.000 12.127 1.00 64.31 411 MET A N 1
ATOM 2846 C CA . MET A 1 411 ? 15.590 2.461 10.898 1.00 64.31 411 MET A CA 1
ATOM 2847 C C . MET A 1 411 ? 14.989 3.544 10.011 1.00 64.31 411 MET A C 1
ATOM 2849 O O . MET A 1 411 ? 14.351 4.477 10.502 1.00 64.31 411 MET A O 1
ATOM 2853 N N . ALA A 1 412 ? 15.187 3.396 8.703 1.00 71.81 412 ALA A N 1
ATOM 2854 C CA . ALA A 1 412 ? 14.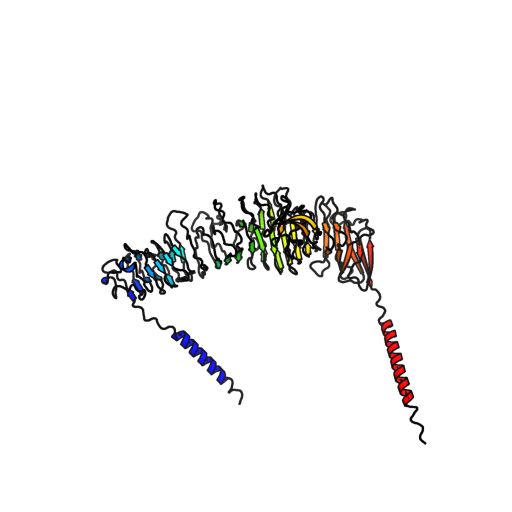557 4.238 7.701 1.00 71.81 412 ALA A CA 1
ATOM 2855 C C . ALA A 1 412 ? 13.087 3.825 7.479 1.00 71.81 412 ALA A C 1
ATOM 2857 O O . ALA A 1 412 ? 12.791 2.625 7.487 1.00 71.81 412 ALA A O 1
ATOM 2858 N N . PRO A 1 413 ? 12.165 4.781 7.267 1.00 75.38 413 PRO A N 1
ATOM 2859 C CA . PRO A 1 413 ? 10.803 4.479 6.837 1.00 75.38 413 PRO A CA 1
ATOM 2860 C C . PRO A 1 413 ? 10.786 3.708 5.514 1.00 75.38 413 PRO A C 1
ATOM 2862 O O . PRO A 1 413 ? 11.604 3.976 4.633 1.00 75.38 413 PRO A O 1
ATOM 2865 N N . VAL A 1 414 ? 9.823 2.798 5.346 1.00 81.44 414 VAL A N 1
ATOM 2866 C CA . VAL A 1 414 ? 9.565 2.141 4.057 1.00 81.44 414 VAL A CA 1
ATOM 2867 C C . VAL A 1 414 ? 8.103 2.336 3.668 1.00 81.44 414 VAL A C 1
ATOM 2869 O O . VAL A 1 414 ? 7.188 1.982 4.408 1.00 81.44 414 VAL A O 1
ATOM 2872 N N . VAL A 1 415 ? 7.880 2.898 2.486 1.00 86.62 415 VAL A N 1
ATOM 2873 C CA . VAL A 1 415 ? 6.552 3.081 1.897 1.00 86.62 415 VAL A CA 1
ATOM 2874 C C . VAL A 1 415 ? 6.278 1.913 0.958 1.00 86.62 415 VAL A C 1
ATOM 2876 O O . VAL A 1 415 ? 6.991 1.730 -0.026 1.00 86.62 415 VAL A O 1
ATOM 2879 N N . PHE A 1 416 ? 5.231 1.140 1.227 1.00 86.44 416 PHE A N 1
ATOM 2880 C CA . PHE A 1 416 ? 4.786 0.050 0.367 1.00 86.44 416 PHE A CA 1
ATOM 2881 C C . PHE A 1 416 ? 3.621 0.495 -0.512 1.00 86.44 416 PHE A C 1
ATOM 2883 O O . PHE A 1 416 ? 2.524 0.823 -0.063 1.00 86.44 416 PHE A O 1
ATOM 2890 N N . LEU A 1 417 ? 3.837 0.452 -1.815 1.00 89.19 417 LEU A N 1
ATOM 2891 C CA . LEU A 1 417 ? 2.807 0.703 -2.809 1.00 89.19 417 LEU A CA 1
ATOM 2892 C C . LEU A 1 417 ? 2.414 -0.651 -3.399 1.00 89.19 417 LEU A C 1
ATOM 2894 O O . LEU A 1 417 ? 3.165 -1.242 -4.172 1.00 89.19 417 LEU A O 1
ATOM 2898 N N . ASN A 1 418 ? 1.268 -1.187 -2.982 1.00 86.38 418 ASN A N 1
ATOM 2899 C CA . ASN A 1 418 ? 0.831 -2.524 -3.361 1.00 86.38 418 ASN A CA 1
ATOM 2900 C C . ASN A 1 418 ? -0.373 -2.454 -4.312 1.00 86.38 418 ASN A C 1
ATOM 2902 O O . ASN A 1 418 ? -1.503 -2.182 -3.913 1.00 86.38 418 ASN A O 1
ATOM 2906 N N . ALA A 1 419 ? -0.151 -2.747 -5.586 1.00 87.06 419 ALA A N 1
ATOM 2907 C CA . ALA A 1 419 ? -1.233 -2.954 -6.536 1.00 87.06 419 ALA A CA 1
ATOM 2908 C C . ALA A 1 419 ? -1.386 -4.457 -6.742 1.00 87.06 419 ALA A C 1
ATOM 2910 O O . ALA A 1 419 ? -0.491 -5.073 -7.313 1.00 87.06 419 ALA A O 1
ATOM 2911 N N . GLY A 1 420 ? -2.493 -5.046 -6.275 1.00 84.69 420 GLY A N 1
ATOM 2912 C CA . GLY A 1 420 ? -2.763 -6.470 -6.502 1.00 84.69 420 GLY A CA 1
ATOM 2913 C C . GLY A 1 420 ? -2.825 -6.798 -7.998 1.00 84.69 420 GLY A C 1
ATOM 2914 O O . GLY A 1 420 ? -2.940 -5.893 -8.821 1.00 84.69 420 GLY A O 1
ATOM 2915 N N . THR A 1 421 ? -2.784 -8.077 -8.373 1.00 87.25 421 THR A N 1
ATOM 2916 C CA . THR A 1 421 ? -2.827 -8.504 -9.782 1.00 87.25 421 THR A CA 1
ATOM 2917 C C . THR A 1 421 ? -3.988 -7.839 -10.531 1.00 87.25 421 THR A C 1
ATOM 2919 O O . THR A 1 421 ? -5.134 -7.908 -10.090 1.00 87.25 421 THR A O 1
ATOM 2922 N N . ASN A 1 422 ? -3.690 -7.186 -11.659 1.00 87.00 422 ASN A N 1
ATOM 2923 C CA . ASN A 1 422 ? -4.617 -6.358 -12.457 1.00 87.00 422 ASN A CA 1
ATOM 2924 C C . ASN A 1 422 ? -5.161 -5.078 -11.780 1.00 87.00 422 ASN A C 1
ATOM 2926 O O . ASN A 1 422 ? -5.881 -4.315 -12.424 1.00 87.00 422 ASN A O 1
ATOM 2930 N N . GLY A 1 423 ? -4.830 -4.821 -10.516 1.00 89.31 423 GLY A N 1
ATOM 2931 C CA . GLY A 1 423 ? -5.162 -3.595 -9.792 1.00 89.31 423 GLY A CA 1
ATOM 2932 C C . GLY A 1 423 ? -4.286 -2.410 -10.204 1.00 89.31 423 GLY A C 1
ATOM 2933 O O . GLY A 1 423 ? -3.240 -2.576 -10.840 1.00 89.31 423 GLY A O 1
ATOM 2934 N N . ILE A 1 424 ? -4.718 -1.202 -9.834 1.00 88.81 424 ILE A N 1
ATOM 2935 C CA . ILE A 1 424 ? -4.002 0.052 -10.102 1.00 88.81 424 ILE A CA 1
ATOM 2936 C C . ILE A 1 424 ? -3.920 0.863 -8.801 1.00 88.81 424 ILE A C 1
ATOM 2938 O O . ILE A 1 424 ? -4.938 1.184 -8.201 1.00 88.81 424 ILE A O 1
ATOM 2942 N N . ALA A 1 425 ? -2.722 1.238 -8.369 1.00 88.19 425 ALA A N 1
ATOM 2943 C CA . ALA A 1 425 ? -2.505 2.140 -7.241 1.00 88.19 425 ALA A CA 1
ATOM 2944 C C . ALA A 1 425 ? -1.762 3.387 -7.730 1.00 88.19 425 ALA A C 1
ATOM 2946 O O . ALA A 1 425 ? -0.556 3.346 -7.937 1.00 88.19 425 ALA A O 1
ATOM 2947 N N . ASN A 1 426 ? -2.470 4.492 -7.941 1.00 90.56 426 ASN A N 1
ATOM 2948 C CA . ASN A 1 426 ? -1.895 5.746 -8.418 1.00 90.56 426 ASN A CA 1
ATOM 2949 C C . ASN A 1 426 ? -1.574 6.672 -7.246 1.00 90.56 426 ASN A C 1
ATOM 2951 O O . ASN A 1 426 ? -2.442 6.981 -6.438 1.00 90.56 426 ASN A O 1
ATOM 2955 N N . PHE A 1 427 ? -0.350 7.172 -7.189 1.00 90.88 427 PHE A N 1
ATOM 2956 C CA . PHE A 1 427 ? 0.097 8.185 -6.248 1.00 90.88 427 PHE A CA 1
ATOM 2957 C C . PHE A 1 427 ? 0.545 9.417 -7.037 1.00 90.88 427 PHE A C 1
ATOM 2959 O O . PHE A 1 427 ? 1.588 9.403 -7.687 1.00 90.88 427 PHE A O 1
ATOM 2966 N N . THR A 1 428 ? -0.253 10.480 -7.033 1.00 90.31 428 THR A N 1
ATOM 2967 C CA . THR A 1 428 ? 0.002 11.685 -7.838 1.00 90.31 428 THR A CA 1
ATOM 2968 C C . THR A 1 428 ? 0.554 12.854 -7.031 1.00 90.31 428 THR A C 1
ATOM 2970 O O . THR A 1 428 ? 0.999 13.826 -7.632 1.00 90.31 428 THR A O 1
ATOM 2973 N N . GLY A 1 429 ? 0.517 12.797 -5.697 1.00 90.56 429 GLY A N 1
ATOM 2974 C CA . GLY A 1 429 ? 1.193 13.798 -4.871 1.00 90.56 429 GLY A CA 1
ATOM 2975 C C . GLY A 1 429 ? 2.682 13.504 -4.701 1.00 90.56 429 GLY A C 1
ATOM 2976 O O . GLY A 1 429 ? 3.237 12.654 -5.396 1.00 90.56 429 GLY A O 1
ATOM 2977 N N . VAL A 1 430 ? 3.336 14.216 -3.781 1.00 91.81 430 VAL A N 1
ATOM 2978 C CA . VAL A 1 430 ? 4.784 14.119 -3.527 1.00 91.81 430 VAL A CA 1
ATOM 2979 C C . VAL A 1 430 ? 5.072 13.279 -2.284 1.00 91.81 430 VAL A C 1
ATOM 2981 O O . VAL A 1 430 ? 4.590 13.601 -1.202 1.00 91.81 430 VAL A O 1
ATOM 2984 N N . ILE A 1 431 ? 5.896 12.243 -2.424 1.00 92.50 431 ILE A N 1
ATOM 2985 C CA . ILE A 1 431 ? 6.570 11.536 -1.332 1.00 92.50 431 ILE A CA 1
ATOM 2986 C C . ILE A 1 431 ? 7.881 12.272 -1.047 1.00 92.50 431 ILE A C 1
ATOM 2988 O O . ILE A 1 431 ? 8.726 12.415 -1.937 1.00 92.50 431 ILE A O 1
ATOM 2992 N N . SER A 1 432 ? 8.071 12.734 0.183 1.00 91.44 432 SER A N 1
ATOM 2993 C CA . SER A 1 432 ? 9.273 13.464 0.585 1.00 91.44 432 SER A CA 1
ATOM 2994 C C . SER A 1 432 ? 9.780 13.020 1.947 1.00 91.44 432 SER A C 1
ATOM 2996 O O . SER A 1 432 ? 8.999 12.739 2.854 1.00 91.44 432 SER A O 1
ATOM 2998 N N . ASP A 1 433 ? 11.101 13.014 2.109 1.00 87.81 433 ASP A N 1
ATOM 2999 C CA . ASP A 1 433 ? 11.706 13.030 3.436 1.00 87.81 433 ASP A CA 1
ATOM 3000 C C . ASP A 1 433 ? 11.610 14.452 3.987 1.00 87.81 433 ASP A C 1
ATOM 3002 O O . ASP A 1 433 ? 11.984 15.424 3.329 1.00 87.81 433 ASP A O 1
ATOM 3006 N N . SER A 1 434 ? 11.088 14.592 5.200 1.00 72.00 434 SER A N 1
ATOM 3007 C CA . SER A 1 434 ? 11.013 15.878 5.890 1.00 72.00 434 SER A CA 1
ATOM 3008 C C . SER A 1 434 ? 11.875 15.832 7.148 1.00 72.00 434 SER A C 1
ATOM 3010 O O . SER A 1 434 ? 11.582 15.124 8.109 1.00 72.00 434 SER A O 1
ATOM 3012 N N . GLY A 1 435 ? 12.979 16.584 7.121 1.00 64.69 435 GLY A N 1
ATOM 3013 C CA . GLY A 1 435 ? 13.947 16.685 8.216 1.00 64.69 435 GLY A CA 1
ATOM 3014 C C . GLY A 1 435 ? 15.399 16.453 7.776 1.00 64.69 435 GLY A C 1
ATOM 3015 O O . GLY A 1 435 ? 15.671 15.779 6.793 1.00 64.69 435 GLY A O 1
ATOM 3016 N N . SER A 1 436 ? 16.346 17.023 8.522 1.00 54.59 436 SER A N 1
ATOM 3017 C CA . SER A 1 436 ? 17.782 17.120 8.192 1.00 54.59 436 SER A CA 1
ATOM 3018 C C . SER A 1 436 ? 18.622 15.852 8.477 1.00 54.59 436 SER A C 1
ATOM 3020 O O . SER A 1 436 ? 19.824 15.959 8.713 1.00 54.59 436 SER A O 1
ATOM 3022 N N . ASN A 1 437 ? 18.037 14.653 8.524 1.00 55.91 437 ASN A N 1
ATOM 3023 C CA . ASN A 1 437 ? 18.731 13.473 9.069 1.00 55.91 437 ASN A CA 1
ATOM 3024 C C . ASN A 1 437 ? 19.130 12.424 8.014 1.00 55.91 437 ASN A C 1
ATOM 3026 O O . ASN A 1 437 ? 18.492 12.273 6.984 1.00 55.91 437 ASN A O 1
ATOM 3030 N N . THR A 1 438 ? 20.190 11.671 8.327 1.00 57.94 438 THR A N 1
ATOM 3031 C CA . THR A 1 438 ? 20.969 10.765 7.456 1.00 57.94 438 THR A CA 1
ATOM 3032 C C . THR A 1 438 ? 20.322 9.426 7.073 1.00 57.94 438 THR A C 1
ATOM 3034 O O . THR A 1 438 ? 20.925 8.673 6.313 1.00 57.94 438 THR A O 1
ATOM 3037 N N . LEU A 1 439 ? 19.138 9.086 7.596 1.00 62.72 439 LEU A N 1
ATOM 3038 C CA . LEU A 1 439 ? 18.441 7.846 7.225 1.00 62.72 439 LEU A CA 1
ATOM 3039 C C . LEU A 1 439 ? 17.434 8.136 6.117 1.00 62.72 439 LEU A C 1
ATOM 3041 O O . LEU A 1 439 ? 16.614 9.039 6.253 1.00 62.72 439 LEU A O 1
ATOM 3045 N N . THR A 1 440 ? 17.509 7.356 5.048 1.00 73.31 440 THR A N 1
ATOM 3046 C CA . THR A 1 440 ? 16.874 7.640 3.765 1.00 73.31 440 THR A CA 1
ATOM 3047 C C . THR A 1 440 ? 15.652 6.743 3.559 1.00 73.31 440 THR A C 1
ATOM 3049 O O . THR A 1 440 ? 15.783 5.519 3.532 1.00 73.31 440 THR A O 1
ATOM 3052 N N . SER A 1 441 ? 14.446 7.316 3.457 1.00 81.19 441 SER A N 1
ATOM 3053 C CA . SER A 1 441 ? 13.228 6.497 3.342 1.00 81.19 441 SER A CA 1
ATOM 3054 C C . SER A 1 441 ? 13.151 5.785 2.001 1.00 81.19 441 SER A C 1
ATOM 3056 O O . SER A 1 441 ? 13.386 6.402 0.964 1.00 81.19 441 SER A O 1
ATOM 3058 N N . ALA A 1 442 ? 12.773 4.510 2.006 1.00 87.12 442 ALA A N 1
ATOM 3059 C CA . ALA A 1 442 ? 12.657 3.706 0.794 1.00 87.12 442 ALA A CA 1
ATOM 3060 C C . ALA A 1 442 ? 11.203 3.586 0.318 1.00 87.12 442 ALA A C 1
ATOM 3062 O O . ALA A 1 442 ? 10.265 3.617 1.117 1.00 87.12 442 ALA A O 1
ATOM 3063 N N . VAL A 1 443 ? 11.018 3.380 -0.985 1.00 91.56 443 VAL A N 1
ATOM 3064 C CA . VAL A 1 443 ? 9.719 3.050 -1.588 1.00 91.56 443 VAL A CA 1
ATOM 3065 C C . VAL A 1 443 ? 9.795 1.661 -2.214 1.00 91.56 443 VAL A C 1
ATOM 3067 O O . VAL A 1 443 ? 10.747 1.340 -2.921 1.00 91.56 443 VAL A O 1
ATOM 3070 N N . VAL A 1 444 ? 8.785 0.826 -1.977 1.00 92.06 444 VAL A N 1
ATOM 3071 C CA . VAL A 1 444 ? 8.677 -0.525 -2.540 1.00 92.06 444 VAL A CA 1
ATOM 3072 C C . VAL A 1 444 ? 7.347 -0.665 -3.276 1.00 92.06 444 VAL A C 1
ATOM 3074 O O . VAL A 1 444 ? 6.287 -0.640 -2.654 1.00 92.06 444 VAL A O 1
ATOM 3077 N N . ALA A 1 445 ? 7.395 -0.843 -4.595 1.00 93.06 445 ALA A N 1
ATOM 3078 C CA . ALA A 1 445 ? 6.233 -1.119 -5.438 1.00 93.06 445 ALA A CA 1
ATOM 3079 C C . ALA A 1 445 ? 6.093 -2.634 -5.685 1.00 93.06 445 ALA A C 1
ATOM 3081 O O . ALA A 1 445 ? 7.022 -3.258 -6.196 1.00 93.06 445 ALA A O 1
ATOM 3082 N N . ARG A 1 446 ? 4.945 -3.229 -5.326 1.00 90.06 446 ARG A N 1
ATOM 3083 C CA . ARG A 1 446 ? 4.704 -4.691 -5.372 1.00 90.06 446 ARG A CA 1
ATOM 3084 C C . ARG A 1 446 ? 3.238 -5.070 -5.642 1.00 90.06 446 ARG A C 1
ATOM 3086 O O . ARG A 1 446 ? 2.406 -4.181 -5.828 1.00 90.06 446 ARG A O 1
ATOM 3093 N N . GLY A 1 447 ? 2.955 -6.374 -5.754 1.00 87.06 447 GLY A N 1
ATOM 3094 C CA . GLY A 1 447 ? 1.600 -6.942 -5.873 1.00 87.06 447 GLY A CA 1
ATOM 3095 C C . GLY A 1 447 ? 1.161 -7.471 -7.247 1.00 87.06 447 GLY A C 1
ATOM 3096 O O . GLY A 1 447 ? 0.092 -8.076 -7.341 1.00 87.06 447 GLY A O 1
ATOM 3097 N N . GLY A 1 448 ? 1.953 -7.279 -8.305 1.00 90.25 448 GLY A N 1
ATOM 3098 C CA . GLY A 1 448 ? 1.667 -7.794 -9.652 1.00 90.25 448 GLY A CA 1
ATOM 3099 C C . GLY A 1 448 ? 0.696 -6.946 -10.485 1.00 90.25 448 GLY A C 1
ATOM 3100 O O . GLY A 1 448 ? 0.335 -7.334 -11.595 1.00 90.25 448 GLY A O 1
ATOM 3101 N N . GLY A 1 449 ? 0.224 -5.817 -9.953 1.00 92.81 449 GLY A N 1
ATOM 3102 C CA . GLY A 1 449 ? -0.580 -4.813 -10.652 1.00 92.81 449 GLY A CA 1
ATOM 3103 C C . GLY A 1 449 ? 0.243 -3.624 -11.153 1.00 92.81 449 GLY A C 1
ATOM 3104 O O . GLY A 1 449 ? 1.450 -3.723 -11.371 1.00 92.81 449 GLY A O 1
ATOM 3105 N N . LYS A 1 450 ? -0.417 -2.474 -11.330 1.00 93.44 450 LYS A N 1
ATOM 3106 C CA . LYS A 1 450 ? 0.216 -1.204 -1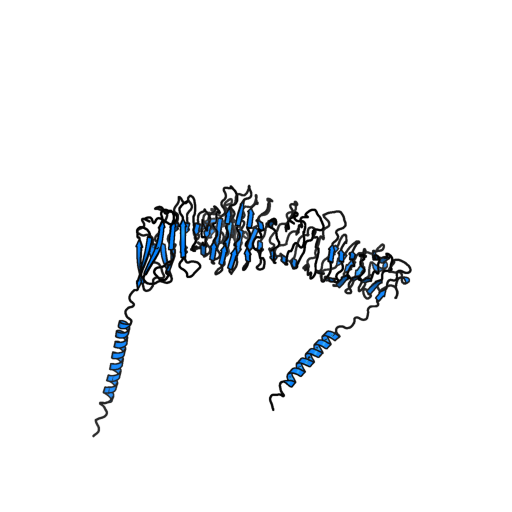1.723 1.00 93.44 450 LYS A CA 1
ATOM 3107 C C . LYS A 1 450 ? 0.292 -0.239 -10.543 1.00 93.44 450 LYS A C 1
ATOM 3109 O O . LYS A 1 450 ? -0.726 0.047 -9.925 1.00 93.44 450 LYS A O 1
ATOM 3114 N N . VAL A 1 451 ? 1.463 0.320 -10.276 1.00 94.12 451 VAL A N 1
ATOM 3115 C CA . VAL A 1 451 ? 1.665 1.404 -9.309 1.00 94.12 451 VAL A CA 1
ATOM 3116 C C . VAL A 1 451 ? 2.038 2.666 -10.078 1.00 94.12 451 VAL A C 1
ATOM 3118 O O . VAL A 1 451 ? 3.072 2.684 -10.728 1.00 94.12 451 VAL A O 1
ATOM 3121 N N . GLY A 1 452 ? 1.220 3.712 -10.032 1.00 94.56 452 GLY A N 1
ATOM 3122 C CA . GLY A 1 452 ? 1.521 5.008 -10.639 1.00 94.56 452 GLY A CA 1
ATOM 3123 C C . GLY A 1 452 ? 2.241 5.942 -9.664 1.00 94.56 452 GLY A C 1
ATOM 3124 O O . GLY A 1 452 ? 1.788 6.076 -8.533 1.00 94.56 452 GLY A O 1
ATOM 3125 N N . LEU A 1 453 ? 3.307 6.625 -10.091 1.00 95.44 453 LEU A N 1
ATOM 3126 C CA . LEU A 1 453 ? 3.963 7.711 -9.345 1.00 95.44 453 LEU A CA 1
ATOM 3127 C C . LEU A 1 453 ? 4.018 8.983 -10.200 1.00 95.44 453 LEU A C 1
ATOM 3129 O O . LEU A 1 453 ? 4.668 8.994 -11.241 1.00 95.44 453 LEU A O 1
ATOM 3133 N N . GLY A 1 454 ? 3.329 10.046 -9.784 1.00 94.44 454 GLY A N 1
ATOM 3134 C CA . GLY A 1 454 ? 3.175 11.282 -10.564 1.00 94.44 454 GLY A CA 1
ATOM 3135 C C . GLY A 1 454 ? 3.780 12.547 -9.948 1.00 94.44 454 GLY A C 1
ATOM 3136 O O . GLY A 1 454 ? 3.989 13.519 -10.665 1.00 94.44 454 GLY A O 1
ATOM 3137 N N . GLY A 1 455 ? 4.073 12.579 -8.647 1.00 94.56 455 GLY A N 1
ATOM 3138 C CA . GLY A 1 455 ? 4.699 13.752 -8.027 1.00 94.56 455 GLY A CA 1
ATOM 3139 C C . GLY A 1 455 ? 6.201 13.856 -8.288 1.00 94.56 455 GLY A C 1
ATOM 3140 O O . GLY A 1 455 ? 6.866 12.868 -8.594 1.00 94.56 455 GLY A O 1
ATOM 3141 N N . ALA A 1 456 ? 6.748 15.062 -8.109 1.00 96.31 456 ALA A N 1
ATOM 3142 C CA . ALA A 1 456 ? 8.189 15.302 -8.022 1.00 96.31 456 ALA A CA 1
ATOM 3143 C C . ALA A 1 456 ? 8.704 14.850 -6.643 1.00 96.31 456 ALA A C 1
ATOM 3145 O O . ALA A 1 456 ? 8.861 15.651 -5.724 1.00 96.31 456 ALA A O 1
ATOM 3146 N N . ASN A 1 457 ? 8.884 13.544 -6.489 1.00 95.75 457 ASN A N 1
ATOM 3147 C CA . ASN A 1 457 ? 9.271 12.888 -5.249 1.00 95.75 457 ASN A CA 1
ATOM 3148 C C . ASN A 1 457 ? 10.716 13.231 -4.846 1.00 95.75 457 ASN A C 1
ATOM 3150 O O . ASN A 1 457 ? 11.610 13.300 -5.690 1.00 95.75 457 ASN A O 1
ATOM 3154 N N . THR A 1 458 ? 10.955 13.423 -3.544 1.00 94.38 458 THR A N 1
ATOM 3155 C CA . THR A 1 458 ? 12.253 13.884 -3.006 1.00 94.38 458 THR A CA 1
ATOM 3156 C C . THR A 1 458 ? 12.798 13.031 -1.860 1.00 94.38 458 THR A C 1
ATOM 3158 O O . THR A 1 458 ? 13.754 13.441 -1.206 1.00 94.38 458 THR A O 1
ATOM 3161 N N . TYR A 1 459 ? 12.206 11.868 -1.578 1.00 93.31 459 TYR A N 1
ATOM 3162 C CA . TYR A 1 459 ? 12.792 10.925 -0.621 1.00 93.31 459 TYR A CA 1
ATOM 3163 C C . TYR A 1 459 ? 14.166 10.449 -1.109 1.00 93.31 459 TYR A C 1
ATOM 3165 O O . TYR A 1 459 ? 14.389 10.269 -2.310 1.00 93.31 459 TYR A O 1
ATOM 3173 N N . ALA A 1 460 ? 15.091 10.270 -0.171 1.00 91.69 460 ALA A N 1
ATOM 3174 C CA . ALA A 1 460 ? 16.486 9.979 -0.471 1.00 91.69 460 ALA A CA 1
ATOM 3175 C C . ALA A 1 460 ? 16.800 8.481 -0.543 1.00 91.69 460 ALA A C 1
ATOM 3177 O O . ALA A 1 460 ? 17.879 8.100 -1.001 1.00 91.69 460 ALA A O 1
ATOM 3178 N N . GLY A 1 461 ? 15.909 7.618 -0.045 1.00 90.88 461 GLY A N 1
ATOM 3179 C CA . GLY A 1 461 ? 16.148 6.177 -0.057 1.00 90.88 461 GLY A CA 1
ATOM 3180 C C . GLY A 1 461 ? 15.814 5.567 -1.407 1.00 90.88 461 GLY A C 1
ATOM 3181 O O . GLY A 1 461 ? 15.285 6.220 -2.307 1.00 90.88 461 GLY A O 1
ATOM 3182 N N . GLY A 1 462 ? 16.181 4.299 -1.566 1.00 92.06 462 GLY A N 1
ATOM 3183 C CA . GLY A 1 462 ? 15.994 3.603 -2.831 1.00 92.06 462 GLY A CA 1
ATOM 3184 C C . GLY A 1 462 ? 14.524 3.329 -3.151 1.00 92.06 462 GLY A C 1
ATOM 3185 O O . GLY A 1 462 ? 13.696 3.136 -2.258 1.00 92.06 462 GLY A O 1
ATOM 3186 N N . THR A 1 463 ? 14.218 3.246 -4.441 1.00 95.50 463 THR A N 1
ATOM 3187 C CA . THR A 1 463 ? 12.956 2.709 -4.952 1.00 95.50 463 THR A CA 1
ATOM 3188 C C . THR A 1 463 ? 13.183 1.289 -5.435 1.00 95.50 463 THR A C 1
ATOM 3190 O O . THR A 1 463 ? 14.080 1.051 -6.236 1.00 95.50 463 THR A O 1
ATOM 3193 N N . THR A 1 464 ? 12.364 0.338 -4.996 1.00 94.56 464 THR A N 1
ATOM 3194 C CA . THR A 1 464 ? 12.428 -1.036 -5.503 1.00 94.56 464 THR A CA 1
ATOM 3195 C C . THR A 1 464 ? 11.096 -1.463 -6.107 1.00 94.56 464 THR A C 1
ATOM 3197 O O . THR A 1 464 ? 10.044 -1.228 -5.519 1.00 94.56 464 THR A O 1
ATOM 3200 N N . VAL A 1 465 ? 11.132 -2.095 -7.278 1.00 95.62 465 VAL A N 1
ATOM 3201 C CA . VAL A 1 465 ? 9.956 -2.587 -8.009 1.00 95.62 465 VAL A CA 1
ATOM 3202 C C . VAL A 1 465 ? 10.034 -4.106 -8.079 1.00 95.62 465 VAL A C 1
ATOM 3204 O O . VAL A 1 465 ? 10.968 -4.627 -8.672 1.00 95.62 465 VAL A O 1
ATOM 3207 N N . GLY A 1 466 ? 9.083 -4.823 -7.486 1.00 93.50 466 GLY A N 1
ATOM 3208 C CA . GLY A 1 466 ? 9.105 -6.289 -7.401 1.00 93.50 466 GLY A CA 1
ATOM 3209 C C . GLY A 1 466 ? 7.726 -6.925 -7.546 1.00 93.50 466 GLY A C 1
ATOM 3210 O O . GLY A 1 466 ? 6.751 -6.269 -7.911 1.00 93.50 466 GLY A O 1
ATOM 3211 N N . GLY A 1 467 ? 7.637 -8.224 -7.269 1.00 88.38 467 GLY A N 1
ATOM 3212 C CA . GLY A 1 467 ? 6.389 -8.990 -7.265 1.00 88.38 467 GLY A CA 1
ATOM 3213 C C . GLY A 1 467 ? 5.608 -8.987 -8.585 1.00 88.38 467 GLY A C 1
ATOM 3214 O O . GLY A 1 467 ? 4.386 -9.103 -8.554 1.00 88.38 467 GLY A O 1
ATOM 3215 N N . GLY A 1 468 ? 6.273 -8.794 -9.728 1.00 91.31 468 GLY A N 1
ATOM 3216 C CA . GLY A 1 468 ? 5.638 -8.657 -11.044 1.00 91.31 468 GLY A CA 1
ATOM 3217 C C . GLY A 1 468 ? 4.958 -7.303 -11.280 1.00 91.31 468 GLY A C 1
ATOM 3218 O O . GLY A 1 468 ? 4.205 -7.160 -12.241 1.00 91.31 468 GLY A O 1
ATOM 3219 N N . THR A 1 469 ? 5.171 -6.316 -10.408 1.00 94.25 469 THR A N 1
ATOM 3220 C CA . THR A 1 469 ? 4.520 -5.005 -10.500 1.00 94.25 469 THR A CA 1
ATOM 3221 C C . THR A 1 469 ? 5.077 -4.151 -11.623 1.00 94.25 469 THR A C 1
ATOM 3223 O O . THR A 1 469 ? 6.283 -4.110 -11.864 1.00 94.25 469 THR A O 1
ATOM 3226 N N . ALA A 1 470 ? 4.179 -3.396 -12.252 1.00 96.12 470 ALA A N 1
ATOM 3227 C CA . ALA A 1 470 ? 4.510 -2.305 -13.149 1.00 96.12 470 ALA A CA 1
ATOM 3228 C C . ALA A 1 470 ? 4.505 -0.961 -12.417 1.00 96.12 470 ALA A C 1
ATOM 3230 O O . ALA A 1 470 ? 3.440 -0.435 -12.096 1.00 96.12 470 ALA A O 1
ATOM 3231 N N . LEU A 1 471 ? 5.683 -0.388 -12.182 1.00 96.69 471 LEU A N 1
ATOM 3232 C CA . LEU A 1 471 ? 5.831 0.990 -11.730 1.00 96.69 471 LEU A CA 1
ATOM 3233 C C . LEU A 1 471 ? 5.722 1.943 -12.931 1.00 96.69 471 LEU A C 1
ATOM 3235 O O . LEU A 1 471 ? 6.571 1.930 -13.821 1.00 96.69 471 LEU A O 1
ATOM 3239 N N . VAL A 1 472 ? 4.682 2.774 -12.940 1.00 96.50 472 VAL A N 1
ATOM 3240 C CA . VAL A 1 472 ? 4.350 3.744 -13.988 1.00 96.50 472 VAL A CA 1
ATOM 3241 C C . VAL A 1 472 ? 4.658 5.156 -13.496 1.00 96.50 472 VAL A C 1
ATOM 3243 O O . VAL A 1 472 ? 3.909 5.744 -12.719 1.00 96.50 472 VAL A O 1
ATOM 3246 N N . VAL A 1 473 ? 5.764 5.725 -13.950 1.00 97.31 473 VAL A N 1
ATOM 3247 C CA . VAL A 1 473 ? 6.196 7.075 -13.588 1.00 97.31 473 VAL A CA 1
ATOM 3248 C C . VAL A 1 473 ? 5.542 8.087 -14.536 1.00 97.31 473 VAL A C 1
ATOM 3250 O O . VAL A 1 473 ? 5.612 7.938 -15.750 1.00 97.31 473 VAL A O 1
ATOM 3253 N N . THR A 1 474 ? 4.871 9.106 -14.001 1.00 96.06 474 THR A N 1
ATOM 3254 C CA . THR A 1 474 ? 4.012 10.048 -14.757 1.00 96.06 474 THR A CA 1
ATOM 3255 C C . THR A 1 474 ? 4.244 11.516 -14.387 1.00 96.06 474 THR A C 1
ATOM 3257 O O . THR A 1 474 ? 3.478 12.389 -14.789 1.00 96.06 474 THR A O 1
ATOM 3260 N N . ASN A 1 475 ? 5.295 11.811 -13.620 1.00 96.31 475 ASN A N 1
ATOM 3261 C CA . ASN A 1 475 ? 5.629 13.175 -13.225 1.00 96.31 475 ASN A CA 1
ATOM 3262 C C . ASN A 1 475 ? 6.099 14.023 -14.412 1.00 96.31 475 ASN A C 1
ATOM 3264 O O . ASN A 1 475 ? 6.822 13.550 -15.284 1.00 96.31 475 ASN A O 1
ATOM 3268 N N . THR A 1 476 ? 5.735 15.304 -14.414 1.00 96.19 476 THR A N 1
ATOM 3269 C CA . THR A 1 476 ? 6.114 16.255 -15.475 1.00 96.19 476 THR A CA 1
ATOM 3270 C C . THR A 1 476 ? 7.374 17.059 -15.148 1.00 96.19 476 THR A C 1
ATOM 3272 O O . THR A 1 476 ? 7.891 17.768 -16.005 1.00 96.19 476 THR A O 1
ATOM 3275 N N . ALA A 1 477 ? 7.850 16.992 -13.903 1.00 95.75 477 ALA A N 1
ATOM 3276 C CA . ALA A 1 477 ? 9.047 17.672 -13.417 1.00 95.75 477 ALA A CA 1
ATOM 3277 C C . ALA A 1 477 ? 9.664 16.898 -12.240 1.00 95.75 477 ALA A C 1
ATOM 3279 O O . ALA A 1 477 ? 8.972 16.129 -11.568 1.00 95.75 477 ALA A O 1
ATOM 3280 N N . GLY A 1 478 ? 10.952 17.127 -11.966 1.00 96.19 478 GLY A N 1
ATOM 3281 C CA . GLY A 1 478 ? 11.682 16.455 -10.882 1.00 96.19 478 GLY A CA 1
ATOM 3282 C C . GLY A 1 478 ? 11.849 14.948 -11.103 1.00 96.19 478 GLY A C 1
ATOM 3283 O O . GLY A 1 478 ? 11.664 14.461 -12.212 1.00 96.19 478 GLY A O 1
ATOM 3284 N N . SER A 1 479 ? 12.207 14.206 -10.053 1.00 97.06 479 SER A N 1
ATOM 3285 C CA . SER A 1 479 ? 12.246 12.739 -10.099 1.00 97.06 479 SER A CA 1
ATOM 3286 C C . SER A 1 479 ? 10.914 12.156 -9.637 1.00 97.06 479 SER A C 1
ATOM 3288 O O . SER A 1 479 ? 10.433 12.492 -8.559 1.00 97.06 479 SER A O 1
ATOM 3290 N N . GLY A 1 480 ? 10.330 11.236 -10.397 1.00 95.62 480 GLY A N 1
ATOM 3291 C CA . GLY A 1 480 ? 9.136 10.502 -9.989 1.00 95.62 480 GLY A CA 1
ATOM 3292 C C . GLY A 1 480 ? 9.410 9.384 -8.982 1.00 95.62 480 GLY A C 1
ATOM 3293 O O . GLY A 1 480 ? 8.469 8.794 -8.467 1.00 95.62 480 GLY A O 1
ATOM 3294 N N . VAL A 1 481 ? 10.674 9.083 -8.674 1.00 95.56 481 VAL A N 1
ATOM 3295 C CA . VAL A 1 481 ? 11.083 7.942 -7.828 1.00 95.56 481 VAL A CA 1
ATOM 3296 C C . VAL A 1 481 ? 12.095 8.335 -6.744 1.00 95.56 481 VAL A C 1
ATOM 3298 O O . VAL A 1 481 ? 12.871 7.500 -6.279 1.00 95.56 481 VAL A O 1
ATOM 3301 N N . GLY A 1 482 ? 12.096 9.608 -6.340 1.00 95.19 482 GLY A N 1
ATOM 3302 C CA . GLY A 1 482 ? 13.037 10.124 -5.345 1.00 95.19 482 GLY A CA 1
ATOM 3303 C C . GLY A 1 482 ? 14.455 10.279 -5.900 1.00 95.19 482 GLY A C 1
ATOM 3304 O O . GLY A 1 482 ? 14.668 10.255 -7.113 1.00 95.19 482 GLY A O 1
ATOM 3305 N N . THR A 1 483 ? 15.426 10.475 -5.011 1.00 95.56 483 THR A N 1
ATOM 3306 C CA . THR A 1 483 ? 16.837 10.717 -5.370 1.00 95.56 483 THR A CA 1
ATOM 3307 C C . THR A 1 483 ? 17.746 9.503 -5.146 1.00 95.56 483 THR A C 1
ATOM 3309 O O . THR A 1 483 ? 18.892 9.502 -5.598 1.00 95.56 483 THR A O 1
ATOM 3312 N N . GLY A 1 484 ? 17.246 8.459 -4.478 1.00 95.31 484 GLY A N 1
ATOM 3313 C CA . GLY A 1 484 ? 17.977 7.214 -4.242 1.00 95.31 484 GLY A CA 1
ATOM 3314 C C . GLY A 1 484 ? 18.073 6.298 -5.468 1.00 95.31 484 GLY A C 1
ATOM 3315 O O . GLY A 1 484 ? 17.555 6.589 -6.546 1.00 95.31 484 GLY A O 1
ATOM 3316 N N . ALA A 1 485 ? 18.745 5.155 -5.296 1.00 96.31 485 ALA A N 1
ATOM 3317 C CA . ALA A 1 485 ? 18.868 4.134 -6.338 1.00 96.31 485 ALA A CA 1
ATOM 3318 C C . ALA A 1 485 ? 17.515 3.498 -6.688 1.00 96.31 485 ALA A C 1
ATOM 3320 O O . ALA A 1 485 ? 16.665 3.308 -5.819 1.00 96.31 485 ALA A O 1
ATOM 3321 N N . VAL A 1 486 ? 17.337 3.114 -7.950 1.00 97.19 486 VAL A N 1
ATOM 3322 C CA . VAL A 1 486 ? 16.131 2.430 -8.431 1.00 97.19 486 VAL A CA 1
ATOM 3323 C C . VAL A 1 486 ? 16.492 1.002 -8.806 1.00 97.19 486 VAL A C 1
ATOM 3325 O O . VAL A 1 486 ? 17.302 0.786 -9.697 1.00 97.19 486 VAL A O 1
ATOM 3328 N N . ASN A 1 487 ? 15.872 0.021 -8.164 1.00 96.25 487 ASN A N 1
ATOM 3329 C CA . ASN A 1 487 ? 16.089 -1.397 -8.430 1.00 96.25 487 ASN A CA 1
ATOM 3330 C C . ASN A 1 487 ? 14.804 -2.015 -8.997 1.00 96.25 487 ASN A C 1
ATOM 3332 O O . ASN A 1 487 ? 13.748 -1.949 -8.370 1.00 96.25 487 ASN A O 1
ATOM 3336 N N . VAL A 1 488 ? 14.876 -2.615 -10.183 1.00 96.88 488 VAL A N 1
ATOM 3337 C CA . VAL A 1 488 ? 13.739 -3.263 -10.852 1.00 96.88 488 VAL A CA 1
ATOM 3338 C C . VAL A 1 488 ? 13.966 -4.770 -10.858 1.00 96.88 488 VAL A C 1
ATOM 3340 O O . VAL A 1 488 ? 14.891 -5.270 -11.498 1.00 96.88 488 VAL A O 1
ATOM 3343 N N . GLY A 1 489 ? 13.109 -5.474 -10.130 1.00 94.00 489 GLY A N 1
ATOM 3344 C CA . GLY A 1 489 ? 13.238 -6.874 -9.754 1.00 94.00 489 GLY A CA 1
ATOM 3345 C C . GLY A 1 489 ? 14.013 -7.075 -8.451 1.00 94.00 489 GLY A C 1
ATOM 3346 O O . GLY A 1 489 ? 14.471 -6.129 -7.808 1.00 94.00 489 GLY A O 1
ATOM 3347 N N . THR A 1 490 ? 14.217 -8.343 -8.095 1.00 91.56 490 THR A N 1
ATOM 3348 C CA . THR A 1 490 ? 15.160 -8.787 -7.056 1.00 91.56 490 THR A CA 1
ATOM 3349 C C . THR A 1 490 ? 15.904 -10.041 -7.502 1.00 91.56 490 THR A C 1
ATOM 3351 O O . THR A 1 490 ? 15.361 -10.869 -8.231 1.00 91.56 490 THR A O 1
ATOM 3354 N N . ALA A 1 491 ? 17.158 -10.191 -7.073 1.00 91.94 491 ALA A N 1
ATOM 3355 C CA . ALA A 1 491 ? 17.934 -11.392 -7.356 1.00 91.94 491 ALA A CA 1
ATOM 3356 C C . ALA A 1 491 ? 17.502 -12.537 -6.431 1.00 91.94 491 ALA A C 1
ATOM 3358 O O . ALA A 1 491 ? 17.090 -12.306 -5.294 1.00 91.94 491 ALA A O 1
ATOM 3359 N N . ALA A 1 492 ? 17.643 -13.777 -6.902 1.00 92.94 492 ALA A N 1
ATOM 3360 C CA . ALA A 1 492 ? 17.499 -14.932 -6.029 1.00 92.94 492 ALA A CA 1
ATOM 3361 C C . ALA A 1 492 ? 18.644 -14.936 -5.007 1.00 92.94 492 ALA A C 1
ATOM 3363 O O . ALA A 1 492 ? 19.810 -14.769 -5.374 1.00 92.94 492 ALA A O 1
ATOM 3364 N N . VAL A 1 493 ? 18.320 -15.153 -3.735 1.00 95.06 493 VAL A N 1
ATOM 3365 C CA . VAL A 1 493 ? 19.302 -15.179 -2.645 1.00 95.06 493 VAL A CA 1
ATOM 3366 C C . VAL A 1 493 ? 19.282 -16.552 -1.989 1.00 95.06 493 VAL A C 1
ATOM 3368 O O . VAL A 1 493 ? 18.230 -17.063 -1.613 1.00 95.06 493 VAL A O 1
ATOM 3371 N N . THR A 1 494 ? 20.459 -17.159 -1.832 1.00 96.69 494 THR A N 1
ATOM 3372 C CA . THR A 1 494 ? 20.620 -18.367 -1.013 1.00 96.69 494 THR A CA 1
ATOM 3373 C C . THR A 1 494 ? 21.184 -17.966 0.340 1.00 96.69 494 THR A C 1
ATOM 3375 O O . THR A 1 494 ? 22.298 -17.458 0.432 1.00 96.69 494 THR A O 1
ATOM 3378 N N . LEU A 1 495 ? 20.410 -18.201 1.393 1.00 95.62 495 LEU A N 1
ATOM 3379 C CA . LEU A 1 495 ? 20.760 -17.881 2.769 1.00 95.62 495 LEU A CA 1
ATOM 3380 C C . LEU A 1 495 ? 21.266 -19.153 3.447 1.00 95.62 495 LEU A C 1
ATOM 3382 O O . LEU A 1 495 ? 20.487 -19.936 3.994 1.00 95.62 495 LEU A O 1
ATOM 3386 N N . THR A 1 496 ? 22.574 -19.388 3.374 1.00 96.19 496 THR A N 1
ATOM 3387 C CA . THR A 1 496 ? 23.212 -20.490 4.099 1.00 96.19 496 THR A CA 1
ATOM 3388 C C . THR A 1 496 ? 23.329 -20.140 5.580 1.00 96.19 496 THR A C 1
ATOM 3390 O O . THR A 1 496 ? 23.621 -18.999 5.946 1.00 96.19 496 THR A O 1
ATOM 3393 N N . GLY A 1 497 ? 23.090 -21.125 6.447 1.00 95.25 497 GLY A N 1
ATOM 3394 C CA . GLY A 1 497 ? 23.223 -20.940 7.891 1.00 95.25 497 GLY A CA 1
ATOM 3395 C C . GLY A 1 497 ? 22.073 -20.168 8.548 1.00 95.25 497 GLY A C 1
ATOM 3396 O O . GLY A 1 497 ? 22.266 -19.619 9.629 1.00 95.25 497 GLY A O 1
ATOM 3397 N N . ALA A 1 498 ? 20.896 -20.100 7.920 1.00 96.94 498 ALA A N 1
ATOM 3398 C CA . ALA A 1 498 ? 19.739 -19.429 8.501 1.00 96.94 498 ALA A CA 1
ATOM 3399 C C . ALA A 1 498 ? 19.211 -20.208 9.720 1.00 96.94 498 ALA A C 1
ATOM 3401 O O . ALA A 1 498 ? 18.929 -21.402 9.632 1.00 96.94 498 ALA A O 1
ATOM 3402 N N . GLY A 1 499 ? 19.071 -19.535 10.859 1.00 97.62 499 GLY A N 1
ATOM 3403 C CA . GLY A 1 499 ? 18.511 -20.086 12.087 1.00 97.62 499 GLY A CA 1
ATOM 3404 C C . GLY A 1 499 ? 16.991 -19.958 12.108 1.00 97.62 499 GLY A C 1
ATOM 3405 O O . GLY A 1 499 ? 16.453 -18.852 12.100 1.00 97.62 499 GLY A O 1
ATOM 3406 N N . THR A 1 500 ? 16.301 -21.092 12.169 1.00 97.88 500 THR A N 1
ATOM 3407 C CA . THR A 1 500 ? 14.842 -21.184 12.314 1.00 97.88 500 THR A CA 1
ATOM 3408 C C . THR A 1 500 ? 14.476 -21.712 13.698 1.00 97.88 500 THR A C 1
ATOM 3410 O O . THR A 1 500 ? 15.214 -22.510 14.280 1.00 97.88 500 THR A O 1
ATOM 3413 N N . THR A 1 501 ? 13.319 -21.293 14.213 1.00 97.88 501 THR A N 1
ATOM 3414 C CA . THR A 1 501 ? 12.729 -21.803 15.459 1.00 97.88 501 THR A CA 1
ATOM 3415 C C . THR A 1 501 ? 11.290 -22.221 15.178 1.00 97.88 501 THR A C 1
ATOM 3417 O O . THR A 1 501 ? 10.507 -21.421 14.666 1.00 97.88 501 THR A O 1
ATOM 3420 N N . ALA A 1 502 ? 10.917 -23.454 15.525 1.00 97.44 502 ALA A N 1
ATOM 3421 C CA . ALA A 1 502 ? 9.572 -23.968 15.301 1.00 97.44 502 ALA A CA 1
ATOM 3422 C C . ALA A 1 502 ? 8.516 -23.065 15.958 1.00 97.44 502 ALA A C 1
ATOM 3424 O O . ALA A 1 502 ? 8.678 -22.605 17.087 1.00 97.44 502 ALA A O 1
ATOM 3425 N N . SER A 1 503 ? 7.411 -22.829 15.251 1.00 95.62 503 SER A N 1
ATOM 3426 C CA . SER A 1 503 ? 6.329 -21.914 15.643 1.00 95.62 503 SER A CA 1
ATOM 3427 C C . SER A 1 503 ? 6.713 -20.426 15.736 1.00 95.62 503 SER A C 1
ATOM 3429 O O . SER A 1 503 ? 5.885 -19.622 16.174 1.00 95.62 503 SER A O 1
ATOM 3431 N N . SER A 1 504 ? 7.908 -20.035 15.280 1.00 95.38 504 SER A N 1
ATOM 3432 C CA . SER A 1 504 ? 8.337 -18.635 15.158 1.00 95.38 504 SER A CA 1
ATOM 3433 C C . SER A 1 504 ? 8.210 -18.137 13.719 1.00 95.38 504 SER A C 1
ATOM 3435 O O . SER A 1 504 ? 8.460 -18.881 12.774 1.00 95.38 504 SER A O 1
ATOM 3437 N N . VAL A 1 505 ? 7.852 -16.864 13.546 1.00 94.12 505 VAL A N 1
ATOM 3438 C CA . VAL A 1 505 ? 7.962 -16.161 12.254 1.00 94.12 505 VAL A CA 1
ATOM 3439 C C . VAL A 1 505 ? 9.342 -15.537 12.051 1.00 94.12 505 VAL A C 1
ATOM 3441 O O . VAL A 1 505 ? 9.710 -15.252 10.918 1.00 94.12 505 VAL A O 1
ATOM 3444 N N . ALA A 1 506 ? 10.104 -15.323 13.124 1.00 95.44 506 ALA A N 1
ATOM 3445 C CA . ALA A 1 506 ? 11.432 -14.730 13.058 1.00 95.44 506 ALA A CA 1
ATOM 3446 C C . ALA A 1 506 ? 12.477 -15.788 12.684 1.00 95.44 506 ALA A C 1
ATOM 3448 O O . ALA A 1 506 ? 12.565 -16.837 13.332 1.00 95.44 506 ALA A O 1
ATOM 3449 N N . VAL A 1 507 ? 13.277 -15.478 11.667 1.00 96.56 507 VAL A N 1
ATOM 3450 C CA . VAL A 1 507 ? 14.405 -16.272 11.178 1.00 96.56 507 VAL A CA 1
ATOM 3451 C C . VAL A 1 507 ? 15.658 -15.409 11.211 1.00 96.56 507 VAL A C 1
ATOM 3453 O O . VAL A 1 507 ? 15.680 -14.319 10.641 1.00 96.56 507 VAL A O 1
ATOM 3456 N N . THR A 1 508 ? 16.715 -15.899 11.853 1.00 97.00 508 THR A N 1
ATOM 3457 C CA . THR A 1 508 ? 18.025 -15.239 11.827 1.00 97.00 508 THR A CA 1
ATOM 3458 C C . THR A 1 508 ? 18.759 -15.661 10.565 1.00 97.00 508 THR A C 1
ATOM 3460 O O . THR A 1 508 ? 18.887 -16.849 10.285 1.00 97.00 508 THR A O 1
ATOM 3463 N N . VAL A 1 509 ? 19.250 -14.705 9.794 1.00 96.81 509 VAL A N 1
ATOM 3464 C CA . VAL A 1 509 ? 19.976 -14.935 8.544 1.00 96.81 509 VAL A CA 1
ATOM 3465 C C . VAL A 1 509 ? 21.421 -14.470 8.699 1.00 96.81 509 VAL A C 1
ATOM 3467 O O . VAL A 1 509 ? 21.744 -13.674 9.575 1.00 96.81 509 VAL A O 1
ATOM 3470 N N . THR A 1 510 ? 22.321 -14.973 7.862 1.00 95.19 510 THR A N 1
ATOM 3471 C CA . THR A 1 510 ? 23.734 -14.556 7.881 1.00 95.19 510 THR A CA 1
ATOM 3472 C C . THR A 1 510 ? 23.944 -13.182 7.247 1.00 95.19 510 THR A C 1
ATOM 3474 O O . THR A 1 510 ? 24.881 -12.472 7.601 1.00 95.19 510 THR A O 1
ATOM 3477 N N . SER A 1 511 ? 23.055 -12.792 6.334 1.00 94.12 511 SER A N 1
ATOM 3478 C CA . SER A 1 511 ? 23.012 -11.475 5.710 1.00 94.12 511 SER A CA 1
ATOM 3479 C C . SER A 1 511 ? 21.585 -11.144 5.294 1.00 94.12 511 SER A C 1
ATOM 3481 O O . SER A 1 511 ? 20.815 -12.021 4.906 1.00 94.12 511 SER A O 1
ATOM 3483 N N . THR A 1 512 ? 21.245 -9.863 5.359 1.00 91.69 512 THR A N 1
ATOM 3484 C CA . THR A 1 512 ? 19.985 -9.308 4.847 1.00 91.69 512 THR A CA 1
ATOM 3485 C C . THR A 1 512 ? 20.158 -8.615 3.491 1.00 91.69 512 THR A C 1
ATOM 3487 O O . THR A 1 512 ? 19.192 -8.106 2.926 1.00 91.69 512 THR A O 1
ATOM 3490 N N . ALA A 1 513 ? 21.378 -8.599 2.943 1.00 87.25 513 ALA A N 1
ATOM 3491 C CA . ALA A 1 513 ? 21.671 -7.975 1.659 1.00 87.25 513 ALA A CA 1
ATOM 3492 C C . ALA A 1 513 ? 20.927 -8.676 0.510 1.00 87.25 513 ALA A C 1
ATOM 3494 O O . ALA A 1 513 ? 20.930 -9.902 0.409 1.00 87.25 513 ALA A O 1
ATOM 3495 N N . GLY A 1 514 ? 20.301 -7.886 -0.365 1.00 85.31 514 GLY A N 1
ATOM 3496 C CA . GLY A 1 514 ? 19.547 -8.386 -1.520 1.00 85.31 514 GLY A CA 1
ATOM 3497 C C . GLY A 1 514 ? 18.159 -8.948 -1.195 1.00 85.31 514 GLY A C 1
ATOM 3498 O O . GLY A 1 514 ? 17.438 -9.312 -2.121 1.00 85.31 514 GLY A O 1
ATOM 3499 N N . LEU A 1 515 ? 17.770 -8.996 0.085 1.00 89.62 515 LEU A N 1
ATOM 3500 C CA . LEU A 1 515 ? 16.425 -9.396 0.488 1.00 89.62 515 LEU A CA 1
ATOM 3501 C C . LEU A 1 515 ? 15.440 -8.232 0.348 1.00 89.62 515 LEU A C 1
ATOM 3503 O O . LEU A 1 515 ? 15.761 -7.079 0.634 1.00 89.62 515 LEU A O 1
ATOM 3507 N N . MET A 1 516 ? 14.208 -8.554 -0.027 1.00 84.38 516 MET A N 1
ATOM 3508 C CA . MET A 1 516 ? 13.079 -7.636 -0.081 1.00 84.38 516 MET A CA 1
ATOM 3509 C C . MET A 1 516 ? 11.870 -8.258 0.616 1.00 84.38 516 MET A C 1
ATOM 3511 O O . MET A 1 516 ? 11.599 -9.455 0.536 1.00 84.38 516 MET A O 1
ATOM 3515 N N . ILE A 1 517 ? 11.103 -7.406 1.283 1.00 81.50 517 ILE A N 1
ATOM 3516 C CA . ILE A 1 517 ? 9.803 -7.762 1.836 1.00 81.50 517 ILE A CA 1
ATOM 3517 C C . ILE A 1 517 ? 8.825 -8.098 0.698 1.00 81.50 517 ILE A C 1
ATOM 3519 O O . ILE A 1 517 ? 8.561 -7.278 -0.179 1.00 81.50 517 ILE A O 1
ATOM 3523 N N . GLY A 1 518 ? 8.214 -9.276 0.774 1.00 82.19 518 GLY A N 1
ATOM 3524 C CA . GLY A 1 518 ? 7.334 -9.853 -0.241 1.00 82.19 518 GLY A CA 1
ATOM 3525 C C . GLY A 1 518 ? 7.926 -11.097 -0.897 1.00 82.19 518 GLY A C 1
ATOM 3526 O O . GLY A 1 518 ? 7.159 -11.982 -1.274 1.00 82.19 518 GLY A O 1
ATOM 3527 N N . GLN A 1 519 ? 9.259 -11.224 -0.923 1.00 89.81 519 GLN A N 1
ATOM 3528 C CA . GLN A 1 519 ? 9.921 -12.344 -1.587 1.00 89.81 519 GLN A CA 1
ATOM 3529 C C . GLN A 1 519 ? 9.505 -13.686 -1.006 1.00 89.81 519 GLN A C 1
ATOM 3531 O O . GLN A 1 519 ? 9.457 -13.864 0.215 1.00 89.81 519 GLN A O 1
ATOM 3536 N N . THR A 1 520 ? 9.257 -14.645 -1.899 1.00 93.62 520 THR A N 1
ATOM 3537 C CA . THR A 1 520 ? 8.951 -16.027 -1.524 1.00 93.62 520 THR A CA 1
ATOM 3538 C C . THR A 1 520 ? 10.197 -16.703 -0.966 1.00 93.62 520 THR A C 1
ATOM 3540 O O . THR A 1 520 ? 11.245 -16.725 -1.612 1.00 93.62 520 THR A O 1
ATOM 3543 N N . VAL A 1 521 ? 10.063 -17.285 0.222 1.00 96.69 521 VAL A N 1
ATOM 3544 C CA . VAL A 1 521 ? 11.106 -18.028 0.929 1.00 96.69 521 VAL A CA 1
ATOM 3545 C C . VAL A 1 521 ? 10.748 -19.507 0.920 1.00 96.69 521 VAL A C 1
ATOM 3547 O O . VAL A 1 521 ? 9.635 -19.900 1.270 1.00 96.69 521 VAL A O 1
ATOM 3550 N N . THR A 1 522 ? 11.711 -20.338 0.543 1.00 97.75 522 THR A N 1
ATOM 3551 C CA . THR A 1 522 ? 11.599 -21.797 0.530 1.00 97.75 522 THR A CA 1
ATOM 3552 C C . THR A 1 522 ? 12.780 -22.425 1.264 1.00 97.75 522 THR A C 1
ATOM 3554 O O . THR A 1 522 ? 13.846 -21.823 1.387 1.00 97.75 522 THR A O 1
ATOM 3557 N N . GLY A 1 523 ? 12.594 -23.636 1.780 1.00 97.31 523 GLY A N 1
ATOM 3558 C CA . GLY A 1 523 ? 13.635 -24.380 2.485 1.00 97.31 523 GLY A CA 1
ATOM 3559 C C . GLY A 1 523 ? 13.053 -25.350 3.506 1.00 97.31 523 GLY A C 1
ATOM 3560 O O . GLY A 1 523 ? 11.858 -25.321 3.807 1.00 97.31 523 GLY A O 1
ATOM 3561 N N . THR A 1 524 ? 13.901 -26.224 4.046 1.00 96.69 524 THR A N 1
ATOM 3562 C CA . THR A 1 524 ? 13.502 -27.161 5.103 1.00 96.69 524 THR A CA 1
ATOM 3563 C C . THR A 1 524 ? 12.963 -26.394 6.308 1.00 96.69 524 THR A C 1
ATOM 3565 O O . THR A 1 524 ? 13.594 -25.453 6.780 1.00 96.69 524 THR A O 1
ATOM 3568 N N . GLY A 1 525 ? 11.797 -26.798 6.815 1.00 96.62 525 GLY A N 1
ATOM 3569 C CA . GLY A 1 525 ? 11.166 -26.139 7.960 1.00 96.62 525 GLY A CA 1
ATOM 3570 C C . GLY A 1 525 ? 10.411 -24.847 7.626 1.00 96.62 525 GLY A C 1
ATOM 3571 O O . GLY A 1 525 ? 9.891 -24.221 8.544 1.00 96.62 525 GLY A O 1
ATOM 3572 N N . ILE A 1 526 ? 10.314 -24.446 6.352 1.00 98.00 526 ILE A N 1
ATOM 3573 C CA . ILE A 1 526 ? 9.526 -23.287 5.912 1.00 98.00 526 ILE A CA 1
ATOM 3574 C C . ILE A 1 526 ? 8.289 -23.770 5.133 1.00 98.00 526 ILE A C 1
ATOM 3576 O O . ILE A 1 526 ? 8.447 -24.490 4.144 1.00 98.00 526 ILE A O 1
ATOM 3580 N N . PRO A 1 527 ? 7.055 -23.405 5.539 1.00 98.12 527 PRO A N 1
ATOM 3581 C CA . PRO A 1 527 ? 5.847 -23.727 4.777 1.00 98.12 527 PRO A CA 1
ATOM 3582 C C . PRO A 1 527 ? 5.880 -23.210 3.332 1.00 98.12 527 PRO A C 1
ATOM 3584 O O . PRO A 1 527 ? 6.463 -22.165 3.039 1.00 98.12 527 PRO A O 1
ATOM 3587 N N . ALA A 1 528 ? 5.200 -23.901 2.417 1.00 96.38 528 ALA A N 1
ATOM 3588 C CA . ALA A 1 528 ? 5.074 -23.443 1.034 1.00 96.38 528 ALA A CA 1
ATOM 3589 C C . ALA A 1 528 ? 4.325 -22.098 0.947 1.00 96.38 528 ALA A C 1
ATOM 3591 O O . ALA A 1 528 ? 3.373 -21.855 1.691 1.00 96.38 528 ALA A O 1
ATOM 3592 N N . GLY A 1 529 ? 4.756 -21.225 0.031 1.00 92.56 529 GLY A N 1
ATOM 3593 C CA . GLY A 1 529 ? 4.177 -19.886 -0.145 1.00 92.56 529 GLY A CA 1
ATOM 3594 C C . GLY A 1 529 ? 4.521 -18.896 0.973 1.00 92.56 529 GLY A C 1
ATOM 3595 O O . GLY A 1 529 ? 3.904 -17.838 1.062 1.00 92.56 529 GLY A O 1
ATOM 3596 N N . THR A 1 530 ? 5.474 -19.227 1.849 1.00 95.25 530 THR A N 1
ATOM 3597 C CA . THR A 1 530 ? 5.978 -18.282 2.850 1.00 95.25 530 THR A CA 1
ATOM 3598 C C . THR A 1 530 ? 6.703 -17.127 2.167 1.00 95.25 530 THR A C 1
ATOM 3600 O O . THR A 1 530 ? 7.446 -17.331 1.213 1.00 95.25 530 THR A O 1
ATOM 3603 N N . THR A 1 531 ? 6.509 -15.913 2.672 1.00 92.94 531 THR A N 1
ATOM 3604 C CA . THR A 1 531 ? 7.112 -14.678 2.158 1.00 92.94 531 THR A CA 1
ATOM 3605 C C . THR A 1 531 ? 7.760 -13.875 3.281 1.00 92.94 531 THR A C 1
ATOM 3607 O O . THR A 1 531 ? 7.420 -14.054 4.451 1.00 92.94 531 THR A O 1
ATOM 3610 N N . ILE A 1 532 ? 8.694 -12.983 2.947 1.00 91.81 532 ILE A N 1
ATOM 3611 C CA . ILE A 1 532 ? 9.294 -12.049 3.915 1.00 91.81 532 ILE A CA 1
ATOM 3612 C C . ILE A 1 532 ? 8.290 -10.930 4.243 1.00 91.81 532 ILE A C 1
ATOM 3614 O O . ILE A 1 532 ? 7.856 -10.216 3.346 1.00 91.81 532 ILE A O 1
ATOM 3618 N N . LEU A 1 533 ? 7.954 -10.740 5.520 1.00 82.94 533 LEU A N 1
ATOM 3619 C CA . LEU A 1 533 ? 7.124 -9.642 6.038 1.00 82.94 533 LEU A CA 1
ATOM 3620 C C . LEU A 1 533 ? 7.932 -8.443 6.542 1.00 82.94 533 LEU A C 1
ATOM 3622 O O . LEU A 1 533 ? 7.487 -7.308 6.411 1.00 82.94 533 LEU A O 1
ATOM 3626 N N . SER A 1 534 ? 9.112 -8.664 7.118 1.00 80.94 534 SER A N 1
ATOM 3627 C CA . SER A 1 534 ? 9.992 -7.566 7.528 1.00 80.94 534 SER A CA 1
ATOM 3628 C C . SER A 1 534 ? 11.450 -7.998 7.556 1.00 80.94 534 SER A C 1
ATOM 3630 O O . SER A 1 534 ? 11.742 -9.172 7.775 1.00 80.94 534 SER A O 1
ATOM 3632 N N . ILE A 1 535 ? 12.361 -7.040 7.391 1.00 85.25 535 ILE A N 1
ATOM 3633 C CA . ILE A 1 535 ? 13.810 -7.254 7.439 1.00 85.25 535 ILE A CA 1
ATOM 3634 C C . ILE A 1 535 ? 14.393 -6.317 8.495 1.00 85.25 535 ILE A C 1
ATOM 3636 O O . ILE A 1 535 ? 14.181 -5.109 8.437 1.00 85.25 535 ILE A O 1
ATOM 3640 N N . ASN A 1 536 ? 15.136 -6.872 9.447 1.00 81.81 536 ASN A N 1
ATOM 3641 C CA . ASN A 1 536 ? 15.878 -6.131 10.455 1.00 81.81 536 ASN A CA 1
ATOM 3642 C C . ASN A 1 536 ? 17.375 -6.311 10.196 1.00 81.81 536 ASN A C 1
ATOM 3644 O O . ASN A 1 536 ? 17.975 -7.329 10.548 1.00 81.81 536 ASN A O 1
ATOM 3648 N N . THR A 1 537 ? 17.974 -5.298 9.576 1.00 82.81 537 THR A N 1
ATOM 3649 C CA . THR A 1 537 ? 19.395 -5.287 9.207 1.00 82.81 537 THR A CA 1
ATOM 3650 C C . THR A 1 537 ? 20.323 -5.178 10.419 1.00 82.81 537 THR A C 1
ATOM 3652 O O . THR A 1 537 ? 21.454 -5.645 10.356 1.00 82.81 537 THR A O 1
ATOM 3655 N N . GLY A 1 538 ? 19.855 -4.622 11.544 1.00 81.94 538 GLY A N 1
ATOM 3656 C CA . GLY A 1 538 ? 20.652 -4.478 12.767 1.00 81.94 538 GLY A CA 1
ATOM 3657 C C . GLY A 1 538 ? 20.868 -5.794 13.520 1.00 81.94 538 GLY A C 1
ATOM 3658 O O . GLY A 1 538 ? 21.890 -5.964 14.178 1.00 81.94 538 GLY A O 1
ATOM 3659 N N . THR A 1 539 ? 19.931 -6.739 13.409 1.00 87.25 539 THR A N 1
ATOM 3660 C CA . THR A 1 539 ? 20.031 -8.069 14.045 1.00 87.25 539 THR A CA 1
ATOM 3661 C C . THR A 1 539 ? 20.170 -9.215 13.045 1.00 87.25 539 THR A C 1
ATOM 3663 O O . THR A 1 539 ? 20.228 -10.372 13.453 1.00 87.25 539 THR A O 1
ATOM 3666 N N . ASN A 1 540 ? 20.210 -8.909 11.745 1.00 92.69 540 ASN A N 1
ATOM 3667 C CA . ASN A 1 540 ? 20.109 -9.878 10.655 1.00 92.69 540 ASN A CA 1
ATOM 3668 C C . ASN A 1 540 ? 18.952 -10.868 10.854 1.00 92.69 540 ASN A C 1
ATOM 3670 O O . ASN A 1 540 ? 19.122 -12.079 10.737 1.00 92.69 540 ASN A O 1
ATOM 3674 N N . THR A 1 541 ? 17.763 -10.358 11.166 1.00 93.38 541 THR A N 1
ATOM 3675 C CA . THR A 1 541 ? 16.551 -11.179 11.277 1.00 93.38 541 THR A CA 1
ATOM 3676 C C . THR A 1 541 ? 15.545 -10.809 10.197 1.00 93.38 541 THR A C 1
ATOM 3678 O O . THR A 1 541 ? 15.409 -9.645 9.818 1.00 93.38 541 THR A O 1
ATOM 3681 N N . VAL A 1 542 ? 14.828 -11.807 9.688 1.00 93.62 542 VAL A N 1
ATOM 3682 C CA . VAL A 1 542 ? 13.675 -11.628 8.805 1.00 93.62 542 VAL A CA 1
ATOM 3683 C C . VAL A 1 542 ? 12.442 -12.220 9.472 1.00 93.62 542 VAL A C 1
ATOM 3685 O O . VAL A 1 542 ? 12.512 -13.301 10.051 1.00 93.62 542 VAL A O 1
ATOM 3688 N N . ASN A 1 543 ? 11.311 -11.524 9.400 1.00 92.19 543 ASN A N 1
ATOM 3689 C CA . ASN A 1 543 ? 10.029 -12.088 9.816 1.00 92.19 543 ASN A CA 1
ATOM 3690 C C . ASN A 1 543 ? 9.305 -12.634 8.594 1.00 92.19 543 ASN A C 1
ATOM 3692 O O . ASN A 1 543 ? 9.262 -11.974 7.559 1.00 92.19 543 ASN A O 1
ATOM 3696 N N . LEU A 1 544 ? 8.734 -13.824 8.720 1.00 94.62 544 LEU A N 1
ATOM 3697 C CA . LEU A 1 544 ? 8.058 -14.558 7.660 1.00 94.62 544 LEU A CA 1
ATOM 3698 C C . LEU A 1 544 ? 6.531 -14.486 7.792 1.00 94.62 544 LEU A C 1
ATOM 3700 O O . LEU A 1 544 ? 5.997 -14.304 8.885 1.00 94.62 544 LEU A O 1
ATOM 3704 N N . SER A 1 545 ? 5.814 -14.674 6.683 1.00 92.25 545 SER A N 1
ATOM 3705 C CA . SER A 1 545 ? 4.342 -14.665 6.653 1.00 92.25 545 SER A CA 1
ATOM 3706 C C . SER A 1 545 ? 3.695 -15.924 7.221 1.00 92.25 545 SER A C 1
ATOM 3708 O O . SER A 1 545 ? 2.516 -15.915 7.569 1.00 92.25 545 SER A O 1
ATOM 3710 N N . GLN A 1 546 ? 4.470 -16.997 7.365 1.00 94.75 546 GLN A N 1
ATOM 3711 C CA . GLN A 1 546 ? 4.066 -18.223 8.036 1.00 94.75 546 GLN A CA 1
ATOM 3712 C C . GLN A 1 546 ? 5.153 -18.631 9.028 1.00 94.75 546 GLN A C 1
ATOM 3714 O O . GLN A 1 546 ? 6.339 -18.369 8.825 1.00 94.75 546 GLN A O 1
ATOM 3719 N N . LYS A 1 547 ? 4.741 -19.265 10.126 1.00 96.31 547 LYS A N 1
ATOM 3720 C CA . LYS A 1 547 ? 5.664 -19.754 11.153 1.00 96.31 547 LYS A CA 1
ATOM 3721 C C . LYS A 1 547 ? 6.507 -20.902 10.597 1.00 96.31 547 LYS A C 1
ATOM 3723 O O . LYS A 1 547 ? 5.968 -21.796 9.947 1.00 96.31 547 LYS A O 1
ATOM 3728 N N . ALA A 1 548 ? 7.798 -20.917 10.915 1.00 97.62 548 ALA A N 1
ATOM 3729 C CA . ALA A 1 548 ? 8.655 -22.061 10.638 1.00 97.62 548 ALA A CA 1
ATOM 3730 C C . ALA A 1 548 ? 8.123 -23.315 11.361 1.00 97.62 548 ALA A C 1
ATOM 3732 O O . ALA A 1 548 ? 7.642 -23.243 12.495 1.00 97.62 548 ALA A O 1
ATOM 3733 N N . THR A 1 549 ? 8.197 -24.475 10.712 1.00 97.94 549 THR A N 1
ATOM 3734 C CA . THR A 1 549 ? 7.700 -25.762 11.228 1.00 97.94 549 THR A CA 1
ATOM 3735 C C . THR A 1 549 ? 8.766 -26.570 11.962 1.00 97.94 549 THR A C 1
ATOM 3737 O O . THR A 1 549 ? 8.431 -27.541 12.635 1.00 97.94 549 THR A O 1
ATOM 3740 N N . ALA A 1 550 ? 10.036 -26.170 11.873 1.00 97.00 550 ALA A N 1
ATOM 3741 C CA . ALA A 1 550 ? 11.157 -26.837 12.524 1.00 97.00 550 ALA A CA 1
ATOM 3742 C C . ALA A 1 550 ? 12.119 -25.823 13.159 1.00 97.00 550 ALA A C 1
ATOM 3744 O O . ALA A 1 550 ? 12.154 -24.656 12.771 1.00 97.00 550 ALA A O 1
ATOM 3745 N N . THR A 1 551 ? 12.892 -26.290 14.142 1.00 97.88 551 THR A N 1
ATOM 3746 C CA . THR A 1 551 ? 14.013 -25.549 14.733 1.00 97.88 551 THR A CA 1
ATOM 3747 C C . THR A 1 551 ? 15.317 -26.097 14.174 1.00 97.88 551 THR A C 1
ATOM 3749 O O . THR A 1 551 ? 15.517 -27.312 14.172 1.00 97.88 551 THR A O 1
ATOM 3752 N N . GLY A 1 552 ? 16.223 -25.222 13.751 1.00 97.12 552 GLY A N 1
ATOM 3753 C CA . GLY A 1 552 ? 17.560 -25.616 13.320 1.00 97.12 552 GLY A CA 1
ATOM 3754 C C . GLY A 1 552 ? 18.222 -24.612 12.388 1.00 97.12 552 GLY A C 1
ATOM 3755 O O . GLY A 1 552 ? 17.623 -23.613 11.985 1.00 97.12 552 GLY A O 1
ATOM 3756 N N . THR A 1 553 ? 19.468 -24.912 12.033 1.00 97.88 553 THR A N 1
ATOM 3757 C CA . THR A 1 553 ? 20.233 -24.180 11.022 1.00 97.88 553 THR A CA 1
ATOM 3758 C C . THR A 1 553 ? 19.969 -24.798 9.655 1.00 97.88 553 THR A C 1
ATOM 3760 O O . THR A 1 553 ? 20.260 -25.974 9.437 1.00 97.88 553 THR A O 1
ATOM 3763 N N . VAL A 1 554 ? 19.414 -24.019 8.734 1.00 97.44 554 VAL A N 1
ATOM 3764 C CA . VAL A 1 554 ? 18.971 -24.474 7.413 1.00 97.44 554 VAL A CA 1
ATOM 3765 C C . VAL A 1 554 ? 19.539 -23.587 6.307 1.00 97.44 554 VAL A C 1
ATOM 3767 O O . VAL A 1 554 ? 19.991 -22.467 6.544 1.00 97.44 554 VAL A O 1
ATOM 3770 N N . THR A 1 555 ? 19.517 -24.095 5.078 1.00 97.38 555 THR A N 1
ATOM 3771 C CA . THR A 1 555 ? 19.719 -23.271 3.884 1.00 97.38 555 THR A CA 1
ATOM 3772 C C . THR A 1 555 ? 18.352 -22.876 3.350 1.00 97.38 555 THR A C 1
ATOM 3774 O O . THR A 1 555 ? 17.543 -23.750 3.033 1.00 97.38 555 THR A O 1
ATOM 3777 N N . LEU A 1 556 ? 18.096 -21.573 3.256 1.00 97.12 556 LEU A N 1
ATOM 3778 C CA . LEU A 1 556 ? 16.875 -21.041 2.654 1.00 97.12 556 LEU A CA 1
ATOM 3779 C C . LEU A 1 556 ? 17.171 -20.509 1.256 1.00 97.12 556 LEU A C 1
ATOM 3781 O O . LEU A 1 556 ? 18.239 -19.949 1.008 1.00 97.12 556 LEU A O 1
ATOM 3785 N N . SER A 1 557 ? 16.213 -20.665 0.351 1.00 97.12 557 SER A N 1
ATOM 3786 C CA . SER A 1 557 ? 16.231 -20.045 -0.969 1.00 97.12 557 SER A CA 1
ATOM 3787 C C . SER A 1 557 ? 15.126 -19.004 -1.042 1.00 97.12 557 SER A C 1
ATOM 3789 O O . SER A 1 557 ? 13.956 -19.298 -0.787 1.00 97.12 557 SER A O 1
ATOM 3791 N N . VAL A 1 558 ? 15.516 -17.781 -1.375 1.00 95.50 558 VAL A N 1
ATOM 3792 C CA . VAL A 1 558 ? 14.625 -16.651 -1.599 1.00 95.50 558 VAL A CA 1
ATOM 3793 C C . VAL A 1 558 ? 14.544 -16.424 -3.101 1.00 95.50 558 VAL A C 1
ATOM 3795 O O . VAL A 1 558 ? 15.571 -16.245 -3.759 1.00 95.50 558 VAL A O 1
ATOM 3798 N N . ALA A 1 559 ? 13.335 -16.504 -3.652 1.00 93.12 559 ALA A N 1
ATOM 3799 C CA . ALA A 1 559 ? 13.118 -16.441 -5.090 1.00 93.12 559 ALA A CA 1
ATOM 3800 C C . ALA A 1 559 ? 13.437 -15.048 -5.653 1.00 93.12 559 ALA A C 1
ATOM 3802 O O . ALA A 1 559 ? 13.184 -14.031 -5.005 1.00 93.12 559 ALA A O 1
ATOM 3803 N N . ALA A 1 560 ? 13.951 -15.018 -6.885 1.00 93.12 560 ALA A N 1
ATOM 3804 C CA . ALA A 1 560 ? 14.015 -13.789 -7.662 1.00 93.12 560 ALA A CA 1
ATOM 3805 C C . ALA A 1 560 ? 12.596 -13.287 -7.953 1.00 93.12 560 ALA A C 1
ATOM 3807 O O . ALA A 1 560 ? 11.687 -14.080 -8.208 1.00 93.12 560 ALA A O 1
ATOM 3808 N N . GLU A 1 561 ? 12.429 -11.972 -7.982 1.00 93.19 561 GLU A N 1
ATOM 3809 C CA . GLU A 1 561 ? 11.203 -11.339 -8.453 1.00 93.19 561 GLU A CA 1
ATOM 3810 C C . GLU A 1 561 ? 11.496 -10.475 -9.669 1.00 93.19 561 GLU A C 1
ATOM 3812 O O . GLU A 1 561 ? 12.567 -9.880 -9.785 1.00 93.19 561 GLU A O 1
ATOM 3817 N N . THR A 1 562 ? 10.522 -10.371 -10.564 1.00 94.88 562 THR A N 1
ATOM 3818 C CA . THR A 1 562 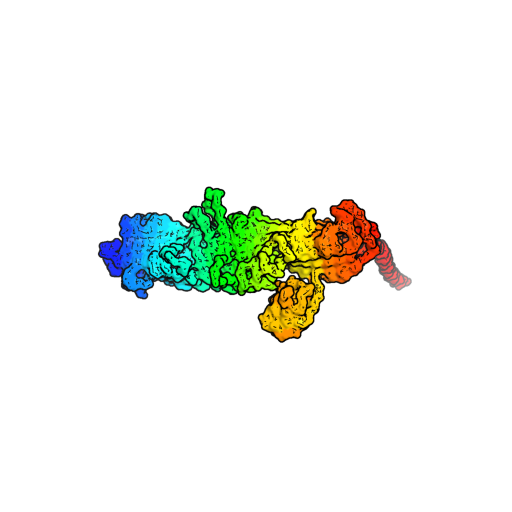? 10.596 -9.466 -11.707 1.00 94.88 562 THR A CA 1
ATOM 3819 C C . THR A 1 562 ? 9.808 -8.192 -11.424 1.00 94.88 562 THR A C 1
ATOM 3821 O O . THR A 1 562 ? 8.883 -8.174 -10.610 1.00 94.88 562 THR A O 1
ATOM 3824 N N . GLY A 1 563 ? 10.185 -7.109 -12.092 1.00 95.69 563 GLY A N 1
ATOM 3825 C CA . GLY A 1 563 ? 9.449 -5.851 -12.094 1.00 95.69 563 GLY A CA 1
ATOM 3826 C C . GLY A 1 563 ? 9.396 -5.248 -13.494 1.00 95.69 563 GLY A C 1
ATOM 3827 O O . GLY A 1 563 ? 10.167 -5.622 -14.383 1.00 95.69 563 GLY A O 1
ATOM 3828 N N . ILE A 1 564 ? 8.483 -4.302 -13.687 1.00 97.56 564 ILE A N 1
ATOM 3829 C CA . ILE A 1 564 ? 8.395 -3.487 -14.900 1.00 97.56 564 ILE A CA 1
ATOM 3830 C C . ILE A 1 564 ? 8.515 -2.024 -14.484 1.00 97.56 564 ILE A C 1
ATOM 3832 O O . ILE A 1 564 ? 7.748 -1.554 -13.648 1.00 97.56 564 ILE A O 1
ATOM 3836 N N . LEU A 1 565 ? 9.463 -1.299 -15.066 1.00 97.81 565 LEU A N 1
ATOM 3837 C CA . LEU A 1 565 ? 9.602 0.147 -14.898 1.00 97.81 565 LEU A CA 1
ATOM 3838 C C . LEU A 1 565 ? 9.156 0.852 -16.175 1.00 97.81 565 LEU A C 1
ATOM 3840 O O . LEU A 1 565 ? 9.585 0.475 -17.259 1.00 97.81 565 LEU A O 1
ATOM 3844 N N . GLY A 1 566 ? 8.341 1.894 -16.079 1.00 96.69 566 GLY A N 1
ATOM 3845 C CA . GLY A 1 566 ? 7.935 2.633 -17.267 1.00 96.69 566 GLY A CA 1
ATOM 3846 C C . GLY A 1 566 ? 7.127 3.885 -16.988 1.00 96.69 566 GLY A C 1
ATOM 3847 O O . GLY A 1 566 ? 7.298 4.511 -15.945 1.00 96.69 566 GLY A O 1
ATOM 3848 N N . GLY A 1 567 ? 6.252 4.242 -17.927 1.00 95.69 567 GLY A N 1
ATOM 3849 C CA . GLY A 1 567 ? 5.472 5.476 -17.922 1.00 95.69 567 GLY A CA 1
ATOM 3850 C C . GLY A 1 567 ? 6.111 6.587 -18.759 1.00 95.69 567 GLY A C 1
ATOM 3851 O O . GLY A 1 567 ? 7.059 6.359 -19.509 1.00 95.69 567 GLY A O 1
ATOM 3852 N N . SER A 1 568 ? 5.564 7.796 -18.638 1.00 96.12 568 SER A N 1
ATOM 3853 C CA . SER A 1 568 ? 5.944 8.973 -19.426 1.00 96.12 568 SER A CA 1
ATOM 3854 C C . SER A 1 568 ? 6.719 10.042 -18.640 1.00 96.12 568 SER A C 1
ATOM 3856 O O . SER A 1 568 ? 6.837 11.178 -19.097 1.00 96.12 568 SER A O 1
ATOM 3858 N N . GLY A 1 569 ? 7.117 9.739 -17.403 1.00 96.88 569 GLY A N 1
ATOM 3859 C CA . GLY A 1 569 ? 7.693 10.717 -16.485 1.00 96.88 569 GLY A CA 1
ATOM 3860 C C . GLY A 1 569 ? 9.217 10.817 -16.532 1.00 96.88 569 GLY A C 1
ATOM 3861 O O . GLY A 1 569 ? 9.873 10.350 -17.466 1.00 96.88 569 GLY A O 1
ATOM 3862 N N . ILE A 1 570 ? 9.781 11.441 -15.497 1.00 98.19 570 ILE A N 1
ATOM 3863 C CA . ILE A 1 570 ? 11.218 11.699 -15.356 1.00 98.19 570 ILE A CA 1
ATOM 3864 C C . ILE A 1 570 ? 11.748 10.951 -14.133 1.00 98.19 570 ILE A C 1
ATOM 3866 O O . ILE A 1 570 ? 11.242 11.121 -13.026 1.00 98.19 570 ILE A O 1
ATOM 3870 N N . ILE A 1 571 ? 12.809 10.170 -14.312 1.00 98.25 571 ILE A N 1
ATOM 3871 C CA . ILE A 1 571 ? 13.557 9.502 -13.243 1.00 98.25 571 ILE A CA 1
ATOM 3872 C C . ILE A 1 571 ? 14.921 10.179 -13.131 1.00 98.25 571 ILE A C 1
ATOM 3874 O O . ILE A 1 571 ? 15.679 10.187 -14.098 1.00 98.25 571 ILE A O 1
ATOM 3878 N N . ALA A 1 572 ? 15.231 10.753 -11.968 1.00 97.94 572 ALA A N 1
ATOM 3879 C CA . ALA A 1 572 ? 16.469 11.503 -11.748 1.00 97.94 572 ALA A CA 1
ATOM 3880 C C . ALA A 1 572 ? 17.133 11.118 -10.410 1.00 97.94 572 ALA A C 1
ATOM 3882 O O . ALA A 1 572 ? 16.969 11.836 -9.418 1.00 97.94 572 ALA A O 1
ATOM 3883 N N . PRO A 1 573 ? 17.849 9.977 -10.350 1.00 97.62 573 PRO A N 1
ATOM 3884 C CA . PRO A 1 573 ? 18.680 9.623 -9.204 1.00 97.62 573 PRO A CA 1
ATOM 3885 C C . PRO A 1 573 ? 19.796 10.658 -8.989 1.00 97.62 573 PRO A C 1
ATOM 3887 O O . PRO A 1 573 ? 20.118 11.454 -9.879 1.00 97.62 573 PRO A O 1
ATOM 3890 N N . THR A 1 574 ? 20.396 10.666 -7.800 1.00 97.00 574 THR A N 1
ATOM 3891 C CA . THR A 1 574 ? 21.500 11.581 -7.472 1.00 97.00 574 THR A CA 1
ATOM 3892 C C . THR A 1 574 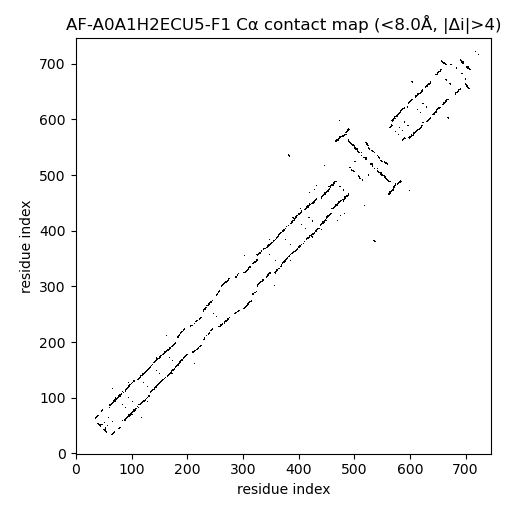? 22.688 10.872 -6.823 1.00 97.00 574 THR A C 1
ATOM 3894 O O . THR A 1 574 ? 22.568 9.771 -6.283 1.00 97.00 574 THR A O 1
ATOM 3897 N N . GLY A 1 575 ? 23.861 11.509 -6.848 1.00 96.56 575 GLY A N 1
ATOM 3898 C CA . GLY A 1 575 ? 25.098 10.941 -6.314 1.00 96.56 575 GLY A CA 1
ATOM 3899 C C . GLY A 1 575 ? 25.518 9.694 -7.090 1.00 96.56 575 GLY A C 1
ATOM 3900 O O . GLY A 1 575 ? 25.365 9.631 -8.302 1.00 96.56 575 GLY A O 1
ATOM 3901 N N . THR A 1 576 ? 26.014 8.667 -6.405 1.00 96.88 576 THR A N 1
ATOM 3902 C CA . THR A 1 576 ? 26.422 7.405 -7.051 1.00 96.88 576 THR A CA 1
ATOM 3903 C C . THR A 1 576 ? 25.246 6.487 -7.401 1.00 96.88 576 THR A C 1
ATOM 3905 O O . THR A 1 576 ? 25.464 5.351 -7.815 1.00 96.88 576 THR A O 1
ATOM 3908 N N . ASN A 1 577 ? 24.008 6.923 -7.158 1.00 97.12 577 ASN A N 1
ATOM 3909 C CA . ASN A 1 577 ? 22.820 6.119 -7.401 1.00 97.12 577 ASN A CA 1
ATOM 3910 C C . ASN A 1 577 ? 22.498 6.057 -8.895 1.00 97.12 577 ASN A C 1
ATOM 3912 O O . ASN A 1 577 ? 22.702 7.020 -9.619 1.00 97.12 577 ASN A O 1
ATOM 3916 N N . GLY A 1 578 ? 21.917 4.944 -9.327 1.00 97.50 578 GLY A N 1
ATOM 3917 C CA . GLY A 1 578 ? 21.428 4.762 -10.688 1.00 97.50 578 GLY A CA 1
ATOM 3918 C C . GLY A 1 578 ? 20.212 3.848 -10.715 1.00 97.50 578 GLY A C 1
ATOM 3919 O O . GLY A 1 578 ? 19.637 3.510 -9.675 1.00 97.50 578 GLY A O 1
ATOM 3920 N N . ILE A 1 579 ? 19.831 3.437 -11.915 1.00 98.38 579 ILE A N 1
ATOM 3921 C CA . ILE A 1 579 ? 18.749 2.493 -12.172 1.00 98.38 579 ILE A CA 1
ATOM 3922 C C . ILE A 1 579 ? 19.377 1.144 -12.503 1.00 98.38 579 ILE A C 1
ATOM 3924 O O . ILE A 1 579 ? 20.132 1.026 -13.463 1.00 98.38 579 ILE A O 1
ATOM 3928 N N . THR A 1 580 ? 19.050 0.114 -11.734 1.00 97.81 580 THR A N 1
ATOM 3929 C CA . THR A 1 580 ? 19.462 -1.265 -11.996 1.00 97.81 580 THR A CA 1
ATOM 3930 C C . THR A 1 580 ? 18.243 -2.104 -12.338 1.00 97.81 580 THR A C 1
ATOM 3932 O O . THR A 1 580 ? 17.318 -2.226 -11.536 1.00 97.81 580 THR A O 1
ATOM 3935 N N . VAL A 1 581 ? 18.247 -2.718 -13.517 1.00 97.94 581 VAL A N 1
ATOM 3936 C CA . VAL A 1 581 ? 17.188 -3.621 -13.975 1.00 97.94 581 VAL A CA 1
ATOM 3937 C C . VAL A 1 581 ? 17.736 -5.036 -13.972 1.00 97.94 581 VAL A C 1
ATOM 3939 O O . VAL A 1 581 ? 18.641 -5.369 -14.736 1.00 97.94 581 VAL A O 1
ATOM 3942 N N . LEU A 1 582 ? 17.219 -5.860 -13.069 1.00 97.00 582 LEU A N 1
ATOM 3943 C CA . LEU A 1 582 ? 17.702 -7.217 -12.848 1.00 97.00 582 LEU A CA 1
ATOM 3944 C C . LEU A 1 582 ? 17.194 -8.180 -13.928 1.00 97.00 582 LEU A C 1
ATOM 3946 O O . LEU A 1 582 ? 16.245 -7.892 -14.661 1.00 97.00 582 LEU A O 1
ATOM 3950 N N . SER A 1 583 ? 17.832 -9.348 -14.015 1.00 95.88 583 SER A N 1
ATOM 3951 C CA . SER A 1 583 ? 17.460 -10.398 -14.970 1.00 95.88 583 SER A CA 1
ATOM 3952 C C . SER A 1 583 ? 15.965 -10.746 -14.894 1.00 95.88 583 SER A C 1
ATOM 3954 O O . SER A 1 583 ? 15.399 -10.843 -13.806 1.00 95.88 583 SER A O 1
ATOM 3956 N N . GLY A 1 584 ? 15.309 -10.900 -16.048 1.00 95.44 584 GLY A N 1
ATOM 3957 C CA . GLY A 1 584 ? 13.870 -11.165 -16.152 1.00 95.44 584 GLY A CA 1
ATOM 3958 C C . GLY A 1 584 ? 12.959 -9.947 -15.943 1.00 95.44 584 GLY A C 1
ATOM 3959 O O . GLY A 1 584 ? 11.766 -10.037 -16.228 1.00 95.44 584 GLY A O 1
ATOM 3960 N N . SER A 1 585 ? 13.488 -8.810 -15.483 1.00 97.62 585 SER A N 1
ATOM 3961 C CA . SER A 1 585 ? 12.738 -7.552 -15.378 1.00 97.62 585 SER A CA 1
ATOM 3962 C C . SER A 1 585 ? 12.767 -6.761 -16.686 1.00 97.62 585 SER A C 1
ATOM 3964 O O . SER A 1 585 ? 13.525 -7.076 -17.611 1.00 97.62 585 SER A O 1
ATOM 3966 N N . SER A 1 586 ? 11.924 -5.731 -16.786 1.00 97.50 586 SER A N 1
ATOM 3967 C CA . SER A 1 586 ? 11.835 -4.933 -18.010 1.00 97.50 586 SER A CA 1
ATOM 3968 C C . SER A 1 586 ? 11.681 -3.434 -17.786 1.00 97.50 586 SER A C 1
ATOM 3970 O O . SER A 1 586 ? 11.156 -2.985 -16.766 1.00 97.50 586 SER A O 1
ATOM 3972 N N . VAL A 1 587 ? 12.117 -2.667 -18.785 1.00 98.12 587 VAL A N 1
ATOM 3973 C CA . VAL A 1 587 ? 11.763 -1.255 -18.953 1.00 98.12 587 VAL A CA 1
ATOM 3974 C C . VAL A 1 587 ? 10.759 -1.143 -20.098 1.00 98.12 587 VAL A C 1
ATOM 3976 O O . VAL A 1 587 ? 11.020 -1.613 -21.204 1.00 98.12 587 VAL A O 1
ATOM 3979 N N . TYR A 1 588 ? 9.604 -0.538 -19.843 1.00 97.31 588 TYR A N 1
ATOM 3980 C CA . TYR A 1 588 ? 8.514 -0.413 -20.805 1.00 97.31 588 TYR A CA 1
ATOM 3981 C C . TYR A 1 588 ? 7.866 0.978 -20.713 1.00 97.31 588 TYR A C 1
ATOM 3983 O O . TYR A 1 588 ? 6.906 1.140 -19.962 1.00 97.31 588 TYR A O 1
ATOM 3991 N N . PRO A 1 589 ? 8.329 1.991 -21.473 1.00 96.44 589 PRO A N 1
ATOM 3992 C CA . PRO A 1 589 ? 7.742 3.337 -21.444 1.00 96.44 589 PRO A CA 1
ATOM 3993 C C . PRO A 1 589 ? 6.218 3.344 -21.658 1.00 96.44 589 PRO A C 1
ATOM 3995 O O . PRO A 1 589 ? 5.495 4.007 -20.919 1.00 96.44 589 PRO A O 1
ATOM 3998 N N . GLY A 1 590 ? 5.708 2.517 -22.578 1.00 89.00 590 GLY A N 1
ATOM 3999 C CA . GLY A 1 590 ? 4.279 2.349 -22.858 1.00 89.00 590 GLY A CA 1
ATOM 4000 C C . GLY A 1 590 ? 3.450 1.659 -21.765 1.00 89.00 590 GLY A C 1
ATOM 4001 O O . GLY A 1 590 ? 2.230 1.534 -21.908 1.00 89.00 590 GLY A O 1
ATOM 4002 N N . VAL A 1 591 ? 4.051 1.210 -20.655 1.00 84.69 591 VAL A N 1
ATOM 4003 C CA . VAL A 1 591 ? 3.308 0.544 -19.579 1.00 84.69 591 VAL A CA 1
ATOM 4004 C C . VAL A 1 591 ? 2.257 1.499 -19.005 1.00 84.69 591 VAL A C 1
ATOM 4006 O O . VAL A 1 591 ? 2.567 2.525 -18.416 1.00 84.69 591 VAL A O 1
ATOM 4009 N N . GLY A 1 592 ? 0.974 1.194 -19.221 1.00 64.25 592 GLY A N 1
ATOM 4010 C CA . GLY A 1 592 ? -0.121 2.055 -18.755 1.00 64.25 592 GLY A CA 1
ATOM 4011 C C . GLY A 1 592 ? -1.132 2.467 -19.819 1.00 64.25 592 GLY A C 1
ATOM 4012 O O . GLY A 1 592 ? -2.257 2.780 -19.440 1.00 64.25 592 GLY A O 1
ATOM 4013 N N . GLY A 1 593 ? -0.810 2.374 -21.112 1.00 73.69 593 GLY A N 1
ATOM 4014 C CA . GLY A 1 593 ? -1.735 2.786 -22.170 1.00 73.69 593 GLY A CA 1
ATOM 4015 C C . GLY A 1 593 ? -1.392 2.244 -23.555 1.00 73.69 593 GLY A C 1
ATOM 4016 O O . GLY A 1 593 ? -0.438 1.497 -23.732 1.00 73.69 593 GLY A O 1
ATOM 4017 N N . THR A 1 594 ? -2.214 2.606 -24.538 1.00 74.56 594 THR A N 1
ATOM 4018 C CA . THR A 1 594 ? -2.012 2.272 -25.960 1.00 74.56 594 THR A CA 1
ATOM 4019 C C . THR A 1 594 ? -1.306 3.384 -26.735 1.00 74.56 594 THR A C 1
ATOM 4021 O O . THR A 1 594 ? -0.958 3.190 -27.897 1.00 74.56 594 THR A O 1
ATOM 4024 N N . ALA A 1 595 ? -1.137 4.557 -26.121 1.00 88.81 595 ALA A N 1
ATOM 4025 C CA . ALA A 1 595 ? -0.419 5.675 -26.710 1.00 88.81 595 ALA A CA 1
ATOM 4026 C C . ALA A 1 595 ? 1.094 5.448 -26.625 1.00 88.81 595 ALA A C 1
ATOM 4028 O O . ALA A 1 595 ? 1.579 4.829 -25.679 1.00 88.81 595 ALA A O 1
ATOM 4029 N N . VAL A 1 596 ? 1.808 5.988 -27.607 1.00 94.50 596 VAL A N 1
ATOM 4030 C CA . VAL A 1 596 ? 3.263 6.132 -27.575 1.00 94.50 596 VAL A CA 1
ATOM 4031 C C . VAL A 1 596 ? 3.653 7.073 -26.430 1.00 94.50 596 VAL A C 1
ATOM 4033 O O . VAL A 1 596 ? 3.089 8.163 -26.308 1.00 94.50 596 VAL A O 1
ATOM 4036 N N . GLN A 1 597 ? 4.603 6.658 -25.594 1.00 96.38 597 GLN A N 1
ATOM 4037 C CA . GLN A 1 597 ? 5.064 7.399 -24.419 1.00 96.38 597 GLN A CA 1
ATOM 4038 C C . GLN A 1 597 ? 6.585 7.578 -24.407 1.00 96.38 597 GLN A C 1
ATOM 4040 O O . GLN A 1 597 ? 7.337 6.835 -25.029 1.00 96.38 597 GLN A O 1
ATOM 4045 N N . THR A 1 598 ? 7.061 8.577 -23.667 1.00 97.25 598 THR A N 1
ATOM 4046 C CA . THR A 1 598 ? 8.495 8.828 -23.494 1.00 97.25 598 THR A CA 1
ATOM 4047 C C . THR A 1 598 ? 8.871 8.760 -22.026 1.00 97.25 598 THR A C 1
ATOM 4049 O O . THR A 1 598 ? 8.437 9.608 -21.255 1.00 97.25 598 THR A O 1
ATOM 4052 N N . LEU A 1 599 ? 9.722 7.806 -21.656 1.00 98.06 599 LEU A N 1
ATOM 4053 C CA . LEU A 1 599 ? 10.341 7.773 -20.335 1.00 98.06 599 LEU A CA 1
ATOM 4054 C C . LEU A 1 599 ? 11.646 8.570 -20.375 1.00 98.06 599 LEU A C 1
ATOM 4056 O O . LEU A 1 599 ? 12.492 8.337 -21.237 1.00 98.06 599 LEU A O 1
ATOM 4060 N N . THR A 1 600 ? 11.829 9.493 -19.437 1.00 98.50 600 THR A N 1
ATOM 4061 C CA . THR A 1 600 ? 13.055 10.295 -19.347 1.00 98.50 600 THR A CA 1
ATOM 4062 C C . THR A 1 600 ? 13.905 9.837 -18.170 1.00 98.50 600 THR A C 1
ATOM 4064 O O . THR A 1 600 ? 13.426 9.775 -17.040 1.00 98.50 600 THR A O 1
ATOM 4067 N N . LEU A 1 601 ? 15.179 9.555 -18.422 1.00 98.56 601 LEU A N 1
ATOM 4068 C CA . LEU A 1 601 ? 16.193 9.243 -17.421 1.00 98.56 601 LEU A CA 1
ATOM 4069 C C . LEU A 1 601 ? 17.171 10.416 -17.375 1.00 98.56 601 LEU A C 1
ATOM 4071 O O . LEU A 1 601 ? 17.750 10.771 -18.397 1.00 98.56 601 LEU A O 1
ATOM 4075 N N . ASN A 1 602 ? 17.335 11.053 -16.223 1.00 98.50 602 ASN A N 1
ATOM 4076 C CA . ASN A 1 602 ? 18.130 12.269 -16.097 1.00 98.50 602 ASN A CA 1
ATOM 4077 C C . ASN A 1 602 ? 19.345 12.043 -15.190 1.00 98.50 602 ASN A C 1
ATOM 4079 O O . ASN A 1 602 ? 19.197 11.897 -13.978 1.00 98.50 602 ASN A O 1
ATOM 4083 N N . GLY A 1 603 ? 20.537 12.073 -15.789 1.00 97.75 603 GLY A N 1
ATOM 4084 C CA . GLY A 1 603 ? 21.828 11.897 -15.123 1.00 97.75 603 GLY A CA 1
ATOM 4085 C C . GLY A 1 603 ? 22.434 13.176 -14.544 1.00 97.75 603 GLY A C 1
ATOM 4086 O O . GLY A 1 603 ? 23.515 13.121 -13.975 1.00 97.75 603 GLY A O 1
ATOM 4087 N N . GLY A 1 604 ? 21.759 14.331 -14.614 1.00 97.25 604 GLY A N 1
ATOM 4088 C CA . GLY A 1 604 ? 22.369 15.640 -14.312 1.00 97.25 604 GLY A CA 1
ATOM 4089 C C . GLY A 1 604 ? 22.857 15.832 -12.871 1.00 97.25 604 GLY A C 1
ATOM 4090 O O . GLY A 1 604 ? 23.538 16.806 -12.565 1.00 97.25 604 GLY A O 1
ATOM 4091 N N . SER A 1 605 ? 22.502 14.926 -11.963 1.00 96.69 605 SER A N 1
ATOM 4092 C CA . SER A 1 605 ? 23.013 14.882 -10.587 1.00 96.69 605 SER A CA 1
ATOM 4093 C C . SER A 1 605 ? 23.562 13.507 -10.201 1.00 96.69 605 SER A C 1
ATOM 4095 O O . SER A 1 605 ? 23.838 13.274 -9.025 1.00 96.69 605 SER A O 1
ATOM 4097 N N . THR A 1 606 ? 23.704 12.603 -11.170 1.00 97.19 606 THR A N 1
ATOM 4098 C CA . THR A 1 606 ? 24.251 11.257 -11.004 1.00 97.19 606 THR A CA 1
ATOM 4099 C C . THR A 1 606 ? 25.736 11.265 -11.381 1.00 97.19 606 THR A C 1
ATOM 4101 O O . THR A 1 606 ? 26.135 11.865 -12.370 1.00 97.19 606 THR A O 1
ATOM 4104 N N . THR A 1 607 ? 26.570 10.617 -10.573 1.00 97.00 607 THR A N 1
ATOM 4105 C CA . THR A 1 607 ? 28.006 10.415 -10.821 1.00 97.00 607 THR A CA 1
ATOM 4106 C C . THR A 1 607 ? 28.362 8.949 -11.074 1.00 97.00 607 THR A C 1
ATOM 4108 O O . THR A 1 607 ? 29.499 8.656 -11.438 1.00 97.00 607 THR A O 1
ATOM 4111 N N . GLY A 1 608 ? 27.422 8.025 -10.842 1.00 96.00 608 GLY A N 1
ATOM 4112 C CA . GLY A 1 608 ? 27.537 6.610 -11.208 1.00 96.00 608 GLY A CA 1
ATOM 4113 C C . GLY A 1 608 ? 26.926 6.312 -12.581 1.00 96.00 608 GLY A C 1
ATOM 4114 O O . GLY A 1 608 ? 26.505 7.214 -13.290 1.00 96.00 608 GLY A O 1
ATOM 4115 N N . THR A 1 609 ? 26.831 5.033 -12.947 1.00 97.62 609 THR A N 1
ATOM 4116 C CA . THR A 1 609 ? 26.101 4.611 -14.154 1.00 97.62 609 THR A CA 1
ATOM 4117 C C . THR A 1 609 ? 24.601 4.867 -13.982 1.00 97.62 609 THR A C 1
ATOM 4119 O O . THR A 1 609 ? 23.979 4.300 -13.081 1.00 97.62 609 THR A O 1
ATOM 4122 N N . LEU A 1 610 ? 24.007 5.680 -14.860 1.00 98.12 610 LEU A N 1
ATOM 4123 C CA . LEU A 1 610 ? 22.586 6.039 -14.802 1.00 98.12 610 LEU A CA 1
ATOM 4124 C C . LEU A 1 610 ? 21.647 4.839 -14.993 1.00 98.12 610 LEU A C 1
ATOM 4126 O O . LEU A 1 610 ? 20.680 4.705 -14.245 1.00 98.12 610 LEU A O 1
ATOM 4130 N N . LEU A 1 611 ? 21.908 3.967 -15.970 1.00 98.38 611 LEU A N 1
ATOM 4131 C CA . LEU A 1 611 ? 21.103 2.779 -16.253 1.00 98.38 611 LEU A CA 1
ATOM 4132 C C . LEU A 1 611 ? 21.985 1.547 -16.487 1.00 98.38 611 LEU A C 1
ATOM 4134 O O . LEU A 1 611 ? 22.728 1.451 -17.462 1.00 98.38 611 LEU A O 1
ATOM 4138 N N . THR A 1 612 ? 21.826 0.557 -15.613 1.00 98.25 612 THR A N 1
ATOM 4139 C CA . THR A 1 612 ? 22.426 -0.772 -15.720 1.00 98.25 612 THR A CA 1
ATOM 4140 C C . THR A 1 612 ? 21.343 -1.813 -15.971 1.00 98.25 612 THR A C 1
ATOM 4142 O O . THR A 1 612 ? 20.550 -2.132 -15.086 1.00 98.25 612 THR A O 1
ATOM 4145 N N . MET A 1 613 ? 21.334 -2.396 -17.164 1.00 98.12 613 MET A N 1
ATOM 4146 C CA . MET A 1 613 ? 20.495 -3.543 -17.500 1.00 98.12 613 MET A CA 1
ATOM 4147 C C . MET A 1 613 ? 21.309 -4.821 -17.289 1.00 98.12 613 MET A C 1
ATOM 4149 O O . MET A 1 613 ? 22.321 -5.017 -17.949 1.00 98.12 613 MET A O 1
ATOM 4153 N N . GLN A 1 614 ? 20.932 -5.701 -16.362 1.00 97.62 614 GLN A N 1
ATOM 4154 C CA . GLN A 1 614 ? 21.630 -6.980 -16.188 1.00 97.62 614 GLN A CA 1
ATOM 4155 C C . GLN A 1 614 ? 21.281 -7.966 -17.305 1.00 97.62 614 GLN A C 1
ATOM 4157 O O . GLN A 1 614 ? 20.193 -7.910 -17.877 1.00 97.62 614 GLN A O 1
ATOM 4162 N N . GLY A 1 615 ? 22.169 -8.928 -17.577 1.00 97.06 615 GLY A N 1
ATOM 4163 C CA . GLY A 1 615 ? 21.912 -9.987 -18.556 1.00 97.06 615 GLY A CA 1
ATOM 4164 C C . GLY A 1 615 ? 20.565 -10.687 -18.318 1.00 97.06 615 GLY A C 1
ATOM 4165 O O . GLY A 1 615 ? 20.257 -11.119 -17.205 1.00 97.06 615 GLY A O 1
ATOM 4166 N N . GLY A 1 616 ? 19.738 -10.774 -19.362 1.00 96.38 616 GLY A N 1
ATOM 4167 C CA . GLY A 1 616 ? 18.382 -11.338 -19.300 1.00 96.38 616 GLY A CA 1
ATOM 4168 C C . GLY A 1 616 ? 17.268 -10.350 -18.925 1.00 96.38 616 GLY A C 1
ATOM 4169 O O . GLY A 1 616 ? 16.101 -10.731 -18.955 1.00 96.38 616 GLY A O 1
ATOM 4170 N N . ALA A 1 617 ? 17.578 -9.091 -18.602 1.00 98.06 617 ALA A N 1
ATOM 4171 C CA . ALA A 1 617 ? 16.587 -8.010 -18.616 1.00 98.06 617 ALA A CA 1
ATOM 4172 C C . ALA A 1 617 ? 16.135 -7.678 -20.058 1.00 98.06 617 ALA A C 1
ATOM 4174 O O . ALA A 1 617 ? 16.743 -8.125 -21.040 1.00 98.06 617 ALA A O 1
ATOM 4175 N N . SER A 1 618 ? 15.075 -6.885 -20.209 1.00 98.19 618 SER A N 1
ATOM 4176 C CA . SER A 1 618 ? 14.559 -6.501 -21.532 1.00 98.19 618 SER A CA 1
ATOM 4177 C C . SER A 1 618 ? 14.002 -5.081 -21.583 1.00 98.19 618 SER A C 1
ATOM 4179 O O . SER A 1 618 ? 13.670 -4.484 -20.559 1.00 98.19 618 SER A O 1
ATOM 4181 N N . PHE A 1 619 ? 13.861 -4.554 -22.793 1.00 98.50 619 PHE A N 1
ATOM 4182 C CA . PHE A 1 619 ? 13.033 -3.390 -23.079 1.00 98.50 619 PHE A CA 1
ATOM 4183 C C . PHE A 1 619 ? 11.779 -3.821 -23.836 1.00 98.50 619 PHE A C 1
ATOM 4185 O O . PHE A 1 619 ? 11.811 -4.791 -24.594 1.00 98.50 619 PHE A O 1
ATOM 4192 N N . THR A 1 620 ? 10.681 -3.095 -23.656 1.00 97.81 620 THR A N 1
ATOM 4193 C CA . THR A 1 620 ? 9.467 -3.244 -24.468 1.00 97.81 620 THR A CA 1
ATOM 4194 C C . THR A 1 620 ? 9.062 -1.889 -25.028 1.00 97.81 620 THR A C 1
ATOM 4196 O O . THR A 1 620 ? 9.033 -0.909 -24.288 1.00 97.81 620 THR A O 1
ATOM 4199 N N . PHE A 1 621 ? 8.734 -1.840 -26.316 1.00 97.94 621 PHE A N 1
ATOM 4200 C CA . PHE A 1 621 ? 8.318 -0.626 -27.014 1.00 97.94 621 PHE A CA 1
ATOM 4201 C C . PHE A 1 621 ? 7.011 -0.847 -27.781 1.00 97.94 621 PHE A C 1
ATOM 4203 O O . PHE A 1 621 ? 6.800 -1.879 -28.423 1.00 97.94 621 PHE A O 1
ATOM 4210 N N . ASN A 1 622 ? 6.124 0.137 -27.736 1.00 97.00 622 ASN A N 1
ATOM 4211 C CA . ASN A 1 622 ? 4.964 0.241 -28.609 1.00 97.00 622 ASN A CA 1
ATOM 4212 C C . ASN A 1 622 ? 5.307 1.078 -29.851 1.00 97.00 622 ASN A C 1
ATOM 4214 O O . ASN A 1 622 ? 5.841 2.182 -29.728 1.00 97.00 622 ASN A O 1
ATOM 4218 N N . LEU A 1 623 ? 5.009 0.555 -31.042 1.00 96.94 623 LEU A N 1
ATOM 4219 C CA . LEU A 1 623 ? 5.239 1.238 -32.315 1.00 96.94 623 LEU A CA 1
ATOM 4220 C C . LEU A 1 623 ? 3.931 1.867 -32.814 1.00 96.94 623 LEU A C 1
ATOM 4222 O O . LEU A 1 623 ? 2.950 1.187 -33.113 1.00 96.94 623 LEU A O 1
ATOM 4226 N N . GLY A 1 624 ? 3.911 3.192 -32.890 1.00 95.56 624 GLY A N 1
ATOM 4227 C CA . GLY A 1 624 ? 2.782 4.000 -33.334 1.00 95.56 624 GLY A CA 1
ATOM 4228 C C . GLY A 1 624 ? 2.847 4.371 -34.816 1.00 95.56 624 GLY A C 1
ATOM 4229 O O . GLY A 1 624 ? 3.874 4.266 -35.485 1.00 95.56 624 GLY A O 1
ATOM 4230 N N . ALA A 1 625 ? 1.711 4.811 -35.356 1.00 95.75 625 ALA A N 1
ATOM 4231 C CA . ALA A 1 625 ? 1.621 5.249 -36.747 1.00 95.75 625 ALA A CA 1
ATOM 4232 C C . ALA A 1 625 ? 2.556 6.436 -37.040 1.00 95.75 625 ALA A C 1
ATOM 4234 O O . ALA A 1 625 ? 2.911 7.207 -36.146 1.00 95.75 625 ALA A O 1
ATOM 4235 N N . GLY A 1 626 ? 2.926 6.601 -38.312 1.00 95.69 626 GLY A N 1
ATOM 4236 C CA . GLY A 1 626 ? 3.736 7.738 -38.755 1.00 95.69 626 GLY A CA 1
ATOM 4237 C C . GLY A 1 626 ? 5.135 7.761 -38.139 1.00 95.69 626 GLY A C 1
ATOM 4238 O O . GLY A 1 626 ? 5.614 8.838 -37.801 1.00 95.69 626 GLY A O 1
ATOM 4239 N N . ASN A 1 627 ? 5.767 6.591 -37.982 1.00 97.19 627 ASN A N 1
ATOM 4240 C CA . ASN A 1 627 ? 7.117 6.450 -37.423 1.00 97.19 627 ASN A CA 1
ATOM 4241 C C . ASN A 1 627 ? 7.249 6.941 -35.967 1.00 97.19 627 ASN A C 1
ATOM 4243 O O . ASN A 1 627 ? 8.338 7.290 -35.518 1.00 97.19 627 ASN A O 1
ATOM 4247 N N . THR A 1 628 ? 6.144 6.975 -35.217 1.00 97.31 628 THR A N 1
ATOM 4248 C CA . THR A 1 628 ? 6.180 7.270 -33.780 1.00 97.31 628 THR A CA 1
ATOM 4249 C C . THR A 1 628 ? 6.419 5.988 -32.993 1.00 97.31 628 THR A C 1
ATOM 4251 O O . THR A 1 628 ? 5.968 4.916 -33.381 1.00 97.31 628 THR A O 1
ATOM 4254 N N . SER A 1 629 ? 7.123 6.067 -31.875 1.00 97.62 629 SER A N 1
ATOM 4255 C CA . SER A 1 629 ? 7.354 4.918 -31.000 1.00 97.62 629 SER A CA 1
ATOM 4256 C C . SER A 1 629 ? 7.521 5.370 -29.574 1.00 97.62 629 SER A C 1
ATOM 4258 O O . SER A 1 629 ? 7.926 6.508 -29.321 1.00 97.62 629 SER A O 1
ATOM 4260 N N . ASP A 1 630 ? 7.238 4.456 -28.648 1.00 98.31 630 ASP A N 1
ATOM 4261 C CA . ASP A 1 630 ? 7.754 4.588 -27.297 1.00 98.31 630 ASP A CA 1
ATOM 4262 C C . ASP A 1 630 ? 9.248 4.931 -27.356 1.00 98.31 630 ASP A C 1
ATOM 4264 O O . ASP A 1 630 ? 9.978 4.429 -28.215 1.00 98.31 630 ASP A O 1
ATOM 4268 N N . ALA A 1 631 ? 9.697 5.784 -26.443 1.00 98.06 631 ALA A N 1
ATOM 4269 C CA . ALA A 1 631 ? 11.078 6.236 -26.423 1.00 98.06 631 ALA A CA 1
ATOM 4270 C C . ALA A 1 631 ? 11.625 6.314 -25.000 1.00 98.06 631 ALA A C 1
ATOM 4272 O O . ALA A 1 631 ? 10.897 6.579 -24.039 1.00 98.06 631 ALA A O 1
ATOM 4273 N N . ILE A 1 632 ? 12.935 6.127 -24.884 1.00 98.62 632 ILE A N 1
ATOM 4274 C CA . ILE A 1 632 ? 13.708 6.423 -23.682 1.00 98.62 632 ILE A CA 1
ATOM 4275 C C . ILE A 1 632 ? 14.641 7.586 -24.005 1.00 98.62 632 ILE A C 1
ATOM 4277 O O . ILE A 1 632 ? 15.468 7.501 -24.910 1.00 98.62 632 ILE A O 1
ATOM 4281 N N . LYS A 1 633 ? 14.516 8.684 -23.263 1.00 98.56 633 LYS A N 1
ATOM 4282 C CA . LYS A 1 633 ? 15.415 9.836 -23.386 1.00 98.56 633 LYS A CA 1
ATOM 4283 C C . LYS A 1 633 ? 16.394 9.855 -22.229 1.00 98.56 633 LYS A C 1
ATOM 4285 O O . LYS A 1 633 ? 15.973 9.745 -21.082 1.00 98.56 633 LYS A O 1
ATOM 4290 N N . LEU A 1 634 ? 17.676 10.027 -22.527 1.00 98.56 634 LEU A N 1
ATOM 4291 C CA . LEU A 1 634 ? 18.734 10.179 -21.536 1.00 98.56 634 LEU A CA 1
ATOM 4292 C C . LEU A 1 634 ? 19.187 11.639 -21.527 1.00 98.56 634 LEU A C 1
ATOM 4294 O O . LEU A 1 634 ? 19.745 12.124 -22.509 1.00 98.56 634 LEU A O 1
ATOM 4298 N N . PHE A 1 635 ? 18.893 12.350 -20.442 1.00 98.56 635 PHE A N 1
ATOM 4299 C CA . PHE A 1 635 ? 19.278 13.748 -20.236 1.00 98.56 635 PHE A CA 1
ATOM 4300 C C . PHE A 1 635 ? 20.551 13.840 -19.411 1.00 98.56 635 PHE A C 1
ATOM 4302 O O . PHE A 1 635 ? 20.734 13.060 -18.475 1.00 98.56 635 PHE A O 1
ATOM 4309 N N . ASN A 1 636 ? 21.375 14.843 -19.720 1.00 98.12 636 ASN A N 1
ATOM 4310 C CA . ASN A 1 636 ? 22.710 15.028 -19.152 1.00 98.12 636 ASN A CA 1
ATOM 4311 C C . ASN A 1 636 ? 23.558 13.750 -19.260 1.00 98.12 636 ASN A C 1
ATOM 4313 O O . ASN A 1 636 ? 24.251 13.376 -18.319 1.00 98.12 636 ASN A O 1
ATOM 4317 N N . TYR A 1 637 ? 23.437 13.068 -20.397 1.00 98.19 637 TYR A N 1
ATOM 4318 C CA . TYR A 1 637 ? 24.121 11.821 -20.682 1.00 98.19 637 TYR A CA 1
ATOM 4319 C C . TYR A 1 637 ? 25.625 12.047 -20.813 1.00 98.19 637 TYR A C 1
ATOM 4321 O O . TYR A 1 637 ? 26.079 12.907 -21.578 1.00 98.19 637 TYR A O 1
ATOM 4329 N N . VAL A 1 638 ? 26.391 11.209 -20.123 1.00 96.56 638 VAL A N 1
ATOM 4330 C CA . VAL A 1 638 ? 27.831 11.056 -20.310 1.00 96.56 638 VAL A CA 1
ATOM 4331 C C . VAL A 1 638 ? 28.170 9.620 -20.707 1.00 96.56 638 VAL A C 1
ATOM 4333 O O . VAL A 1 638 ? 27.484 8.661 -20.356 1.00 96.56 638 VAL A O 1
ATOM 4336 N N . SER A 1 639 ? 29.262 9.448 -21.455 1.00 94.88 639 SER A N 1
ATOM 4337 C CA . SER A 1 639 ? 29.741 8.113 -21.827 1.00 94.88 639 SER A CA 1
ATOM 4338 C C . SER A 1 639 ? 29.985 7.263 -20.575 1.00 94.88 639 SER A C 1
ATOM 4340 O O . SER A 1 639 ? 30.764 7.650 -19.706 1.00 94.88 639 SER A O 1
ATOM 4342 N N . GLY A 1 640 ? 29.364 6.083 -20.513 1.00 93.25 640 GLY A N 1
ATOM 4343 C CA . GLY A 1 640 ? 29.404 5.188 -19.347 1.00 93.25 640 GLY A CA 1
ATOM 4344 C C . GLY A 1 640 ? 28.126 5.187 -18.500 1.00 93.25 640 GLY A C 1
ATOM 4345 O O . GLY A 1 640 ? 27.984 4.331 -17.625 1.00 93.25 640 GLY A O 1
ATOM 4346 N N . ASP A 1 641 ? 27.170 6.071 -18.798 1.00 96.81 641 ASP A N 1
ATOM 4347 C CA . ASP A 1 641 ? 25.863 6.109 -18.132 1.00 96.81 641 ASP A CA 1
ATOM 4348 C C . ASP A 1 641 ? 24.968 4.913 -18.459 1.00 96.81 641 ASP A C 1
ATOM 4350 O O . ASP A 1 641 ? 24.018 4.644 -17.724 1.00 96.81 641 ASP A O 1
ATOM 4354 N N . LEU A 1 642 ? 25.250 4.188 -19.543 1.00 97.00 642 LEU A N 1
ATOM 4355 C CA . LEU A 1 642 ? 24.402 3.109 -20.031 1.00 97.00 642 LEU A CA 1
ATOM 4356 C C . LEU A 1 642 ? 25.173 1.790 -20.166 1.00 97.00 642 LEU A C 1
ATOM 4358 O O . LEU A 1 642 ? 26.162 1.704 -20.891 1.00 97.00 642 LEU A O 1
ATOM 4362 N N . ALA A 1 643 ? 24.674 0.737 -19.515 1.00 96.94 643 ALA A N 1
ATOM 4363 C CA . ALA A 1 643 ? 25.180 -0.631 -19.641 1.00 96.94 643 ALA A CA 1
ATOM 4364 C C . 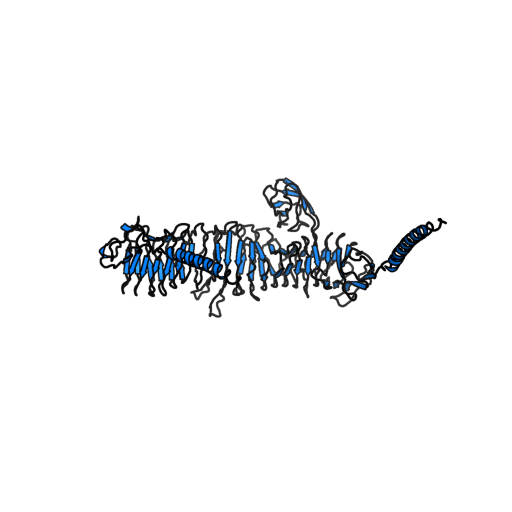ALA A 1 643 ? 24.060 -1.584 -20.102 1.00 96.94 643 ALA A C 1
ATOM 4366 O O . ALA A 1 643 ? 23.137 -1.871 -19.340 1.00 96.94 643 ALA A O 1
ATOM 4367 N N . LEU A 1 644 ? 24.143 -2.068 -21.353 1.00 95.31 644 LEU A N 1
ATOM 4368 C CA . LEU A 1 644 ? 23.051 -2.779 -22.052 1.00 95.31 644 LEU A CA 1
ATOM 4369 C C . LEU A 1 644 ? 23.191 -4.303 -22.158 1.00 95.31 644 LEU A C 1
ATOM 4371 O O . LEU A 1 644 ? 22.241 -4.938 -22.585 1.00 95.31 644 LEU A O 1
ATOM 4375 N N . ASN A 1 645 ? 24.353 -4.889 -21.851 1.00 96.12 645 ASN A N 1
ATOM 4376 C CA . ASN A 1 645 ? 24.583 -6.335 -21.647 1.00 96.12 645 ASN A CA 1
ATOM 4377 C C . ASN A 1 645 ? 23.867 -7.341 -22.592 1.00 96.12 645 ASN A C 1
ATOM 4379 O O . ASN A 1 645 ? 23.544 -8.456 -22.178 1.00 96.12 645 ASN A O 1
ATOM 4383 N N . GLY A 1 646 ? 23.636 -6.989 -23.862 1.00 96.88 646 GLY A N 1
ATOM 4384 C CA . GLY A 1 646 ? 22.954 -7.858 -24.829 1.00 96.88 646 GLY A CA 1
ATOM 4385 C C . GLY A 1 646 ? 21.457 -8.031 -24.552 1.00 96.88 646 GLY A C 1
ATOM 4386 O O . GLY A 1 646 ? 20.891 -9.075 -24.871 1.00 96.88 646 GLY A O 1
ATOM 4387 N N . ASN A 1 647 ? 20.817 -7.052 -23.912 1.00 98.06 647 ASN A N 1
ATOM 4388 C CA . ASN A 1 647 ? 19.420 -7.137 -23.505 1.00 98.06 647 ASN A CA 1
ATOM 4389 C C . ASN A 1 647 ? 18.451 -7.092 -24.699 1.00 98.06 647 ASN A C 1
ATOM 4391 O O . ASN A 1 647 ? 18.700 -6.437 -25.714 1.00 98.06 647 ASN A O 1
ATOM 4395 N N . ALA A 1 648 ? 17.332 -7.810 -24.570 1.00 98.19 648 ALA A N 1
ATOM 4396 C CA . ALA A 1 648 ? 16.359 -7.962 -25.649 1.00 98.19 648 ALA A CA 1
ATOM 4397 C C . ALA A 1 648 ? 15.458 -6.729 -25.806 1.00 98.19 648 ALA A C 1
ATOM 4399 O O . ALA A 1 648 ? 14.997 -6.165 -24.813 1.00 98.19 648 ALA A O 1
ATOM 4400 N N . LEU A 1 649 ? 15.151 -6.369 -27.052 1.00 98.44 649 LEU A N 1
ATOM 4401 C CA . LEU A 1 649 ? 14.150 -5.373 -27.432 1.00 98.44 649 LEU A CA 1
ATOM 4402 C C . LEU A 1 649 ? 12.871 -6.076 -27.899 1.00 98.44 649 LEU A C 1
ATOM 4404 O O . LEU A 1 649 ? 12.869 -6.733 -28.938 1.00 98.44 649 LEU A O 1
ATOM 4408 N N . ASN A 1 650 ? 11.784 -5.949 -27.148 1.00 97.88 650 ASN A N 1
ATOM 4409 C CA . ASN A 1 650 ? 10.474 -6.486 -27.510 1.00 97.88 650 ASN A CA 1
ATOM 4410 C C . ASN A 1 650 ? 9.562 -5.381 -28.042 1.00 97.88 650 ASN A C 1
ATOM 4412 O O . ASN A 1 650 ? 9.658 -4.227 -27.622 1.00 97.88 650 ASN A O 1
ATOM 4416 N N . PHE A 1 651 ? 8.646 -5.746 -28.935 1.00 97.31 651 PHE A N 1
ATOM 4417 C CA . PHE A 1 651 ? 7.806 -4.781 -29.636 1.00 97.31 651 PHE A CA 1
ATOM 4418 C C . PHE A 1 651 ? 6.329 -5.162 -29.615 1.00 97.31 651 PHE A C 1
ATOM 4420 O O . PHE A 1 651 ? 5.953 -6.333 -29.572 1.00 97.31 651 PHE A O 1
ATOM 4427 N N . SER A 1 652 ? 5.479 -4.146 -29.688 1.00 95.88 652 SER A N 1
ATOM 4428 C CA . SER A 1 652 ? 4.056 -4.280 -29.986 1.00 95.88 652 SER A CA 1
ATOM 4429 C C . SER A 1 652 ? 3.681 -3.341 -31.130 1.00 95.88 652 SER A C 1
ATOM 4431 O O . SER A 1 652 ? 4.361 -2.342 -31.363 1.00 95.88 652 SER A O 1
ATOM 4433 N N . ASN A 1 653 ? 2.617 -3.685 -31.861 1.00 95.44 653 ASN A N 1
ATOM 4434 C CA . ASN A 1 653 ? 2.107 -2.904 -32.995 1.00 95.44 653 ASN A CA 1
ATOM 4435 C C . ASN A 1 653 ? 3.130 -2.690 -34.131 1.00 95.44 653 ASN A C 1
ATOM 4437 O O . ASN A 1 653 ? 3.210 -1.614 -34.721 1.00 95.44 653 ASN A O 1
ATOM 4441 N N . ALA A 1 654 ? 3.905 -3.731 -34.459 1.00 96.31 654 ALA A N 1
ATOM 4442 C CA . ALA A 1 654 ? 4.894 -3.665 -35.530 1.00 96.31 654 ALA A CA 1
ATOM 4443 C C . ALA A 1 654 ? 4.284 -3.281 -36.884 1.00 96.31 654 ALA A C 1
ATOM 4445 O O . ALA A 1 654 ? 3.318 -3.883 -37.361 1.00 96.31 654 ALA A O 1
ATOM 4446 N N . GLN A 1 655 ? 4.905 -2.283 -37.507 1.00 97.19 655 GLN A N 1
ATOM 4447 C CA . GLN A 1 655 ? 4.555 -1.746 -38.814 1.00 97.19 655 GLN A CA 1
ATOM 4448 C C . GLN A 1 655 ? 5.825 -1.297 -39.539 1.00 97.19 655 GLN A C 1
ATOM 4450 O O . GLN A 1 655 ? 6.834 -1.017 -38.897 1.00 97.19 655 GLN A O 1
ATOM 4455 N N . ALA A 1 656 ? 5.796 -1.246 -40.870 1.00 97.50 656 ALA A N 1
ATOM 4456 C CA . ALA A 1 656 ? 6.950 -0.786 -41.637 1.00 97.50 656 ALA A CA 1
ATOM 4457 C C . ALA A 1 656 ? 7.234 0.695 -41.338 1.00 97.50 656 ALA A C 1
ATOM 4459 O O . ALA A 1 656 ? 6.303 1.497 -41.252 1.00 97.50 656 ALA A O 1
ATOM 4460 N N . GLY A 1 657 ? 8.506 1.052 -41.190 1.00 98.12 657 GLY A N 1
ATOM 4461 C CA . GLY A 1 657 ? 8.911 2.396 -40.786 1.00 98.12 657 GLY A CA 1
ATOM 4462 C C . GLY A 1 657 ? 10.275 2.425 -40.109 1.00 98.12 657 GLY A C 1
ATOM 4463 O O . GLY A 1 657 ? 10.925 1.390 -39.960 1.00 98.12 657 GLY A O 1
ATOM 4464 N N . THR A 1 658 ? 10.691 3.617 -39.690 1.00 98.31 658 THR A N 1
ATOM 4465 C CA . THR A 1 658 ? 11.892 3.829 -38.872 1.00 98.31 658 THR A CA 1
ATOM 4466 C C . THR A 1 658 ? 11.476 4.497 -37.573 1.00 98.31 658 THR A C 1
ATOM 4468 O O . THR A 1 658 ? 10.854 5.551 -37.606 1.00 98.31 658 THR A O 1
ATOM 4471 N N . PHE A 1 659 ? 11.799 3.881 -36.442 1.00 98.44 659 PHE A N 1
ATOM 4472 C CA . PHE A 1 659 ? 11.284 4.237 -35.122 1.00 98.44 659 PHE A CA 1
ATOM 4473 C C . PHE A 1 659 ? 12.438 4.566 -34.181 1.00 98.44 659 PHE A C 1
ATOM 4475 O O . PHE A 1 659 ? 13.319 3.730 -33.981 1.00 98.44 659 PHE A O 1
ATOM 4482 N N . THR A 1 660 ? 12.445 5.759 -33.592 1.00 98.31 660 THR A N 1
ATOM 4483 C CA . THR A 1 660 ? 13.474 6.151 -32.619 1.00 98.31 660 THR A CA 1
ATOM 4484 C C . THR A 1 660 ? 13.149 5.576 -31.242 1.00 98.31 660 THR A C 1
ATOM 4486 O O . THR A 1 660 ? 12.120 5.906 -30.654 1.00 98.31 660 THR A O 1
ATOM 4489 N N . LEU A 1 661 ? 14.037 4.735 -30.708 1.00 98.31 661 LEU A N 1
ATOM 4490 C CA . LEU A 1 661 ? 13.829 4.038 -29.435 1.00 98.31 661 LEU A CA 1
ATOM 4491 C C . LEU A 1 661 ? 14.570 4.716 -28.277 1.00 98.31 661 LEU A C 1
ATOM 4493 O O . LEU A 1 661 ? 14.036 4.812 -27.171 1.00 98.31 661 LEU A O 1
ATOM 4497 N N . PHE A 1 662 ? 15.785 5.205 -28.533 1.00 98.62 662 PHE A N 1
ATOM 4498 C CA . PHE A 1 662 ? 16.615 5.910 -27.554 1.00 98.62 662 PHE A CA 1
ATOM 4499 C C . PHE A 1 662 ? 17.074 7.249 -28.117 1.00 98.62 662 PHE A C 1
ATOM 4501 O O . PHE A 1 662 ? 17.365 7.333 -29.304 1.00 98.62 662 PHE A O 1
ATOM 4508 N N . GLN A 1 663 ? 17.163 8.278 -27.275 1.00 98.38 663 GLN A N 1
ATOM 4509 C CA . GLN A 1 663 ? 17.750 9.575 -27.632 1.00 98.38 663 GLN A CA 1
ATOM 4510 C C . GLN A 1 663 ? 18.644 10.077 -26.503 1.00 98.38 663 GLN A C 1
ATOM 4512 O O . GLN A 1 663 ? 18.267 9.986 -25.330 1.00 98.38 663 GLN A O 1
ATOM 4517 N N . PHE A 1 664 ? 19.789 10.656 -26.858 1.00 98.38 664 PHE A N 1
ATOM 4518 C CA . PHE A 1 664 ? 20.815 11.071 -25.902 1.00 98.38 664 PHE A CA 1
ATOM 4519 C C . PHE A 1 664 ? 21.048 12.577 -25.969 1.00 98.38 664 PHE A C 1
ATOM 4521 O O . PHE A 1 664 ? 21.227 13.144 -27.047 1.00 98.38 664 PHE A O 1
ATOM 4528 N N . TYR A 1 665 ? 21.063 13.227 -24.807 1.00 98.56 665 TYR A N 1
ATOM 4529 C CA . TYR A 1 665 ? 21.231 14.672 -24.681 1.00 98.56 665 TYR A CA 1
ATOM 4530 C C . TYR A 1 665 ? 22.321 15.003 -23.665 1.00 98.56 665 TYR A C 1
ATOM 4532 O O . TYR A 1 665 ? 22.323 14.443 -22.572 1.00 98.56 665 TYR A O 1
ATOM 4540 N N . SER A 1 666 ? 23.214 15.944 -23.980 1.00 97.81 666 SER A N 1
ATOM 4541 C CA . SER A 1 666 ? 24.264 16.399 -23.048 1.00 97.81 666 SER A CA 1
ATOM 4542 C C . SER A 1 666 ? 23.740 17.326 -21.947 1.00 97.81 666 SER A C 1
ATOM 4544 O O . SER A 1 666 ? 24.464 17.655 -21.014 1.00 97.81 666 SER A O 1
ATOM 4546 N N . ASP A 1 667 ? 22.495 17.780 -22.072 1.00 97.56 667 ASP A N 1
ATOM 4547 C CA . ASP A 1 667 ? 21.814 18.703 -21.168 1.00 97.56 667 ASP A CA 1
ATOM 4548 C C . ASP A 1 667 ? 20.391 18.196 -20.847 1.00 97.56 667 ASP A C 1
ATOM 4550 O O . ASP A 1 667 ? 20.065 17.023 -21.056 1.00 97.56 667 ASP A O 1
ATOM 4554 N N . ALA A 1 668 ? 19.519 19.069 -20.338 1.00 95.75 668 ALA A N 1
ATOM 4555 C CA . ALA A 1 668 ? 18.133 18.756 -19.987 1.00 95.75 668 ALA A CA 1
ATOM 4556 C C . ALA A 1 668 ? 17.184 18.611 -21.205 1.00 95.75 668 ALA A C 1
ATOM 4558 O O . ALA A 1 668 ? 16.044 19.075 -21.160 1.00 95.75 668 ALA A O 1
ATOM 4559 N N . GLY A 1 669 ? 17.641 17.958 -22.279 1.00 96.38 669 GLY A N 1
ATOM 4560 C CA . GLY A 1 669 ? 16.809 17.555 -23.417 1.00 96.38 669 GLY A CA 1
ATOM 4561 C C . GLY A 1 669 ? 16.845 18.476 -24.634 1.00 96.38 669 GLY A C 1
ATOM 4562 O O . GLY A 1 669 ? 15.964 18.370 -25.490 1.00 96.38 669 GLY A O 1
ATOM 4563 N N . THR A 1 670 ? 17.824 19.378 -24.724 1.00 97.19 670 THR A N 1
ATOM 4564 C CA . THR A 1 670 ? 17.956 20.346 -25.822 1.00 97.19 670 THR A CA 1
ATOM 4565 C C . THR A 1 670 ? 19.056 19.987 -26.816 1.00 97.19 670 THR A C 1
ATOM 4567 O O . THR A 1 670 ? 18.799 19.993 -28.019 1.00 97.19 670 THR A O 1
ATOM 4570 N N . THR A 1 671 ? 20.254 19.635 -26.350 1.00 98.00 671 THR A N 1
ATOM 4571 C CA . THR A 1 671 ? 21.416 19.376 -27.215 1.00 98.00 671 THR A CA 1
ATOM 4572 C C . THR A 1 671 ? 21.659 17.880 -27.337 1.00 98.00 671 THR A C 1
ATOM 4574 O O . THR A 1 671 ? 22.051 17.235 -26.366 1.00 98.00 671 THR A O 1
ATOM 4577 N N . LEU A 1 672 ? 21.426 17.327 -28.530 1.00 97.88 672 LEU A N 1
ATOM 4578 C CA . LEU A 1 672 ? 21.750 15.934 -28.838 1.00 97.88 672 LEU A CA 1
ATOM 4579 C C . LEU A 1 672 ? 23.260 15.689 -28.710 1.00 97.88 672 LEU A C 1
ATOM 4581 O O . LEU A 1 672 ? 24.060 16.533 -29.116 1.00 97.88 672 LEU A O 1
ATOM 4585 N N . THR A 1 673 ? 23.641 14.535 -28.166 1.00 96.94 673 THR A N 1
ATOM 4586 C CA . THR A 1 673 ? 25.046 14.161 -27.950 1.00 96.94 673 THR A CA 1
ATOM 4587 C C . THR A 1 673 ? 25.321 12.731 -28.383 1.00 96.94 673 THR A C 1
ATOM 4589 O O . THR A 1 673 ? 24.409 11.907 -28.406 1.00 96.94 673 THR A O 1
ATOM 4592 N N . ALA A 1 674 ? 26.591 12.443 -28.676 1.00 93.94 674 ALA A N 1
ATOM 4593 C CA . ALA A 1 674 ? 26.997 11.135 -29.150 1.00 93.94 674 ALA A CA 1
ATOM 4594 C C . ALA A 1 674 ? 26.931 10.067 -28.041 1.00 93.94 674 ALA A C 1
ATOM 4596 O O . ALA A 1 674 ? 27.517 10.273 -26.974 1.00 93.94 674 ALA A O 1
ATOM 4597 N N . ASP A 1 675 ? 26.302 8.913 -28.283 1.00 90.50 675 ASP A N 1
ATOM 4598 C CA . ASP A 1 675 ? 26.204 7.843 -27.276 1.00 90.50 675 ASP A CA 1
ATOM 4599 C C . ASP A 1 675 ? 27.417 6.903 -27.230 1.00 90.50 675 ASP A C 1
ATOM 4601 O O . ASP A 1 675 ? 27.722 6.341 -26.175 1.00 90.50 675 ASP A O 1
ATOM 4605 N N . SER A 1 676 ? 28.170 6.832 -28.335 1.00 92.00 676 SER A N 1
ATOM 4606 C CA . SER A 1 676 ? 29.366 5.991 -28.532 1.00 92.00 676 SER A CA 1
ATOM 4607 C C . SER A 1 676 ? 29.126 4.472 -28.474 1.00 92.00 676 SER A C 1
ATOM 4609 O O . SER A 1 676 ? 30.087 3.698 -28.406 1.00 92.00 676 SER A O 1
ATOM 4611 N N . LEU A 1 677 ? 27.875 4.015 -28.524 1.00 94.19 677 LEU A N 1
ATOM 4612 C CA . LEU A 1 677 ? 27.512 2.605 -28.584 1.00 94.19 677 LEU A CA 1
ATOM 4613 C C . LEU A 1 677 ? 27.530 2.125 -30.036 1.00 94.19 677 LEU A C 1
ATOM 4615 O O . LEU A 1 677 ? 27.200 2.833 -30.979 1.00 94.19 677 LEU A O 1
ATOM 4619 N N . SER A 1 678 ? 27.924 0.870 -30.212 1.00 94.88 678 SER A N 1
ATOM 4620 C CA . SER A 1 678 ? 27.915 0.181 -31.513 1.00 94.88 678 SER A CA 1
ATOM 4621 C C . SER A 1 678 ? 27.242 -1.190 -31.447 1.00 94.88 678 SER A C 1
ATOM 4623 O O . SER A 1 678 ? 27.093 -1.874 -32.456 1.00 94.88 678 SER A O 1
ATOM 4625 N N . SER A 1 679 ? 26.881 -1.628 -30.241 1.00 95.62 679 SER A N 1
ATOM 4626 C CA . SER A 1 679 ? 26.244 -2.908 -29.947 1.00 95.62 679 SER A CA 1
ATOM 4627 C C . SER A 1 679 ? 25.693 -2.886 -28.518 1.00 95.62 679 SER A C 1
ATOM 4629 O O . SER A 1 679 ? 25.808 -1.886 -27.808 1.00 95.62 679 SER A O 1
ATOM 4631 N N . GLY A 1 680 ? 25.098 -3.996 -28.081 1.00 93.94 680 GLY A N 1
ATOM 4632 C CA . GLY A 1 680 ? 24.634 -4.178 -26.702 1.00 93.94 680 GLY A CA 1
ATOM 4633 C C . GLY A 1 680 ? 23.146 -4.482 -26.582 1.00 93.94 680 GLY A C 1
ATOM 4634 O O . GLY A 1 680 ? 22.695 -4.787 -25.486 1.00 93.94 680 GLY A O 1
ATOM 4635 N N . LEU A 1 681 ? 22.399 -4.462 -27.686 1.00 98.00 681 LEU A N 1
ATOM 4636 C CA . LEU A 1 681 ? 20.990 -4.845 -27.737 1.00 98.00 681 LEU A CA 1
ATOM 4637 C C . LEU A 1 681 ? 20.802 -5.984 -28.733 1.00 98.00 681 LEU A C 1
ATOM 4639 O O . LEU A 1 681 ? 21.525 -6.085 -29.725 1.00 98.00 681 LEU A O 1
ATOM 4643 N N . VAL A 1 682 ? 19.806 -6.825 -28.477 1.00 97.88 682 VAL A N 1
ATOM 4644 C CA . VAL A 1 682 ? 19.376 -7.871 -29.409 1.00 97.88 682 VAL A CA 1
ATOM 4645 C C . VAL A 1 682 ? 17.898 -7.698 -29.724 1.00 97.88 682 VAL A C 1
ATOM 4647 O O . VAL A 1 682 ? 17.101 -7.337 -28.859 1.00 97.88 682 VAL A O 1
ATOM 4650 N N . LEU A 1 683 ? 17.511 -7.949 -30.973 1.00 98.25 683 LEU A N 1
ATOM 4651 C CA . LEU A 1 683 ? 16.102 -7.941 -31.351 1.00 98.25 683 LEU A CA 1
ATOM 4652 C C . LEU A 1 683 ? 15.396 -9.134 -30.696 1.00 98.25 683 LEU A C 1
ATOM 4654 O O . LEU A 1 683 ? 15.843 -10.274 -30.814 1.00 98.25 683 LEU A O 1
ATOM 4658 N N . GLY A 1 684 ? 14.315 -8.849 -29.978 1.00 97.62 684 GLY A N 1
ATOM 4659 C CA . GLY A 1 684 ? 13.485 -9.824 -29.286 1.00 97.62 684 GLY A CA 1
ATOM 4660 C C . GLY A 1 684 ? 12.227 -10.168 -30.079 1.00 97.62 684 GLY A C 1
ATOM 4661 O O . GLY A 1 684 ? 12.266 -10.483 -31.267 1.00 97.62 684 GLY A O 1
ATOM 4662 N N . THR A 1 685 ? 11.087 -10.152 -29.395 1.00 97.38 685 THR A N 1
ATOM 4663 C CA . THR A 1 685 ? 9.791 -10.581 -29.941 1.00 97.38 685 THR A CA 1
ATOM 4664 C C . THR A 1 685 ? 8.973 -9.422 -30.525 1.00 97.38 685 THR A C 1
ATOM 4666 O O . THR A 1 685 ? 9.295 -8.252 -30.332 1.00 97.38 685 THR A O 1
ATOM 4669 N N . GLY A 1 686 ? 7.887 -9.747 -31.240 1.00 96.56 686 GLY A N 1
ATOM 4670 C CA . GLY A 1 686 ? 6.909 -8.759 -31.718 1.00 96.56 686 GLY A CA 1
ATOM 4671 C C . GLY A 1 686 ? 7.132 -8.222 -33.133 1.00 96.56 686 GLY A C 1
ATOM 4672 O O . GLY A 1 686 ? 6.401 -7.337 -33.556 1.00 96.56 686 GLY A O 1
ATOM 4673 N N . LEU A 1 687 ? 8.102 -8.766 -33.877 1.00 97.62 687 LEU A N 1
ATOM 4674 C CA . LEU A 1 687 ? 8.489 -8.303 -35.221 1.00 97.62 687 LEU A CA 1
ATOM 4675 C C . LEU A 1 687 ? 8.119 -9.280 -36.353 1.00 97.62 687 LEU A C 1
ATOM 4677 O O . LEU A 1 687 ? 8.656 -9.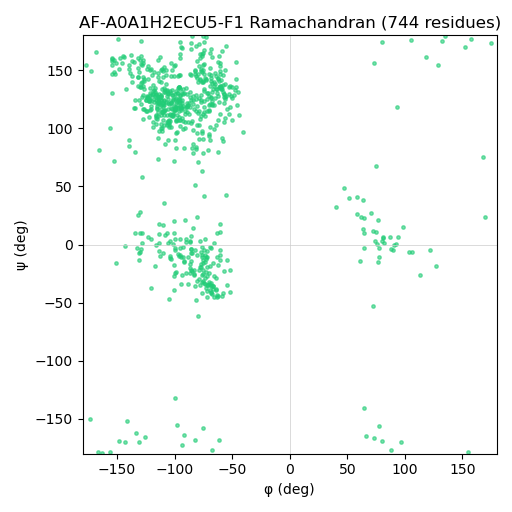206 -37.456 1.00 97.62 687 LEU A O 1
ATOM 4681 N N . THR A 1 688 ? 7.221 -10.233 -36.096 1.00 96.06 688 THR A N 1
ATOM 4682 C CA . THR A 1 688 ? 6.796 -11.221 -37.099 1.00 96.06 688 THR A CA 1
ATOM 4683 C C . THR A 1 688 ? 6.239 -10.532 -38.350 1.00 96.06 688 THR A C 1
ATOM 4685 O O . THR A 1 688 ? 5.370 -9.672 -38.247 1.00 96.06 688 THR A O 1
ATOM 4688 N N . GLY A 1 689 ? 6.728 -10.928 -39.531 1.00 95.31 689 GLY A N 1
ATOM 4689 C CA . GLY A 1 689 ? 6.332 -10.341 -40.820 1.00 95.31 689 GLY A CA 1
ATOM 4690 C C . GLY A 1 689 ? 7.214 -9.183 -41.300 1.00 95.31 689 GLY A C 1
ATOM 4691 O O . GLY A 1 689 ? 6.982 -8.663 -42.390 1.00 95.31 689 GLY A O 1
ATOM 4692 N N . TYR A 1 690 ? 8.246 -8.808 -40.539 1.00 97.56 690 TYR A N 1
ATOM 4693 C CA . TYR A 1 690 ? 9.161 -7.722 -40.888 1.00 97.56 690 TYR A CA 1
ATOM 4694 C C . TYR A 1 690 ? 10.621 -8.180 -40.859 1.00 97.56 690 TYR A C 1
ATOM 4696 O O . TYR A 1 690 ? 11.035 -8.955 -39.998 1.00 97.56 690 TYR A O 1
ATOM 4704 N N . THR A 1 691 ? 11.409 -7.664 -41.797 1.00 97.62 691 THR A N 1
ATOM 4705 C CA . THR A 1 691 ? 12.865 -7.626 -41.687 1.00 97.62 691 THR A CA 1
ATOM 4706 C C . THR A 1 691 ? 13.214 -6.424 -40.826 1.00 97.62 691 THR A C 1
ATOM 4708 O O . THR A 1 691 ? 12.790 -5.306 -41.125 1.00 97.62 691 THR A O 1
ATOM 4711 N N . ALA A 1 692 ? 13.966 -6.661 -39.759 1.00 98.19 692 ALA A N 1
ATOM 4712 C CA . ALA A 1 692 ? 14.276 -5.663 -38.753 1.00 98.19 692 ALA A CA 1
ATOM 4713 C C . ALA A 1 692 ? 15.779 -5.392 -38.687 1.00 98.19 692 ALA A C 1
ATOM 4715 O O . ALA A 1 692 ? 16.575 -6.328 -38.604 1.00 98.19 692 ALA A O 1
ATOM 4716 N N . THR A 1 693 ? 16.142 -4.112 -38.673 1.00 98.12 693 THR A N 1
ATOM 4717 C CA . THR A 1 693 ? 17.523 -3.644 -38.524 1.00 98.12 693 THR A CA 1
ATOM 4718 C C . THR A 1 693 ? 17.581 -2.633 -37.390 1.00 98.12 693 THR A C 1
ATOM 4720 O O . THR A 1 693 ? 16.795 -1.686 -37.369 1.00 98.12 693 THR A O 1
ATOM 4723 N N . LEU A 1 694 ? 18.503 -2.841 -36.451 1.00 98.19 694 LEU A N 1
ATOM 4724 C CA . LEU A 1 694 ? 18.802 -1.882 -35.394 1.00 98.19 694 LEU A CA 1
ATOM 4725 C C . LEU A 1 694 ? 19.962 -0.993 -35.852 1.00 98.19 694 LEU A C 1
ATOM 4727 O O . LEU A 1 694 ? 21.019 -1.516 -36.207 1.00 98.19 694 LEU A O 1
ATOM 4731 N N . ASN A 1 695 ? 19.760 0.320 -35.844 1.00 97.81 695 ASN A N 1
ATOM 4732 C CA . ASN A 1 695 ? 20.774 1.297 -36.221 1.00 97.81 695 ASN A CA 1
ATOM 4733 C C . ASN A 1 695 ? 21.279 2.003 -34.961 1.00 97.81 695 ASN A C 1
ATOM 4735 O O . ASN A 1 695 ? 20.481 2.433 -34.127 1.00 97.81 695 ASN A O 1
ATOM 4739 N N . TYR A 1 696 ? 22.601 2.091 -34.844 1.00 96.69 696 TYR A N 1
ATOM 4740 C CA . TYR A 1 696 ? 23.302 2.849 -33.813 1.00 96.69 696 TYR A CA 1
ATOM 4741 C C . TYR A 1 696 ? 23.857 4.103 -34.481 1.00 96.69 696 TYR A C 1
ATOM 4743 O O . TYR A 1 696 ? 24.945 4.071 -35.064 1.00 96.69 696 TYR A O 1
ATOM 4751 N N . ASP A 1 697 ? 23.054 5.160 -34.486 1.00 95.25 697 ASP A N 1
ATOM 4752 C CA . ASP A 1 697 ? 23.461 6.458 -35.003 1.00 95.25 697 ASP A CA 1
ATOM 4753 C C . ASP A 1 697 ? 24.185 7.242 -33.906 1.00 95.25 697 ASP A C 1
ATOM 4755 O O . ASP A 1 697 ? 24.272 6.801 -32.768 1.00 95.25 697 ASP A O 1
ATOM 4759 N N . ALA A 1 698 ? 24.758 8.405 -34.233 1.00 90.62 698 ALA A N 1
ATOM 4760 C CA . ALA A 1 698 ? 25.538 9.146 -33.244 1.00 90.62 698 ALA A CA 1
ATOM 4761 C C . ALA A 1 698 ? 24.698 9.509 -32.008 1.00 90.62 698 ALA A C 1
ATOM 4763 O O . ALA A 1 698 ? 25.184 9.362 -30.898 1.00 90.62 698 ALA A O 1
ATOM 4764 N N . ASN A 1 699 ? 23.463 9.980 -32.200 1.00 94.56 699 ASN A N 1
ATOM 4765 C CA . ASN A 1 699 ? 22.660 10.601 -31.141 1.00 94.56 699 ASN A CA 1
ATOM 4766 C C . ASN A 1 699 ? 21.383 9.823 -30.785 1.00 94.56 699 ASN A C 1
ATOM 4768 O O . ASN A 1 699 ? 20.591 10.286 -29.952 1.00 94.56 699 ASN A O 1
ATOM 4772 N N . ASP A 1 700 ? 21.135 8.697 -31.453 1.00 97.31 700 ASP A N 1
ATOM 4773 C CA . ASP A 1 700 ? 19.957 7.871 -31.236 1.00 97.31 700 ASP A CA 1
ATOM 4774 C C . ASP A 1 700 ? 20.194 6.404 -31.611 1.00 97.31 700 ASP A C 1
ATOM 4776 O O . ASP A 1 700 ? 21.106 6.049 -32.357 1.00 97.31 700 ASP A O 1
ATOM 4780 N N . ILE A 1 701 ? 19.336 5.544 -31.060 1.00 98.19 701 ILE A N 1
ATOM 4781 C CA . ILE A 1 701 ? 19.212 4.154 -31.495 1.00 98.19 701 ILE A CA 1
ATOM 4782 C C . ILE A 1 701 ? 17.822 3.998 -32.098 1.00 98.19 701 ILE A C 1
ATOM 4784 O O . ILE A 1 701 ? 16.807 4.235 -31.424 1.00 98.19 701 ILE A O 1
ATOM 4788 N N . SER A 1 702 ? 17.773 3.565 -33.355 1.00 98.38 702 SER A N 1
ATOM 4789 C CA . SER A 1 702 ? 16.540 3.446 -34.128 1.00 98.38 702 SER A CA 1
ATOM 4790 C C . SER A 1 702 ? 16.319 2.033 -34.666 1.00 98.38 702 SER A C 1
ATOM 4792 O O . SER A 1 702 ? 17.252 1.273 -34.919 1.00 98.38 702 SER A O 1
ATOM 4794 N N . LEU A 1 703 ? 15.052 1.661 -34.838 1.00 98.50 703 LEU A N 1
ATOM 4795 C CA . LEU A 1 703 ? 14.631 0.410 -35.458 1.00 98.50 703 LEU A CA 1
ATOM 4796 C C . LEU A 1 703 ? 14.048 0.699 -36.836 1.00 98.50 703 LEU A C 1
ATOM 4798 O O . LEU A 1 703 ? 13.041 1.395 -36.939 1.00 98.50 703 LEU A O 1
ATOM 4802 N N . THR A 1 704 ? 14.609 0.092 -37.876 1.00 98.50 704 THR A N 1
ATOM 4803 C CA . THR A 1 704 ? 14.012 0.088 -39.215 1.00 98.50 704 THR A CA 1
ATOM 4804 C C . THR A 1 704 ? 13.323 -1.245 -39.472 1.00 98.50 704 THR A C 1
ATOM 4806 O O . THR A 1 704 ? 13.949 -2.303 -39.393 1.00 98.50 704 THR A O 1
ATOM 4809 N N . LEU A 1 705 ? 12.036 -1.190 -39.814 1.00 98.31 705 LEU A N 1
ATOM 4810 C CA . LEU A 1 705 ? 11.212 -2.333 -40.190 1.00 98.31 705 LEU A CA 1
ATOM 4811 C C . LEU A 1 705 ? 10.814 -2.237 -41.660 1.00 98.31 705 LEU A C 1
ATOM 4813 O O . LEU A 1 705 ? 10.171 -1.278 -42.089 1.00 98.31 705 LEU A O 1
ATOM 4817 N N . VAL A 1 706 ? 11.142 -3.277 -42.421 1.00 97.75 706 VAL A N 1
ATOM 4818 C CA . VAL A 1 706 ? 10.709 -3.451 -43.810 1.00 97.75 706 VAL A CA 1
ATOM 4819 C C . VAL A 1 706 ? 9.790 -4.659 -43.859 1.00 97.75 706 VAL A C 1
ATOM 4821 O O . VAL A 1 706 ? 10.162 -5.732 -43.391 1.00 97.75 706 VAL A O 1
ATOM 4824 N N . ALA A 1 707 ? 8.581 -4.501 -44.400 1.00 95.56 707 ALA A N 1
ATOM 4825 C CA . ALA A 1 707 ? 7.659 -5.625 -44.542 1.00 95.56 707 ALA A CA 1
ATOM 4826 C C . ALA A 1 707 ? 8.324 -6.733 -45.371 1.00 95.56 707 ALA A C 1
ATOM 4828 O O . ALA A 1 707 ? 8.808 -6.475 -46.476 1.00 95.56 707 ALA A O 1
ATOM 4829 N N . VAL A 1 708 ? 8.351 -7.959 -44.845 1.00 93.44 708 VAL A N 1
ATOM 4830 C CA . VAL A 1 708 ? 8.750 -9.122 -45.638 1.00 93.44 708 VAL A CA 1
ATOM 4831 C C . VAL A 1 708 ? 7.647 -9.309 -46.670 1.00 93.44 708 VAL A C 1
ATOM 4833 O O . VAL A 1 708 ? 6.495 -9.487 -46.267 1.00 93.44 708 VAL A O 1
ATOM 4836 N N . PRO A 1 709 ? 7.942 -9.253 -47.982 1.00 88.12 709 PRO A N 1
ATOM 4837 C CA . PRO A 1 709 ? 6.925 -9.509 -48.984 1.00 88.12 709 PRO A CA 1
ATOM 4838 C C . PRO A 1 709 ? 6.302 -10.875 -48.698 1.00 88.12 709 PRO A C 1
ATOM 4840 O O . PRO A 1 709 ? 7.006 -11.888 -48.735 1.00 88.12 709 PRO A O 1
ATOM 4843 N N . GLU A 1 710 ? 5.002 -10.915 -48.379 1.00 80.69 710 GLU A N 1
ATOM 4844 C CA . GLU A 1 710 ? 4.295 -12.192 -48.324 1.00 80.69 710 GLU A CA 1
ATOM 4845 C C . GLU A 1 710 ? 4.559 -12.880 -49.670 1.00 80.69 710 GLU A C 1
ATOM 4847 O O . GLU A 1 710 ? 4.401 -12.220 -50.708 1.00 80.69 710 GLU A O 1
ATOM 4852 N N . PRO A 1 711 ? 4.993 -14.158 -49.705 1.00 72.88 711 PRO A N 1
ATOM 4853 C CA . PRO A 1 711 ? 5.126 -14.871 -50.964 1.00 72.88 711 PRO A CA 1
ATOM 4854 C C . PRO A 1 711 ? 3.781 -14.739 -51.652 1.00 72.88 711 PRO A C 1
ATOM 4856 O O . PRO A 1 711 ? 2.768 -15.176 -51.104 1.00 72.88 711 PRO A O 1
ATOM 4859 N N . SER A 1 712 ? 3.776 -14.000 -52.767 1.00 67.50 712 SER A N 1
ATOM 4860 C CA . SER A 1 712 ? 2.546 -13.441 -53.315 1.00 67.50 712 SER A CA 1
ATOM 4861 C C . SER A 1 712 ? 1.463 -14.508 -53.306 1.00 67.50 712 SER A C 1
ATOM 4863 O O . SER A 1 712 ? 1.681 -15.632 -53.765 1.00 67.50 712 SER A O 1
ATOM 4865 N N . ARG A 1 713 ? 0.277 -14.177 -52.794 1.00 61.38 713 ARG A N 1
ATOM 4866 C CA . ARG A 1 713 ? -0.875 -15.077 -52.916 1.00 61.38 713 ARG A CA 1
ATOM 4867 C C . ARG A 1 713 ? -1.082 -15.500 -54.371 1.00 61.38 713 ARG A C 1
ATOM 4869 O O . ARG A 1 713 ? -1.641 -16.558 -54.589 1.00 61.38 713 ARG A O 1
ATOM 4876 N N . ALA A 1 714 ? -0.573 -14.727 -55.337 1.00 58.59 714 ALA A N 1
ATOM 4877 C CA . ALA A 1 714 ? -0.455 -15.082 -56.744 1.00 58.59 714 ALA A CA 1
ATOM 4878 C C . ALA A 1 714 ? 0.367 -16.355 -57.001 1.00 58.59 714 ALA A C 1
ATOM 4880 O O . ALA A 1 714 ? -0.076 -17.172 -57.794 1.00 58.59 714 ALA A O 1
ATOM 4881 N N . LEU A 1 715 ? 1.498 -16.587 -56.326 1.00 62.44 715 LEU A N 1
ATOM 4882 C CA . LEU A 1 715 ? 2.250 -17.838 -56.457 1.00 62.44 715 LEU A CA 1
ATOM 4883 C C . LEU A 1 715 ? 1.457 -19.013 -55.866 1.00 62.44 715 LEU A C 1
ATOM 4885 O O . LEU A 1 715 ? 1.336 -20.051 -56.507 1.00 62.44 715 LEU A O 1
ATOM 4889 N N . LEU A 1 716 ? 0.825 -18.834 -54.700 1.00 66.50 716 LEU A N 1
ATOM 4890 C CA . LEU A 1 716 ? -0.027 -19.870 -54.102 1.00 66.50 716 LEU A CA 1
ATOM 4891 C C . LEU A 1 716 ? -1.319 -20.111 -54.914 1.00 66.50 716 LEU A C 1
ATOM 4893 O O . LEU A 1 716 ? -1.771 -21.245 -54.998 1.00 66.50 716 LEU A O 1
ATOM 4897 N N . LEU A 1 717 ? -1.887 -19.082 -55.554 1.00 64.69 717 LEU A N 1
ATOM 4898 C CA . LEU A 1 717 ? -3.032 -19.159 -56.476 1.00 64.69 717 LEU A CA 1
ATOM 4899 C C . LEU A 1 717 ? -2.642 -19.730 -57.840 1.00 64.69 717 LEU A C 1
ATOM 4901 O O . LEU A 1 717 ? -3.462 -20.403 -58.450 1.00 64.69 717 LEU A O 1
ATOM 4905 N N . LEU A 1 718 ? -1.415 -19.515 -58.314 1.00 68.62 718 LEU A N 1
ATOM 4906 C CA . LEU A 1 718 ? -0.885 -20.158 -59.517 1.00 68.62 718 LEU A CA 1
ATOM 4907 C C . LEU A 1 718 ? -0.610 -21.641 -59.256 1.00 68.62 718 LEU A C 1
ATOM 4909 O O . LEU A 1 718 ? -0.965 -22.473 -60.086 1.00 68.62 718 LEU A O 1
ATOM 4913 N N . PHE A 1 719 ? -0.077 -21.999 -58.084 1.00 70.69 719 PHE A N 1
ATOM 4914 C CA . PHE A 1 719 ? 0.107 -23.401 -57.699 1.00 70.69 719 PHE A CA 1
ATOM 4915 C C . PHE A 1 719 ? -1.221 -24.102 -57.377 1.00 70.69 719 PHE A C 1
ATOM 4917 O O . PHE A 1 719 ? -1.463 -25.197 -57.882 1.00 70.69 719 PHE A O 1
ATOM 4924 N N . ALA A 1 720 ? -2.124 -23.479 -56.614 1.00 70.12 720 ALA A N 1
ATOM 4925 C CA . ALA A 1 720 ? -3.447 -24.037 -56.330 1.00 70.12 720 ALA A CA 1
ATOM 4926 C C . ALA A 1 720 ? -4.333 -24.063 -57.586 1.00 70.12 720 ALA A C 1
ATOM 4928 O O . ALA A 1 720 ? -4.987 -25.066 -57.854 1.00 70.12 720 ALA A O 1
ATOM 4929 N N . GLY A 1 721 ? -4.315 -23.004 -58.399 1.00 68.06 721 GLY A N 1
ATOM 4930 C CA . GLY A 1 721 ? -5.010 -22.929 -59.685 1.00 68.06 721 GLY A CA 1
ATOM 4931 C C . GLY A 1 721 ? -4.471 -23.931 -60.705 1.00 68.06 721 GLY A C 1
ATOM 4932 O O . GLY A 1 721 ? -5.260 -24.565 -61.401 1.00 68.06 721 GLY A O 1
ATOM 4933 N N . GLY A 1 722 ? -3.154 -24.160 -60.732 1.00 70.44 722 GLY A N 1
ATOM 4934 C CA . GLY A 1 722 ? -2.523 -25.225 -61.515 1.00 70.44 722 GLY A CA 1
ATOM 4935 C C . GLY A 1 722 ? -2.953 -26.623 -61.057 1.00 70.44 722 GLY A C 1
ATOM 4936 O O . GLY A 1 722 ? -3.326 -27.452 -61.883 1.00 70.44 722 GLY A O 1
ATOM 4937 N N . LEU A 1 723 ? -3.011 -26.873 -59.745 1.00 68.31 723 LEU A N 1
ATOM 4938 C CA . LEU A 1 723 ? -3.532 -28.126 -59.179 1.00 68.31 723 LEU A CA 1
ATOM 4939 C C . LEU A 1 723 ? -5.024 -28.339 -59.487 1.00 68.31 723 LEU A C 1
ATOM 4941 O O . LEU A 1 723 ? -5.422 -29.455 -59.824 1.00 68.31 723 LEU A O 1
ATOM 4945 N N . PHE A 1 724 ? -5.844 -27.286 -59.446 1.00 67.25 724 PHE A N 1
ATOM 4946 C CA . PHE A 1 724 ? -7.250 -27.352 -59.857 1.00 67.25 724 PHE A CA 1
ATOM 4947 C C . PHE A 1 724 ? -7.414 -27.572 -61.368 1.00 67.25 724 PHE A C 1
ATOM 4949 O O . PHE A 1 724 ? -8.315 -28.308 -61.771 1.00 67.25 724 PHE A O 1
ATOM 4956 N N . ALA A 1 725 ? -6.546 -26.996 -62.206 1.00 66.12 725 ALA A N 1
ATOM 4957 C CA . ALA A 1 725 ? -6.546 -27.236 -63.648 1.00 66.12 725 ALA A CA 1
ATOM 4958 C C . ALA A 1 725 ? -6.175 -28.693 -63.977 1.00 66.12 725 ALA A C 1
ATOM 4960 O O . ALA A 1 725 ? -6.905 -29.348 -64.718 1.00 66.12 725 ALA A O 1
ATOM 4961 N N . VAL A 1 726 ? -5.138 -29.245 -63.336 1.00 70.31 726 VAL A N 1
ATOM 4962 C CA . VAL A 1 726 ? -4.726 -30.654 -63.502 1.00 70.31 726 VAL A CA 1
ATOM 4963 C C . VAL A 1 726 ? -5.785 -31.627 -62.956 1.00 70.31 726 VAL A C 1
ATOM 4965 O O . VAL A 1 726 ? -6.071 -32.657 -63.571 1.00 70.31 726 VAL A O 1
ATOM 4968 N N . ALA A 1 727 ? -6.439 -31.304 -61.834 1.00 64.75 727 ALA A N 1
ATOM 4969 C CA . ALA A 1 727 ? -7.548 -32.104 -61.306 1.00 64.75 727 ALA A CA 1
ATOM 4970 C C . ALA A 1 727 ? -8.801 -32.048 -62.204 1.00 64.75 727 ALA A C 1
ATOM 4972 O O . ALA A 1 727 ? -9.505 -33.051 -62.348 1.00 64.75 727 ALA A O 1
ATOM 4973 N N . ARG A 1 728 ? -9.072 -30.903 -62.847 1.00 65.62 728 ARG A N 1
ATOM 4974 C CA . ARG A 1 728 ? -10.154 -30.754 -63.833 1.00 65.62 728 ARG A CA 1
ATOM 4975 C C . ARG A 1 728 ? -9.860 -31.541 -65.111 1.00 65.62 728 ARG A C 1
ATOM 4977 O O . ARG A 1 728 ? -10.763 -32.207 -65.611 1.00 65.62 728 ARG A O 1
ATOM 4984 N N . GLU A 1 729 ? -8.616 -31.537 -65.583 1.00 59.44 729 GLU A N 1
ATOM 4985 C CA . GLU A 1 729 ? -8.198 -32.252 -66.795 1.00 59.44 729 GLU A CA 1
ATOM 4986 C C . GLU A 1 729 ? -8.279 -33.783 -66.635 1.00 59.44 729 GLU A C 1
ATOM 4988 O O . GLU A 1 729 ? -8.728 -34.489 -67.546 1.00 59.44 729 GLU A O 1
ATOM 4993 N N . ARG A 1 730 ? -7.979 -34.307 -65.434 1.00 59.06 730 ARG A N 1
ATOM 4994 C CA . ARG A 1 730 ? -8.213 -35.722 -65.076 1.00 59.06 730 ARG A CA 1
ATOM 4995 C C . ARG A 1 730 ? -9.696 -36.110 -65.017 1.00 59.06 730 ARG A C 1
ATOM 4997 O O . ARG A 1 730 ? -10.029 -37.269 -65.246 1.00 59.06 730 ARG A O 1
ATOM 5004 N N . ARG A 1 731 ? -10.601 -35.164 -64.735 1.00 57.69 731 ARG A N 1
ATOM 5005 C CA . ARG A 1 731 ? -12.055 -35.413 -64.702 1.00 57.69 731 ARG A CA 1
ATOM 5006 C C . ARG A 1 731 ? -12.700 -35.340 -66.092 1.00 57.69 731 ARG A C 1
ATOM 5008 O O . ARG A 1 731 ? -13.718 -35.981 -66.315 1.00 57.69 731 ARG A O 1
ATOM 5015 N N . SER A 1 732 ? -12.111 -34.600 -67.034 1.00 54.47 732 SER A N 1
ATOM 5016 C CA . SER A 1 732 ? -12.549 -34.579 -68.440 1.00 54.47 732 SER A CA 1
ATOM 5017 C C . SER A 1 732 ? -12.035 -35.770 -69.253 1.00 54.47 732 SER A C 1
ATOM 5019 O O . SER A 1 732 ? -12.743 -36.251 -70.133 1.00 54.47 732 SER A O 1
ATOM 5021 N N . SER A 1 733 ? -10.852 -36.302 -68.934 1.00 53.22 733 SER A N 1
ATOM 5022 C CA . SER A 1 733 ? -10.307 -37.500 -69.595 1.00 53.22 733 SER A CA 1
ATOM 5023 C C . SER A 1 733 ? -10.969 -38.810 -69.137 1.00 53.22 733 SER A C 1
ATOM 5025 O O . SER A 1 733 ? -11.015 -39.765 -69.906 1.00 53.22 733 SER A O 1
ATOM 5027 N N . SER A 1 734 ? -11.591 -38.856 -67.951 1.00 51.78 734 SER A N 1
ATOM 5028 C CA . SER A 1 734 ? -12.455 -39.986 -67.563 1.00 51.78 734 SER A CA 1
ATOM 5029 C C . SER A 1 734 ? -13.853 -39.944 -68.199 1.00 51.78 734 SER A C 1
ATOM 5031 O O . SER A 1 734 ? -14.503 -40.982 -68.301 1.00 51.78 734 SER A O 1
ATOM 5033 N N . LEU A 1 735 ? -14.310 -38.780 -68.681 1.00 49.22 735 LEU A N 1
ATOM 5034 C CA . LEU A 1 735 ? -15.573 -38.647 -69.418 1.00 49.22 735 LEU A CA 1
ATOM 5035 C C . LEU A 1 735 ? -15.443 -38.993 -70.913 1.00 49.22 735 LEU A C 1
ATOM 5037 O O . LEU A 1 735 ? -16.421 -39.458 -71.494 1.00 49.22 735 LEU A O 1
ATOM 5041 N N . SER A 1 736 ? -14.263 -38.851 -71.535 1.00 50.22 736 SER A N 1
ATOM 5042 C CA . SER A 1 736 ? -14.071 -39.259 -72.941 1.00 50.22 736 SER A CA 1
ATOM 5043 C C . SER A 1 736 ? -13.876 -40.770 -73.126 1.00 50.22 736 SER A C 1
ATOM 5045 O O . SER A 1 736 ? -14.204 -41.290 -74.191 1.00 50.22 736 SER A O 1
ATOM 5047 N N . LEU A 1 737 ? -13.454 -41.507 -72.089 1.00 46.94 737 LEU A N 1
ATOM 5048 C CA . LEU A 1 737 ? -13.394 -42.976 -72.138 1.00 46.94 737 LEU A CA 1
ATOM 5049 C C . LEU A 1 737 ? -14.775 -43.656 -72.012 1.00 46.94 737 LEU A C 1
ATOM 5051 O O . LEU A 1 737 ? -14.899 -44.837 -72.319 1.00 46.94 737 LEU A O 1
ATOM 5055 N N . SER A 1 738 ? -15.821 -42.924 -71.606 1.00 49.62 738 SER A N 1
ATOM 5056 C CA . SER A 1 738 ? -17.203 -43.436 -71.527 1.00 49.62 738 SER A CA 1
ATOM 5057 C C . SER A 1 738 ? -17.965 -43.324 -72.861 1.00 49.62 738 SER A C 1
ATOM 5059 O O . SER A 1 738 ? -18.909 -44.069 -73.108 1.00 49.62 738 SER A O 1
ATOM 5061 N N . ALA A 1 739 ? -17.537 -42.438 -73.769 1.00 49.53 739 ALA A N 1
ATOM 5062 C CA . ALA A 1 739 ? -18.218 -42.211 -75.050 1.00 49.53 739 ALA A CA 1
ATOM 5063 C C . ALA A 1 739 ? -17.739 -43.135 -76.191 1.00 49.53 739 ALA A C 1
ATOM 5065 O O . ALA A 1 739 ? -18.384 -43.200 -77.232 1.00 49.53 739 ALA A O 1
ATOM 5066 N N . SER A 1 740 ? -16.640 -43.879 -76.011 1.00 47.22 740 SER A N 1
ATOM 5067 C CA . SER A 1 740 ? -16.079 -44.768 -77.047 1.00 47.22 740 SER A CA 1
ATOM 5068 C C . SER A 1 740 ? -16.622 -46.209 -77.009 1.00 47.22 740 SER A C 1
ATOM 5070 O O . SER A 1 740 ? -16.192 -47.024 -77.820 1.00 47.22 740 SER A O 1
ATOM 5072 N N . ASN A 1 741 ? -17.557 -46.541 -76.108 1.00 48.41 741 ASN A N 1
ATOM 5073 C CA . ASN A 1 741 ? -18.094 -47.906 -75.948 1.00 48.41 741 ASN A CA 1
ATOM 5074 C C . ASN A 1 741 ? -19.584 -48.058 -76.325 1.00 48.41 741 ASN A C 1
ATOM 5076 O O . ASN A 1 741 ? -20.217 -49.039 -75.948 1.00 48.41 741 ASN A O 1
ATOM 5080 N N . GLN A 1 742 ? -20.159 -47.105 -77.069 1.00 47.12 742 GLN A N 1
ATOM 5081 C CA . GLN A 1 742 ? -21.569 -47.140 -77.500 1.00 47.12 742 GLN A CA 1
ATOM 5082 C C . GLN A 1 742 ? -21.784 -47.294 -79.015 1.00 47.12 742 GLN A C 1
ATOM 5084 O O . GLN A 1 742 ? -22.919 -47.216 -79.461 1.00 47.12 742 GLN A O 1
ATOM 5089 N N . ASN A 1 743 ? -20.744 -47.569 -79.811 1.00 45.69 743 ASN A N 1
ATOM 5090 C CA . ASN A 1 743 ? -20.903 -47.794 -81.256 1.00 45.69 743 ASN A CA 1
ATOM 5091 C C . ASN A 1 743 ? -20.240 -49.100 -81.733 1.00 45.69 743 ASN A C 1
ATOM 5093 O O . ASN A 1 743 ? -19.379 -49.111 -82.606 1.00 45.69 743 ASN A O 1
ATOM 5097 N N . GLN A 1 744 ? -20.660 -50.220 -81.142 1.00 45.28 744 GLN A N 1
ATOM 5098 C CA . GLN A 1 744 ? -20.601 -51.544 -81.770 1.00 45.28 744 GLN A CA 1
ATOM 5099 C C . GLN A 1 744 ? -21.894 -52.293 -81.431 1.00 45.28 744 GLN A C 1
ATOM 5101 O O . GLN A 1 744 ? -21.986 -53.005 -80.437 1.00 45.28 744 GLN A O 1
ATOM 5106 N N . THR A 1 745 ? -22.929 -52.055 -82.231 1.00 48.91 745 THR A N 1
ATOM 5107 C CA . THR A 1 745 ? -24.046 -52.979 -82.494 1.00 48.91 745 THR A CA 1
ATOM 5108 C C . THR A 1 745 ? -24.809 -52.462 -83.713 1.00 48.91 745 THR A C 1
ATOM 5110 O O . THR A 1 745 ? -25.806 -51.764 -83.583 1.00 48.91 745 THR A O 1
ATOM 5113 N N . THR A 1 746 ? -24.270 -52.778 -84.890 1.00 44.09 746 THR A N 1
ATOM 5114 C CA . THR A 1 746 ? -24.970 -53.327 -86.068 1.00 44.09 746 THR A CA 1
ATOM 5115 C C . THR A 1 746 ? -23.917 -53.876 -87.007 1.00 44.09 746 THR A C 1
ATOM 5117 O O . THR A 1 746 ? -22.960 -53.115 -87.284 1.00 44.09 746 THR A O 1
#

Foldseek 3Di:
DPPVVPVVVVVVVVVVVVVVVVVVVVVVPPVPPPQPEWEQQCPPHQELQDQVRTPHGRDDQQQRYEYEYEADLEEEEHEHEQVNAPRREHQEYEYEHAAYEYEYAYDPNRPEHEYHAAEYEYEAHLEEYEYAGHYEYAAAYEYEYEPNYEYEHAHDEYEYDAPHEYEYHYAEEYEYAYLAYHAAYEYEYEHHEYHHDPPDDDLPSFNQDHHPDEYEYDHPDAYADQHRAEAEAAAAYEQAEAHEHDDPDPPQDAREHAHAAHDAPYEYEAHYDYAHPDDPPPPDDNQHEPPHDDPDPDDSDNPEYEYEYAAEPCHRAQNYEAEAAAYEYEDDQRYAVDAAHAYEYEYHDLDADDAHAYEYEYEPNYEANHAYEYEYNHQHYLWAHEHEHEYAAEAEYAYEYEYHYHPRDPAAHEYEYAAAAQYEYAYQEEYEYDDDDDHFYEYEYEHLHEYEQAYQYATAAEYEFWHNYEYAYHYPDHASHHQAAYEFKFAKDKFAFWWADAQFQKIATPACPRDDFFWFKDWQQDDGRKTFHTARRVRNITGIPGHGHHGDTIIMITDITGGEYEHAHEHEHAEQHAYEHDAPYEYENCPPDLDAHEYEQECPRHPHQHYHYDPNYAYEKEADPPQEIHEYEYALDDARNDQQQQHEYHYAPDDADKHWHYFYYNHGPDHFAFHPDDDRYDYDYHQPQWDWDWDRDRGTIMIGTDGDPDPPVVVVCCVVVVVVVVVVVVVVVVVVVVVVPPPPDD

Radius of gyration: 39.4 Å; Cα contacts (8 Å, |Δi|>4): 2201; chains: 1; bounding box: 96×86×141 Å